Protein AF-A0A963ETX8-F1 (afdb_monomer)

Sequence (467 aa):
MREQLKARELHDSAGLAELNSLREEFDSLQRSDENYREALADAERERQRLREQVEEQRGEAQRLERALNISREELEKVEERRRSQVEQRQQLEAQVEALQNQLTGLHDNQDTFATDLRGSAMDPGVRGAARRNSLLAAVIAAVGTFLAAEAISLMRGNGELITGMAGERWVDSEAVFAPVAERQVVRRQLDLGAATVSPTATEHLAALDPMKQPALPVSSGPVSGTTLRDPLRNGASGPVMVKILGGKFNMGQNRNQLVTDERPQHRVEIAGFALGKFEVTFDEYLLFARATGREMPSDQGWGRGQRPVVDVSWKDATAYTLWLSAQTGRSYRLPTEAEWEYAAGGGEASFFWWGYALGENRASCFDCGSRWDGVSTAPVGSFPANPHALHDTAGNVLEWVADCYHENYQGAPLDGSAWQERDCTQRVARGGAYNKPGDSLHTTRRFHFQPNSRLPILGFRVARDLE

Nearest PDB structures (foldseek):
  5hha-assembly1_A  TM=8.800E-01  e=2.507E-23  Pseudomonas aeruginosa PAO1
  6muj-assembly4_D  TM=8.407E-01  e=1.042E-18  Streptomyces coelicolor A3(2)
  1y4j-assembly1_A  TM=7.896E-01  e=3.146E-17  Homo sapiens
  1y4j-assembly1_B  TM=7.960E-01  e=1.289E-16  Homo sapiens
  2y3c-assembly1_A  TM=7.871E-01  e=7.081E-16  Treponema denticola

Foldseek 3Di:
DVVVLVVQPPDDPVSVVVSVVVVVVVVVVVVVVVVVVVVVVVVVVVVVVVVVVVVVVVVVVVVVVVVVVVVVVVVVVVVVVVVVVVVVVVVVVVVLVVVVVVLVVVVVVVVVVVVVVVVDDDDPVVVVVNVVVVVVNVVVVVVSVVVSVVVVVCVVDDDDDDDDDDDDDDDDDPDDDDDDDDDPPPPPPDPDDDDDDDDDDDDDDDDDDDDDDDDDDDPPDDDDFDWDWFAFQVRHIAAIKTKDAWAKDFFFDCDPDPQAQSDDTDIATEHIWIWGLWFQFLVNVVVVCVVPVHDQDDQVPPDGDLAHRAQAFLVRQQSSQVVVCVGRVFRKGFFALLRLLVLQCLPDDAQGVVHPDLAAPQAQEQPRPDPLALPAADRIPSHDAHNSSHTQLAARAWAWGPEARDSHCPVPDRHRDHHDDPPRQKTKTGHHYNYHDSSCRGSSHIDIDGRNGTDSRYTHIMMTGDD

Secondary structure (DSSP, 8-state):
-HHHHHHSTTS-HHHHHHHHHHHHHHHHHHHHHHHHHHHHHHHHHHHHHHHHHHHHHHHHHHHHHHHHHHHHHHHHHHHHHHHHHHHHHHHHHHHHHHHHHHHHHHHHHHHHHHHHHHHS---TTHHHHHHHHHHHHHHHHHHHHHHHHHHHHHHHS------------------------S-SSSSSS--S----------------PPP---------------EE-PBPTTS-B---EEEEPPEEEEES---SSS--TT-S-EEEEEPPEEEESSPPBHHHHHHHHHHHTPPPPP-TTS--SSSBP-S--HHHHHHHHHHHHHHHTS-EEPPPHHHHHHHHHTTS-SSBTTBSS--SSSS-SSSSS-TTTTT----TT-SPPPTTS---SSSSSEEEEEEEP-SS-TT--SSS-----TT---EEEES--TTS-GGGG-TT-EEEE-TT---TTEE---EEE--

pLDDT: mean 76.97, std 25.48, range [22.97, 98.94]

Structure (mmCIF, N/CA/C/O backbone):
data_AF-A0A963ETX8-F1
#
_entry.id   AF-A0A963ETX8-F1
#
loop_
_atom_site.group_PDB
_atom_site.id
_atom_site.type_symbol
_atom_site.label_atom_id
_atom_site.label_alt_id
_atom_site.label_comp_id
_atom_site.label_asym_id
_atom_site.label_entity_id
_atom_site.label_seq_id
_atom_site.pdbx_PDB_ins_code
_atom_site.Cartn_x
_atom_site.Cartn_y
_atom_site.Cartn_z
_atom_site.occupancy
_atom_site.B_iso_or_equiv
_atom_site.auth_seq_id
_atom_site.auth_comp_id
_atom_site.auth_asym_id
_atom_site.auth_atom_id
_atom_site.pdbx_PDB_model_num
ATOM 1 N N . MET A 1 1 ? -6.923 47.350 64.699 1.00 55.47 1 MET A N 1
ATOM 2 C CA . MET A 1 1 ? -8.343 46.943 64.641 1.00 55.47 1 MET A CA 1
ATOM 3 C C . MET A 1 1 ? -8.758 46.006 65.775 1.00 55.47 1 MET A C 1
ATOM 5 O O . MET A 1 1 ? -9.569 46.440 66.571 1.00 55.47 1 MET A O 1
ATOM 9 N N . ARG A 1 2 ? -8.174 44.805 65.967 1.00 52.03 2 ARG A N 1
ATOM 10 C CA . ARG A 1 2 ? -8.460 43.952 67.158 1.00 52.03 2 ARG A CA 1
ATOM 11 C C . ARG A 1 2 ? -8.303 44.673 68.509 1.00 52.03 2 ARG A C 1
ATOM 13 O O . ARG A 1 2 ? -9.144 44.518 69.383 1.00 52.03 2 ARG A O 1
ATOM 20 N N . GLU A 1 3 ? -7.280 45.513 68.639 1.00 57.00 3 GLU A N 1
ATOM 21 C CA . GLU A 1 3 ? -7.061 46.369 69.820 1.00 57.00 3 GLU A CA 1
ATOM 22 C C . GLU A 1 3 ? -8.111 47.493 69.961 1.00 57.00 3 GLU A C 1
ATOM 24 O O . GLU A 1 3 ? -8.497 47.847 71.067 1.00 57.00 3 GLU A O 1
ATOM 29 N N . GLN A 1 4 ? -8.640 48.015 68.848 1.00 57.75 4 GLN A N 1
ATOM 30 C CA . GLN A 1 4 ? -9.708 49.030 68.850 1.00 57.75 4 GLN A CA 1
ATOM 31 C C . GLN A 1 4 ? -11.095 48.420 69.117 1.00 57.75 4 GLN A C 1
ATOM 33 O O . GLN A 1 4 ? -11.944 49.077 69.712 1.00 57.75 4 GLN A O 1
ATOM 38 N N . LEU A 1 5 ? -11.309 47.157 68.725 1.00 55.09 5 LEU A N 1
ATOM 39 C CA . LEU A 1 5 ? -12.536 46.391 68.968 1.00 55.09 5 LEU A CA 1
ATOM 40 C C . LEU A 1 5 ? -12.723 46.081 70.465 1.00 55.09 5 LEU A C 1
ATOM 42 O O . LEU A 1 5 ? -13.828 46.227 70.974 1.00 55.09 5 LEU A O 1
ATOM 46 N N . LYS A 1 6 ? -11.642 45.763 71.195 1.00 59.84 6 LYS A N 1
ATOM 47 C CA . LYS A 1 6 ? -11.681 45.534 72.656 1.00 59.84 6 LYS A CA 1
ATOM 48 C C . LYS A 1 6 ? -12.007 46.785 73.480 1.00 59.84 6 LYS A C 1
ATOM 50 O O . LYS A 1 6 ? -12.523 46.669 74.584 1.00 59.84 6 LYS A O 1
ATOM 55 N N . ALA A 1 7 ? -11.698 47.978 72.972 1.00 57.41 7 ALA A N 1
ATOM 56 C CA . ALA A 1 7 ? -11.894 49.228 73.708 1.00 57.41 7 ALA A CA 1
ATOM 57 C C . ALA A 1 7 ? -13.334 49.779 73.629 1.00 57.41 7 ALA A C 1
ATOM 59 O O . ALA A 1 7 ? -13.710 50.607 74.454 1.00 57.41 7 ALA A O 1
ATOM 60 N N . ARG A 1 8 ? -14.146 49.337 72.654 1.00 55.69 8 ARG A N 1
ATOM 61 C CA . ARG A 1 8 ? -15.507 49.856 72.395 1.00 55.69 8 ARG A CA 1
ATOM 62 C C . ARG A 1 8 ? -16.647 49.016 72.995 1.00 55.69 8 ARG A C 1
ATOM 64 O O . ARG A 1 8 ? -17.784 49.466 72.965 1.00 55.69 8 ARG A O 1
ATOM 71 N N . GLU A 1 9 ? -16.371 47.851 73.584 1.00 53.84 9 GLU A N 1
ATOM 72 C CA . GLU A 1 9 ? -17.396 46.954 74.163 1.00 53.84 9 GLU A CA 1
ATOM 73 C C . GLU A 1 9 ? -18.069 47.475 75.455 1.00 53.84 9 GLU A C 1
ATOM 75 O O . GLU A 1 9 ? -19.023 46.863 75.928 1.00 53.84 9 GLU A O 1
ATOM 80 N N . LEU A 1 10 ? -17.614 48.592 76.042 1.00 54.19 10 LEU A N 1
ATOM 81 C CA . LEU A 1 10 ? -18.034 49.014 77.389 1.00 54.19 10 LEU A CA 1
ATOM 82 C C . LEU A 1 10 ? -19.088 50.135 77.474 1.00 54.19 10 LEU A C 1
ATOM 84 O O . LEU A 1 10 ? -19.586 50.363 78.573 1.00 54.19 10 LEU A O 1
ATOM 88 N N . HIS A 1 11 ? -19.492 50.807 76.387 1.00 55.16 11 HIS A N 1
ATOM 89 C CA . HIS A 1 11 ? -20.521 51.858 76.476 1.00 55.16 11 HIS A CA 1
ATOM 90 C C . HIS A 1 11 ? -21.397 51.999 75.213 1.00 55.16 11 HIS A C 1
ATOM 92 O O . HIS A 1 11 ? -20.908 52.311 74.134 1.00 55.16 11 HIS A O 1
ATOM 98 N N . ASP A 1 12 ? -22.712 51.882 75.436 1.00 58.50 12 ASP A N 1
ATOM 99 C CA . ASP A 1 12 ? -23.843 52.319 74.599 1.00 58.50 12 ASP A CA 1
ATOM 100 C C . ASP A 1 12 ? -24.269 51.452 73.387 1.00 58.50 12 ASP A C 1
ATOM 102 O O . ASP A 1 12 ? -23.472 50.917 72.619 1.00 58.50 12 ASP A O 1
ATOM 106 N N . SER A 1 13 ? -25.591 51.334 73.210 1.00 57.72 13 SER A N 1
ATOM 107 C CA . SER A 1 13 ? -26.284 50.499 72.210 1.00 57.72 13 SER A CA 1
ATOM 108 C C . SER A 1 13 ? -25.986 50.889 70.755 1.00 57.72 13 SER A C 1
ATOM 110 O O . SER A 1 13 ? -26.026 50.036 69.868 1.00 57.72 13 SER A O 1
ATOM 112 N N . ALA A 1 14 ? -25.608 52.148 70.516 1.00 58.03 14 ALA A N 1
ATOM 113 C CA . ALA A 1 14 ? -25.127 52.628 69.222 1.00 58.03 14 ALA A CA 1
ATOM 114 C C . ALA A 1 14 ? -23.741 52.055 68.855 1.00 58.03 14 ALA A C 1
ATOM 116 O O . ALA A 1 14 ? -23.474 51.796 67.682 1.00 58.03 14 ALA A O 1
ATOM 117 N N . GLY A 1 15 ? -22.884 51.774 69.846 1.00 60.25 15 GLY A N 1
ATOM 118 C CA . GLY A 1 15 ? -21.549 51.209 69.630 1.00 60.25 15 GLY A CA 1
ATOM 119 C C . GLY A 1 15 ? -21.568 49.748 69.167 1.00 60.25 15 GLY A C 1
ATOM 120 O O . GLY A 1 15 ? -20.688 49.331 68.418 1.00 60.25 15 GLY A O 1
ATOM 121 N N . LEU A 1 16 ? -22.599 48.981 69.543 1.00 64.12 16 LEU A N 1
ATOM 122 C CA . LEU A 1 16 ? -22.769 47.578 69.136 1.00 64.12 16 LEU A CA 1
ATOM 123 C C . LEU A 1 16 ? -23.096 47.421 67.643 1.00 64.12 16 LEU A C 1
ATOM 125 O O . LEU A 1 16 ? -22.611 46.486 67.008 1.00 64.12 16 LEU A O 1
ATOM 129 N N . ALA A 1 17 ? -23.881 48.335 67.064 1.00 69.06 17 ALA A N 1
ATOM 130 C CA . ALA A 1 17 ? -24.187 48.316 65.631 1.00 69.06 17 ALA A CA 1
ATOM 131 C C . ALA A 1 17 ? -22.945 48.644 64.783 1.00 69.06 17 ALA A C 1
ATOM 133 O O . ALA A 1 17 ? -22.664 47.963 63.798 1.00 69.06 17 ALA A O 1
ATOM 134 N N . GLU A 1 18 ? -22.158 49.635 65.211 1.00 73.25 18 GLU A N 1
ATOM 135 C CA . GLU A 1 18 ? -20.899 50.011 64.557 1.00 73.25 18 GLU A CA 1
ATOM 136 C C . GLU A 1 18 ? -19.836 48.900 64.691 1.00 73.25 18 GLU A C 1
ATOM 138 O O . GLU A 1 18 ? -19.109 48.612 63.742 1.00 73.25 18 GLU A O 1
ATOM 143 N N . LEU A 1 19 ? -19.790 48.208 65.839 1.00 71.50 19 LEU A N 1
ATOM 144 C CA . LEU A 1 19 ? -18.933 47.035 66.060 1.00 71.50 19 LEU A CA 1
ATOM 145 C C . LEU A 1 19 ? -19.299 45.851 65.156 1.00 71.50 19 LEU A C 1
ATOM 147 O O . LEU A 1 19 ? -18.401 45.206 64.614 1.00 71.50 19 LEU A O 1
ATOM 151 N N . ASN A 1 20 ? -20.592 45.573 64.973 1.00 77.81 20 ASN A N 1
ATOM 152 C CA . ASN A 1 20 ? -21.042 44.513 64.070 1.00 77.81 20 ASN A CA 1
ATOM 153 C C . ASN A 1 20 ? -20.711 44.845 62.608 1.00 77.81 20 ASN A C 1
ATOM 155 O O . ASN A 1 20 ? -20.180 43.985 61.910 1.00 77.81 20 ASN A O 1
ATOM 159 N N . SER A 1 21 ? -20.907 46.097 62.180 1.00 80.69 21 SER A N 1
ATOM 160 C CA . SER A 1 21 ? -20.525 46.557 60.834 1.00 80.69 21 SER A CA 1
ATOM 161 C C . SER A 1 21 ? -19.021 46.399 60.576 1.00 80.69 21 SER A C 1
ATOM 163 O O . SER A 1 21 ? -18.617 45.868 59.546 1.00 80.69 21 SER A O 1
ATOM 165 N N . LEU A 1 22 ? -18.174 46.796 61.532 1.00 82.31 22 LEU A N 1
ATOM 166 C CA . LEU A 1 22 ? -16.717 46.645 61.414 1.00 82.31 22 LEU A CA 1
ATOM 167 C C . LEU A 1 22 ? -16.271 45.178 61.411 1.00 82.31 22 LEU A C 1
ATOM 169 O O . LEU A 1 22 ? -15.264 44.833 60.792 1.00 82.31 22 LEU A O 1
ATOM 173 N N . ARG A 1 23 ? -17.000 44.302 62.110 1.00 81.69 23 ARG A N 1
ATOM 174 C CA . ARG A 1 23 ? -16.738 42.862 62.098 1.00 81.69 23 ARG A CA 1
ATOM 175 C C . ARG A 1 23 ? -17.084 42.245 60.746 1.00 81.69 23 ARG A C 1
ATOM 177 O O . ARG A 1 23 ? -16.280 41.486 60.221 1.00 81.69 23 ARG A O 1
ATOM 184 N N . GLU A 1 24 ? -18.217 42.621 60.160 1.00 85.62 24 GLU A N 1
ATOM 185 C CA . GLU A 1 24 ? -18.604 42.183 58.815 1.00 85.62 24 GLU A CA 1
ATOM 186 C C . GLU A 1 24 ? -17.618 42.672 57.744 1.00 85.62 24 GLU A C 1
ATOM 188 O O . GLU A 1 24 ? -17.230 41.898 56.866 1.00 85.62 24 GLU A O 1
ATOM 193 N N . GLU A 1 25 ? -17.145 43.920 57.843 1.00 87.38 25 GLU A N 1
ATOM 194 C CA . GLU A 1 25 ? -16.091 44.449 56.968 1.00 87.38 25 GLU A CA 1
ATOM 195 C C . GLU A 1 25 ? -14.771 43.688 57.132 1.00 87.38 25 GLU A C 1
ATOM 197 O O . GLU A 1 25 ? -14.128 43.347 56.137 1.00 87.38 25 GLU A O 1
ATOM 202 N N . PHE A 1 26 ? -14.372 43.365 58.366 1.00 86.81 26 PHE A N 1
ATOM 203 C CA . PHE A 1 26 ? -13.171 42.569 58.612 1.00 86.81 26 PHE A CA 1
ATOM 204 C C . PHE A 1 26 ? -13.296 41.153 58.044 1.00 86.81 26 PHE A C 1
ATOM 206 O O . PHE A 1 26 ? -12.392 40.705 57.343 1.00 86.81 26 PHE A O 1
ATOM 213 N N . ASP A 1 27 ? -14.423 40.478 58.267 1.00 86.62 27 ASP A N 1
ATOM 214 C CA . ASP A 1 27 ? -14.677 39.132 57.745 1.00 86.62 27 ASP A CA 1
ATOM 215 C C . ASP A 1 27 ? -14.776 39.133 56.203 1.00 86.62 27 ASP A C 1
ATOM 217 O O . ASP A 1 27 ? -14.432 38.150 55.541 1.00 86.62 27 ASP A O 1
ATOM 221 N N . SER A 1 28 ? -15.234 40.234 55.597 1.00 88.06 28 SER A N 1
ATOM 222 C CA . SER A 1 28 ? -15.208 40.451 54.142 1.00 88.06 28 SER A CA 1
ATOM 223 C C . SER A 1 28 ? -13.778 40.628 53.618 1.00 88.06 28 SER A C 1
ATOM 225 O O . SER A 1 28 ? -13.380 39.971 52.653 1.00 88.06 28 SER A O 1
ATOM 227 N N . LEU A 1 29 ? -12.966 41.446 54.294 1.00 88.88 29 LEU A N 1
ATOM 228 C CA . LEU A 1 29 ? -11.558 41.653 53.951 1.00 88.88 29 LEU A CA 1
ATOM 229 C C . LEU A 1 29 ? -10.737 40.368 54.092 1.00 88.88 29 LEU A C 1
ATOM 231 O O . LEU A 1 29 ? -9.910 40.090 53.227 1.00 88.88 29 LEU A O 1
ATOM 235 N N . GLN A 1 30 ? -10.985 39.560 55.126 1.00 88.75 30 GLN A N 1
ATOM 236 C CA . GLN A 1 30 ? -10.314 38.268 55.293 1.00 88.75 30 GLN A CA 1
ATOM 237 C C . GLN A 1 30 ? -10.645 37.300 54.152 1.00 88.75 30 GLN A C 1
ATOM 239 O O . GLN A 1 30 ? -9.735 36.688 53.599 1.00 88.75 30 GLN A O 1
ATOM 244 N N . ARG A 1 31 ? -11.918 37.218 53.740 1.00 90.75 31 ARG A N 1
ATOM 245 C CA . ARG A 1 31 ? -12.325 36.411 52.577 1.00 90.75 31 ARG A CA 1
ATOM 246 C C . ARG A 1 31 ? -11.693 36.910 51.278 1.00 90.75 31 ARG A C 1
ATOM 248 O O . ARG A 1 31 ? -11.260 36.110 50.457 1.00 90.75 31 ARG A O 1
ATOM 255 N N . SER A 1 32 ? -11.607 38.227 51.092 1.00 90.50 32 SER A N 1
ATOM 256 C CA . SER A 1 32 ? -10.947 38.796 49.915 1.00 90.50 32 SER A CA 1
ATOM 257 C C . SER A 1 32 ? -9.447 38.487 49.889 1.00 90.50 32 SER A C 1
ATOM 259 O O . SER A 1 32 ? -8.925 38.170 48.826 1.00 90.50 32 SER A O 1
ATOM 261 N N . ASP A 1 33 ? -8.758 38.574 51.028 1.00 92.00 33 ASP A N 1
ATOM 262 C CA . ASP A 1 33 ? -7.332 38.246 51.165 1.00 92.00 33 ASP A CA 1
ATOM 263 C C . ASP A 1 33 ? -7.061 36.761 50.868 1.00 92.00 33 ASP A C 1
ATOM 265 O O . ASP A 1 33 ? -6.096 36.430 50.181 1.00 92.00 33 ASP A O 1
ATOM 269 N N . GLU A 1 34 ? -7.949 35.864 51.303 1.00 92.62 34 GLU A N 1
ATOM 270 C CA . GLU A 1 34 ? -7.873 34.432 50.991 1.00 92.62 34 GLU A CA 1
ATOM 271 C C . GLU A 1 34 ? -8.060 34.157 49.489 1.00 92.62 34 GLU A C 1
ATOM 273 O O . GLU A 1 34 ? -7.217 33.493 48.883 1.00 92.62 34 GLU A O 1
ATOM 278 N N . ASN A 1 35 ? -9.057 34.787 48.854 1.00 92.56 35 ASN A N 1
ATOM 279 C CA . ASN A 1 35 ? -9.261 34.702 47.403 1.00 92.56 35 ASN A CA 1
ATOM 280 C C . ASN A 1 35 ? -8.050 35.226 46.609 1.00 92.56 35 ASN A C 1
ATOM 282 O O . ASN A 1 35 ? -7.664 34.639 45.598 1.00 92.56 35 ASN A O 1
ATOM 286 N N . TYR A 1 36 ? -7.423 36.323 47.054 1.00 91.12 36 TYR A N 1
ATOM 287 C CA . TYR A 1 36 ? -6.223 36.852 46.398 1.00 91.12 36 TYR A CA 1
ATOM 288 C C . TYR A 1 36 ? -5.021 35.916 46.543 1.00 91.12 36 TYR A C 1
ATOM 290 O O . TYR A 1 36 ? -4.248 35.778 45.593 1.00 91.12 36 TYR A O 1
ATOM 298 N N . ARG A 1 37 ? -4.856 35.253 47.695 1.00 93.62 37 ARG A N 1
ATOM 299 C CA . ARG A 1 37 ? -3.794 34.251 47.879 1.00 93.62 37 ARG A CA 1
ATOM 300 C C . ARG A 1 37 ? -3.989 33.040 46.977 1.00 93.62 37 ARG A C 1
ATOM 302 O O . ARG A 1 37 ? -3.012 32.559 46.408 1.00 93.62 37 ARG A O 1
ATOM 309 N N . GLU A 1 38 ? -5.223 32.571 46.825 1.00 93.94 38 GLU A N 1
ATOM 310 C CA . GLU A 1 38 ? -5.536 31.452 45.935 1.00 93.94 38 GLU A CA 1
ATOM 311 C C . GLU A 1 38 ? -5.276 31.817 44.466 1.00 93.94 38 GLU A C 1
ATOM 313 O O . GLU A 1 38 ? -4.539 31.107 43.781 1.00 93.94 38 GLU A O 1
ATOM 318 N N . ALA A 1 39 ? -5.750 32.986 44.023 1.00 91.38 39 ALA A N 1
ATOM 319 C CA . ALA A 1 39 ? -5.500 33.488 42.672 1.00 91.38 39 ALA A CA 1
ATOM 320 C C . ALA A 1 39 ? -4.001 33.681 42.377 1.00 91.38 39 ALA A C 1
ATOM 322 O O . ALA A 1 39 ? -3.541 33.397 41.269 1.00 91.38 39 ALA A O 1
ATOM 323 N N . LEU A 1 40 ? -3.219 34.135 43.363 1.00 95.56 40 LEU A N 1
ATOM 324 C CA . LEU A 1 40 ? -1.767 34.251 43.228 1.00 95.56 40 LEU A CA 1
ATOM 325 C C . LEU A 1 40 ? -1.107 32.872 43.085 1.00 95.56 40 LEU A C 1
ATOM 327 O O . LEU A 1 40 ? -0.242 32.700 42.227 1.00 95.56 40 LEU A O 1
ATOM 331 N N . ALA A 1 41 ? -1.539 31.883 43.870 1.00 93.88 41 ALA A N 1
ATOM 332 C CA . ALA A 1 41 ? -1.027 30.519 43.776 1.00 93.88 41 ALA A CA 1
ATOM 333 C C . ALA A 1 41 ? -1.364 29.863 42.423 1.00 93.88 41 ALA A C 1
ATOM 335 O O . ALA A 1 41 ? -0.531 29.151 41.861 1.00 93.88 41 ALA A O 1
ATOM 336 N N . ASP A 1 42 ? -2.552 30.123 41.870 1.00 94.12 42 ASP A N 1
ATOM 337 C CA . ASP A 1 42 ? -2.920 29.695 40.515 1.00 94.12 42 ASP A CA 1
ATOM 338 C C . ASP A 1 42 ? -2.062 30.365 39.441 1.00 94.12 42 ASP A C 1
ATOM 340 O O . ASP A 1 42 ? -1.542 29.688 38.551 1.00 94.12 42 ASP A O 1
ATOM 344 N N . ALA A 1 43 ? -1.844 31.677 39.550 1.00 92.56 43 ALA A N 1
ATOM 345 C CA . ALA A 1 43 ? -0.988 32.408 38.622 1.00 92.56 43 ALA A CA 1
ATOM 346 C C . ALA A 1 43 ? 0.467 31.906 38.660 1.00 92.56 43 ALA A C 1
ATOM 348 O O . ALA A 1 43 ? 1.130 31.828 37.623 1.00 92.56 43 ALA A O 1
ATOM 349 N N . GLU A 1 44 ? 0.977 31.526 39.834 1.00 96.06 44 GLU A N 1
ATOM 350 C CA . GLU A 1 44 ? 2.309 30.934 39.972 1.00 96.06 44 GLU A CA 1
ATOM 351 C C . GLU A 1 44 ? 2.401 29.538 39.347 1.00 96.06 44 GLU A C 1
ATOM 353 O O . GLU A 1 44 ? 3.384 29.264 38.649 1.00 96.06 44 GLU A O 1
ATOM 358 N N . ARG A 1 45 ? 1.374 28.693 39.526 1.00 96.31 45 ARG A N 1
ATOM 359 C CA . ARG A 1 45 ? 1.275 27.381 38.861 1.00 96.31 45 ARG A CA 1
ATOM 360 C C . ARG A 1 45 ? 1.269 27.524 37.344 1.00 96.31 45 ARG A C 1
ATOM 362 O O . ARG A 1 45 ? 2.008 26.819 36.659 1.00 96.31 45 ARG A O 1
ATOM 369 N N . GLU A 1 46 ? 0.482 28.458 36.823 1.00 92.69 46 GLU A N 1
ATOM 370 C CA . GLU A 1 46 ? 0.393 28.688 35.382 1.00 92.69 46 GLU A CA 1
ATOM 371 C C . GLU A 1 46 ? 1.704 29.242 34.817 1.00 92.69 46 GLU A C 1
ATOM 373 O O . GLU A 1 46 ? 2.205 28.768 33.798 1.00 92.69 46 GLU A O 1
ATOM 378 N N . ARG A 1 47 ? 2.350 30.170 35.533 1.00 95.00 47 ARG A N 1
ATOM 379 C CA . ARG A 1 47 ? 3.680 30.667 35.159 1.00 95.00 47 ARG A CA 1
ATOM 380 C C . ARG A 1 47 ? 4.721 29.547 35.121 1.00 95.00 47 ARG A C 1
ATOM 382 O O . ARG A 1 47 ? 5.616 29.590 34.279 1.00 95.00 47 ARG A O 1
ATOM 389 N N . GLN A 1 48 ? 4.647 28.576 36.031 1.00 95.19 48 GLN A N 1
ATOM 390 C CA . GLN A 1 48 ? 5.558 27.434 36.027 1.00 95.19 48 GLN A CA 1
ATOM 391 C C . GLN A 1 48 ? 5.313 26.519 34.820 1.00 95.19 48 GLN A C 1
ATOM 393 O O . GLN A 1 48 ? 6.271 26.201 34.119 1.00 95.19 48 GLN A O 1
ATOM 398 N N . ARG A 1 49 ? 4.052 26.194 34.511 1.00 94.88 49 ARG A N 1
ATOM 399 C CA . ARG A 1 49 ? 3.696 25.417 33.309 1.00 94.88 49 ARG A CA 1
ATOM 400 C C . ARG A 1 49 ? 4.183 26.078 32.024 1.00 94.88 49 ARG A C 1
ATOM 402 O O . ARG A 1 49 ? 4.794 25.422 31.188 1.00 94.88 49 ARG A O 1
ATOM 409 N N . LEU A 1 50 ? 3.974 27.388 31.887 1.00 90.88 50 LEU A N 1
ATOM 410 C CA . LEU A 1 50 ? 4.440 28.139 30.718 1.00 90.88 50 LEU A CA 1
ATOM 411 C C . LEU A 1 50 ? 5.970 28.132 30.602 1.00 90.88 50 LEU A C 1
ATOM 413 O O . LEU A 1 50 ? 6.502 28.056 29.499 1.00 90.88 50 LEU A O 1
ATOM 417 N N . ARG A 1 51 ? 6.699 28.183 31.725 1.00 94.88 51 ARG A N 1
ATOM 418 C CA . ARG A 1 51 ? 8.167 28.062 31.711 1.00 94.88 51 ARG A CA 1
ATOM 419 C C . ARG A 1 51 ? 8.626 26.689 31.232 1.00 94.88 51 ARG A C 1
ATOM 421 O O . ARG A 1 51 ? 9.570 26.625 30.453 1.00 94.88 51 ARG A O 1
ATOM 428 N N . GLU A 1 52 ? 7.965 25.624 31.674 1.00 93.38 52 GLU A N 1
ATOM 429 C CA . GLU A 1 52 ? 8.261 24.258 31.229 1.00 93.38 52 GLU A CA 1
ATOM 430 C C . GLU A 1 52 ? 8.005 24.102 29.721 1.00 93.38 52 GLU A C 1
ATOM 432 O O . GLU A 1 52 ? 8.882 23.617 29.009 1.00 93.38 52 GLU A O 1
ATOM 437 N N . GLN A 1 53 ? 6.887 24.632 29.209 1.00 89.38 53 GLN A N 1
ATOM 438 C CA . GLN A 1 53 ? 6.588 24.644 27.769 1.00 89.38 53 GLN A CA 1
ATOM 439 C C . GLN A 1 53 ? 7.621 25.428 26.946 1.00 89.38 53 GLN A C 1
ATOM 441 O O . GLN A 1 53 ? 8.009 24.998 25.861 1.00 89.38 53 GLN A O 1
ATOM 446 N N . VAL A 1 54 ? 8.089 26.578 27.444 1.00 93.25 54 VAL A N 1
ATOM 447 C CA . VAL A 1 54 ? 9.117 27.375 26.754 1.00 93.25 54 VAL A CA 1
ATOM 448 C C . VAL A 1 54 ? 10.452 26.631 26.694 1.00 93.25 54 VAL A C 1
ATOM 450 O O . VAL A 1 54 ? 11.115 26.666 25.658 1.00 93.25 54 VAL A O 1
ATOM 453 N N . GLU A 1 55 ? 10.857 25.951 27.767 1.00 93.00 55 GLU A N 1
ATOM 454 C CA . GLU A 1 55 ? 12.087 25.148 27.764 1.00 93.00 55 GLU A CA 1
ATOM 455 C C . GLU A 1 55 ? 11.973 23.921 26.845 1.00 93.00 55 GLU A C 1
ATOM 457 O O . GLU A 1 55 ? 12.925 23.605 26.129 1.00 93.00 55 GLU A O 1
ATOM 462 N N . GLU A 1 56 ? 10.803 23.280 26.778 1.00 88.94 56 GLU A N 1
ATOM 463 C CA . GLU A 1 56 ? 10.530 22.194 25.829 1.00 88.94 56 GLU A CA 1
ATOM 464 C C . GLU A 1 56 ? 10.649 22.673 24.374 1.00 88.94 56 GLU A C 1
ATOM 466 O O . GLU A 1 56 ? 11.447 22.128 23.606 1.00 88.94 56 GLU A O 1
ATOM 471 N N . GLN A 1 57 ? 9.960 23.765 24.024 1.00 86.06 57 GLN A N 1
ATOM 472 C CA . GLN A 1 57 ? 10.032 24.386 22.695 1.00 86.06 57 GLN A CA 1
ATOM 473 C C . GLN A 1 57 ? 11.459 24.813 22.333 1.00 86.06 57 GLN A C 1
ATOM 475 O O . GLN A 1 57 ? 11.906 24.657 21.196 1.00 86.06 57 GLN A O 1
ATOM 480 N N . ARG A 1 58 ? 12.218 25.331 23.305 1.00 92.38 58 ARG A N 1
ATOM 481 C CA . ARG A 1 58 ? 13.626 25.693 23.107 1.00 92.38 58 ARG A CA 1
ATOM 482 C C . ARG A 1 58 ? 14.490 24.461 22.838 1.00 92.38 58 ARG A C 1
ATOM 484 O O . ARG A 1 58 ? 15.384 24.517 21.991 1.00 92.38 58 ARG A O 1
ATOM 491 N N . GLY A 1 59 ? 14.219 23.353 23.525 1.00 85.44 59 GLY A N 1
ATOM 492 C CA . GLY A 1 59 ? 14.860 22.065 23.280 1.00 85.44 59 GLY A CA 1
ATOM 493 C C . GLY A 1 59 ? 14.579 21.527 21.874 1.00 85.44 59 GLY A C 1
ATOM 494 O O . GLY A 1 59 ? 15.501 21.053 21.205 1.00 85.44 59 GLY A O 1
ATOM 495 N N . GLU A 1 60 ? 13.339 21.646 21.399 1.00 85.00 60 GLU A N 1
ATOM 496 C CA . GLU A 1 60 ? 12.951 21.284 20.031 1.00 85.00 60 GLU A CA 1
ATOM 497 C C . GLU A 1 60 ? 13.625 22.170 18.982 1.00 85.00 60 GLU A C 1
ATOM 499 O O . GLU A 1 60 ? 14.235 21.648 18.048 1.00 85.00 60 GLU A O 1
ATOM 504 N N . ALA A 1 61 ? 13.620 23.492 19.173 1.00 84.00 61 ALA A N 1
ATOM 505 C CA . ALA A 1 61 ? 14.282 24.430 18.269 1.00 84.00 61 ALA A CA 1
ATOM 506 C C . ALA A 1 61 ? 15.780 24.115 18.114 1.00 84.00 61 ALA A C 1
ATOM 508 O O . ALA A 1 61 ? 16.294 24.060 16.998 1.00 84.00 61 ALA A O 1
ATOM 509 N N . GLN A 1 62 ? 16.471 23.800 19.215 1.00 88.62 62 GLN A N 1
ATOM 510 C CA . GLN A 1 62 ? 17.875 23.382 19.167 1.00 88.62 62 GLN A CA 1
ATOM 511 C C . GLN A 1 62 ? 18.082 22.032 18.463 1.00 88.62 62 GLN A C 1
ATOM 513 O O . GLN A 1 62 ? 19.132 21.805 17.860 1.00 88.62 62 GLN A O 1
ATOM 518 N N . ARG A 1 63 ? 17.127 21.096 18.556 1.00 84.69 63 ARG A N 1
ATOM 519 C CA . ARG A 1 63 ? 17.192 19.826 17.811 1.00 84.69 63 ARG A CA 1
ATOM 520 C C . ARG A 1 63 ? 17.033 20.064 16.311 1.00 84.69 63 ARG A C 1
ATOM 522 O O . ARG A 1 63 ? 17.808 19.495 15.546 1.00 84.69 63 ARG A O 1
ATOM 529 N N . LEU A 1 64 ? 16.091 20.919 15.915 1.00 80.62 64 LEU A N 1
ATOM 530 C CA . LEU A 1 64 ? 15.871 21.300 14.519 1.00 80.62 64 LEU A CA 1
ATOM 531 C C . LEU A 1 64 ? 17.085 22.024 13.932 1.00 80.62 64 LEU A C 1
ATOM 533 O O . LEU A 1 64 ? 17.525 21.685 12.839 1.00 80.62 64 LEU A O 1
ATOM 537 N N . GLU A 1 65 ? 17.672 22.963 14.675 1.00 88.44 65 GLU A N 1
ATOM 538 C CA . GLU A 1 65 ? 18.870 23.688 14.240 1.00 88.44 65 GLU A CA 1
ATOM 539 C C . GLU A 1 65 ? 20.057 22.740 14.010 1.00 88.44 65 GLU A C 1
ATOM 541 O O . GLU A 1 65 ? 20.739 22.830 12.989 1.00 88.44 65 GLU A O 1
ATOM 546 N N . ARG A 1 66 ? 20.265 21.763 14.906 1.00 87.19 66 ARG A N 1
ATOM 547 C CA . ARG A 1 66 ? 21.283 20.719 14.704 1.00 87.19 66 ARG A CA 1
ATOM 548 C C . ARG A 1 66 ? 21.015 19.895 13.444 1.00 87.19 66 ARG A C 1
ATOM 550 O O . ARG A 1 66 ? 21.937 19.696 12.660 1.00 87.19 66 ARG A O 1
ATOM 557 N N . ALA A 1 67 ? 19.774 19.459 13.228 1.00 72.94 67 ALA A N 1
ATOM 558 C CA . ALA A 1 67 ? 19.403 18.677 12.048 1.00 72.94 67 ALA A CA 1
ATOM 559 C C . ALA A 1 67 ? 19.597 19.463 10.736 1.00 72.94 67 ALA A C 1
ATOM 561 O O . ALA A 1 67 ? 20.065 18.909 9.739 1.00 72.94 67 ALA A O 1
ATOM 562 N N . LEU A 1 68 ? 19.295 20.765 10.744 1.00 85.62 68 LEU A N 1
ATOM 563 C CA . LEU A 1 68 ? 19.493 21.645 9.594 1.00 85.62 68 LEU A CA 1
ATOM 564 C C . LEU A 1 68 ? 20.981 21.818 9.259 1.00 85.62 68 LEU A C 1
ATOM 566 O O . LEU A 1 68 ? 21.351 21.770 8.087 1.00 85.62 68 LEU A O 1
ATOM 570 N N . ASN A 1 69 ? 21.836 21.966 10.273 1.00 87.75 69 ASN A N 1
ATOM 571 C CA . ASN A 1 69 ? 23.283 22.060 10.071 1.00 87.75 69 ASN A CA 1
ATOM 572 C C . ASN A 1 69 ? 23.860 20.765 9.484 1.00 87.75 69 ASN A C 1
ATOM 574 O O . ASN A 1 69 ? 24.587 20.830 8.497 1.00 87.75 69 ASN A O 1
ATOM 578 N N . ILE A 1 70 ? 23.459 19.599 10.004 1.00 82.44 70 ILE A N 1
ATOM 579 C CA . ILE A 1 70 ? 23.857 18.291 9.452 1.00 82.44 70 ILE A CA 1
ATOM 580 C C . ILE A 1 70 ? 23.421 18.166 7.985 1.00 82.44 70 ILE A C 1
ATOM 582 O O . ILE A 1 70 ? 24.210 17.793 7.120 1.00 82.44 70 ILE A O 1
ATOM 586 N N . SER A 1 71 ? 22.177 18.544 7.682 1.00 66.38 71 SER A N 1
ATOM 587 C CA . SER A 1 71 ? 21.643 18.494 6.315 1.00 66.38 71 SER A CA 1
ATOM 588 C C . SER A 1 71 ? 22.414 19.402 5.353 1.00 66.38 71 SER A C 1
ATOM 590 O O . SER A 1 71 ? 22.627 19.044 4.195 1.00 66.38 71 SER A O 1
ATOM 592 N N . ARG A 1 72 ? 22.852 20.576 5.825 1.00 84.44 72 ARG A N 1
ATOM 593 C CA . ARG A 1 72 ? 23.656 21.517 5.038 1.00 84.44 72 ARG A CA 1
ATOM 594 C C . ARG A 1 72 ? 25.055 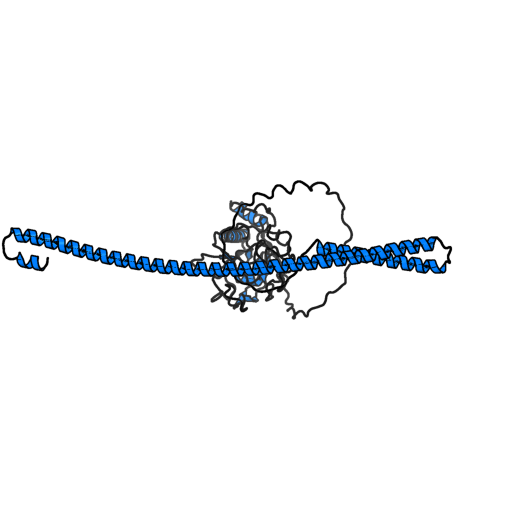20.972 4.753 1.00 84.44 72 ARG A C 1
ATOM 596 O O . ARG A 1 72 ? 25.502 21.060 3.613 1.00 84.44 72 ARG A O 1
ATOM 603 N N . GLU A 1 73 ? 25.708 20.375 5.747 1.00 85.69 73 GLU A N 1
ATOM 604 C CA . GLU A 1 73 ? 27.014 19.727 5.566 1.00 85.69 73 GLU A CA 1
ATOM 605 C C . GLU A 1 73 ? 26.936 18.556 4.572 1.00 85.69 73 GLU A C 1
ATOM 607 O O . GLU A 1 73 ? 27.808 18.400 3.717 1.00 85.69 73 GLU A O 1
ATOM 612 N N . GLU A 1 74 ? 25.877 17.745 4.628 1.00 78.44 74 GLU A N 1
ATOM 613 C CA . GLU A 1 74 ? 25.676 16.660 3.661 1.00 78.44 74 GLU A CA 1
ATOM 614 C C . GLU A 1 74 ? 25.420 17.179 2.241 1.00 78.44 74 GLU A C 1
ATOM 616 O O . GLU A 1 74 ? 25.934 16.608 1.274 1.00 78.44 74 GLU A O 1
ATOM 621 N N . LEU A 1 75 ? 24.685 18.287 2.098 1.00 80.94 75 LEU A N 1
ATOM 622 C CA . LEU A 1 75 ? 24.474 18.921 0.798 1.00 80.94 75 LEU A CA 1
ATOM 623 C C . LEU A 1 75 ? 25.798 19.403 0.189 1.00 80.94 75 LEU A C 1
ATOM 625 O O . LEU A 1 75 ? 26.052 19.144 -0.987 1.00 80.94 75 LEU A O 1
ATOM 629 N N . GLU A 1 76 ? 26.669 20.024 0.988 1.00 88.81 76 GLU A N 1
ATOM 630 C CA . GLU A 1 76 ? 28.001 20.451 0.543 1.00 88.81 76 GLU A CA 1
ATOM 631 C C . GLU A 1 76 ? 28.838 19.255 0.052 1.00 88.81 76 GLU A C 1
ATOM 633 O O . GLU A 1 76 ? 29.398 19.303 -1.046 1.00 88.81 76 GLU A O 1
ATOM 638 N N . LYS A 1 77 ? 28.823 18.122 0.770 1.00 83.00 77 LYS A N 1
ATOM 639 C CA . LYS A 1 77 ? 29.505 16.886 0.332 1.00 83.00 77 LYS A CA 1
ATOM 640 C C . LYS A 1 77 ? 28.932 16.318 -0.969 1.00 83.00 77 LYS A C 1
ATOM 642 O O . LYS A 1 77 ? 29.669 15.782 -1.801 1.00 83.00 77 LYS A O 1
ATOM 647 N N . VAL A 1 78 ? 27.611 16.375 -1.160 1.00 78.69 78 VAL A N 1
ATOM 648 C CA . VAL A 1 78 ? 26.967 15.947 -2.415 1.00 78.69 78 VAL A CA 1
ATOM 649 C C . VAL A 1 78 ? 27.386 16.854 -3.572 1.00 78.69 78 VAL A C 1
ATOM 651 O O . VAL A 1 78 ? 27.718 16.351 -4.648 1.00 78.69 78 VAL A O 1
ATOM 654 N N . GLU A 1 79 ? 27.431 18.168 -3.361 1.00 85.06 79 GLU A N 1
ATOM 655 C CA . GLU A 1 79 ? 27.879 19.115 -4.381 1.00 85.06 79 GLU A CA 1
ATOM 656 C C . GLU A 1 79 ? 29.351 18.919 -4.760 1.00 85.06 79 GLU A C 1
ATOM 658 O O . GLU A 1 79 ? 29.679 18.969 -5.949 1.00 85.06 79 GLU A O 1
ATOM 663 N N . GLU A 1 80 ? 30.229 18.647 -3.793 1.00 87.44 80 GLU A N 1
ATOM 664 C CA . GLU A 1 80 ? 31.636 18.321 -4.049 1.00 87.44 80 GLU A CA 1
ATOM 665 C C . GLU A 1 80 ? 31.788 17.038 -4.873 1.00 87.44 80 GLU A C 1
ATOM 667 O O . GLU A 1 80 ? 32.493 17.038 -5.888 1.00 87.44 80 GLU A O 1
ATOM 672 N N . ARG A 1 81 ? 31.065 15.965 -4.517 1.00 83.12 81 ARG A N 1
ATOM 673 C CA . ARG A 1 81 ? 31.041 14.721 -5.310 1.00 83.12 81 ARG A CA 1
ATOM 674 C C . ARG A 1 81 ? 30.570 14.974 -6.740 1.00 83.12 81 ARG A C 1
ATOM 676 O O . ARG A 1 81 ? 31.189 14.484 -7.683 1.00 83.12 81 ARG A O 1
ATOM 683 N N . ARG A 1 82 ? 29.532 15.799 -6.918 1.00 77.19 82 ARG A N 1
ATOM 684 C CA . ARG A 1 82 ? 29.032 16.187 -8.244 1.00 77.19 82 ARG A CA 1
ATOM 685 C C . ARG A 1 82 ? 30.090 16.944 -9.049 1.00 77.19 82 ARG A C 1
ATOM 687 O O . ARG A 1 82 ? 30.242 16.680 -10.239 1.00 77.19 82 ARG A O 1
ATOM 694 N N . ARG A 1 83 ? 30.826 17.877 -8.430 1.00 87.31 83 ARG A N 1
ATOM 695 C CA . ARG A 1 83 ? 31.924 18.601 -9.100 1.00 87.31 83 ARG A CA 1
ATOM 696 C C . ARG A 1 83 ? 33.026 17.641 -9.542 1.00 87.31 83 ARG A C 1
ATOM 698 O O . ARG A 1 83 ? 33.416 17.684 -10.704 1.00 87.31 83 ARG A O 1
ATOM 705 N N . SER A 1 84 ? 33.438 16.723 -8.669 1.00 84.25 84 SER A N 1
ATOM 706 C CA . SER A 1 84 ? 34.451 15.714 -8.997 1.00 84.25 84 SER A CA 1
ATOM 707 C C . SER A 1 84 ? 34.017 14.795 -10.149 1.00 84.25 84 SER A C 1
ATOM 709 O O . SER A 1 84 ? 34.797 14.549 -11.066 1.00 84.25 84 SER A O 1
ATOM 711 N N . GLN A 1 85 ? 32.755 14.351 -10.170 1.00 75.00 85 GLN A N 1
ATOM 712 C CA . GLN A 1 85 ? 32.211 13.554 -11.278 1.00 75.00 85 GLN A CA 1
ATOM 713 C C . GLN A 1 85 ? 32.188 14.329 -12.603 1.00 75.00 85 GLN A C 1
ATOM 715 O O . GLN A 1 85 ? 32.500 13.768 -13.653 1.00 75.00 85 GLN A O 1
ATOM 720 N N . VAL A 1 86 ? 31.849 15.624 -12.573 1.00 85.62 86 VAL A N 1
ATOM 721 C CA . VAL A 1 86 ? 31.888 16.480 -13.770 1.00 85.62 86 VAL A CA 1
ATOM 722 C C . VAL A 1 86 ? 33.320 16.630 -14.291 1.00 85.62 86 VAL A C 1
ATOM 724 O O . VAL A 1 86 ? 33.529 16.527 -15.498 1.00 85.62 86 VAL A O 1
ATOM 727 N N . GLU A 1 87 ? 34.306 16.818 -13.413 1.00 87.81 87 GLU A N 1
ATOM 728 C CA . GLU A 1 87 ? 35.722 16.894 -13.801 1.00 87.81 87 GLU A CA 1
ATOM 729 C C . GLU A 1 87 ? 36.228 15.575 -14.403 1.00 87.81 87 GLU A C 1
ATOM 731 O O . GLU A 1 87 ? 36.859 15.582 -15.460 1.00 87.81 87 GLU A O 1
ATOM 736 N N . GLN A 1 88 ? 35.903 14.432 -13.788 1.00 79.50 88 GLN A N 1
ATOM 737 C CA . GLN A 1 88 ? 36.241 13.112 -14.337 1.00 79.50 88 GLN A CA 1
ATOM 738 C C . GLN A 1 88 ? 35.609 12.893 -15.715 1.00 79.50 88 GLN A C 1
ATOM 740 O O . GLN A 1 88 ? 36.270 12.405 -16.633 1.00 79.50 88 GLN A O 1
ATOM 745 N N . ARG A 1 89 ? 34.349 13.306 -15.886 1.00 78.56 89 ARG A N 1
ATOM 746 C CA . ARG A 1 89 ? 33.652 13.239 -17.174 1.00 78.56 89 ARG A CA 1
ATOM 747 C C . ARG A 1 89 ? 34.347 14.087 -18.237 1.00 78.56 89 ARG A C 1
ATOM 749 O O . ARG A 1 89 ? 34.560 13.598 -19.340 1.00 78.56 89 ARG A O 1
ATOM 756 N N . GLN A 1 90 ? 34.756 15.312 -17.905 1.00 85.88 90 GLN A N 1
ATOM 757 C CA . GLN A 1 90 ? 35.498 16.179 -18.829 1.00 85.88 90 GLN A CA 1
ATOM 758 C C . GLN A 1 90 ? 36.857 15.584 -19.223 1.00 85.88 90 GLN A C 1
ATOM 760 O O . GLN A 1 90 ? 37.252 15.663 -20.385 1.00 85.88 90 GLN A O 1
ATOM 765 N N . GLN A 1 91 ? 37.567 14.951 -18.284 1.00 84.75 91 GLN A N 1
ATOM 766 C CA . GLN A 1 91 ? 38.824 14.260 -18.588 1.00 84.75 91 GLN A CA 1
ATOM 767 C C . GLN A 1 91 ? 38.611 13.075 -19.533 1.00 84.75 91 GLN A C 1
ATOM 769 O O . GLN A 1 91 ? 39.399 12.884 -20.459 1.00 84.75 91 GLN A O 1
ATOM 774 N N . LEU A 1 92 ? 37.545 12.298 -19.326 1.00 77.88 92 LEU A N 1
ATOM 775 C CA . LEU A 1 92 ? 37.204 11.180 -20.201 1.00 77.88 92 LEU A CA 1
ATOM 776 C C . LEU A 1 92 ? 36.806 11.668 -21.602 1.00 77.88 92 LEU A C 1
ATOM 778 O O . LEU A 1 92 ? 37.290 11.122 -22.590 1.00 77.88 92 LEU A O 1
ATOM 782 N N . GLU A 1 93 ? 35.995 12.729 -21.694 1.00 81.12 93 GLU A N 1
ATOM 7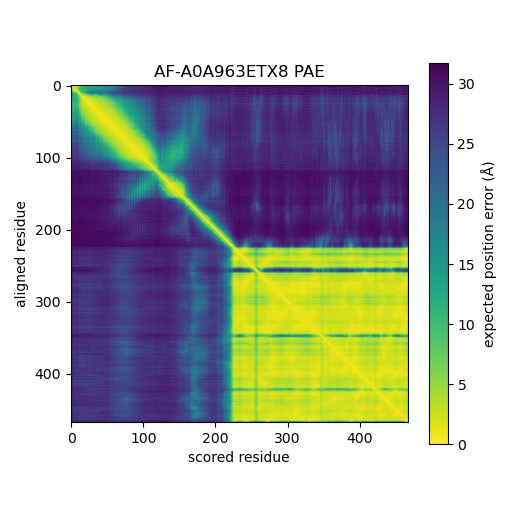83 C CA . GLU A 1 93 ? 35.644 13.382 -22.965 1.00 81.12 93 GLU A CA 1
ATOM 784 C C . GLU A 1 93 ? 36.904 13.814 -23.736 1.00 81.12 93 GLU A C 1
ATOM 786 O O . GLU A 1 93 ? 37.043 13.485 -24.915 1.00 81.12 93 GLU A O 1
ATOM 791 N N . ALA A 1 94 ? 37.874 14.441 -23.062 1.00 84.81 94 ALA A N 1
ATOM 792 C CA . ALA A 1 94 ? 39.138 14.846 -23.679 1.00 84.81 94 ALA A CA 1
ATOM 793 C C . ALA A 1 94 ? 39.991 13.654 -24.158 1.00 84.81 94 ALA A C 1
ATOM 795 O O . ALA A 1 94 ? 40.637 13.729 -25.206 1.00 84.81 94 ALA A O 1
ATOM 796 N N . GLN A 1 95 ? 39.999 12.536 -23.423 1.00 79.88 95 GLN A N 1
ATOM 797 C CA . GLN A 1 95 ? 40.702 11.318 -23.846 1.00 79.88 95 GLN A CA 1
ATOM 798 C C . GLN A 1 95 ? 40.055 10.680 -25.079 1.00 79.88 95 GLN A C 1
ATOM 800 O O . GLN A 1 95 ? 40.764 10.241 -25.986 1.00 79.88 95 GLN A O 1
ATOM 805 N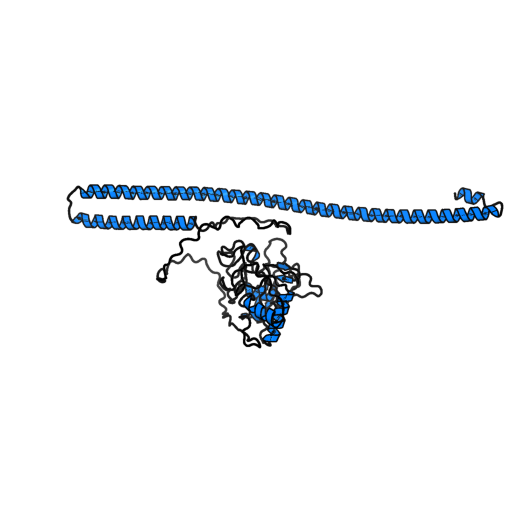 N . VAL A 1 96 ? 38.720 10.650 -25.132 1.00 77.94 96 VAL A N 1
ATOM 806 C CA . VAL A 1 96 ? 37.974 10.150 -26.294 1.00 77.94 96 VAL A CA 1
ATOM 807 C C . VAL A 1 96 ? 38.276 11.003 -27.525 1.00 77.94 96 VAL A C 1
ATOM 809 O O . VAL A 1 96 ? 38.567 10.453 -28.586 1.00 77.94 96 VAL A O 1
ATOM 812 N N . GLU A 1 97 ? 38.283 12.329 -27.388 1.00 81.94 97 GLU A N 1
ATOM 813 C CA . GLU A 1 97 ? 38.627 13.244 -28.482 1.00 81.94 97 GLU A CA 1
ATOM 814 C C . GLU A 1 97 ? 40.080 13.055 -28.957 1.00 81.94 97 GLU A C 1
ATOM 816 O O . GLU A 1 97 ? 40.352 12.995 -30.158 1.00 81.94 97 GLU A O 1
ATOM 821 N N . ALA A 1 98 ? 41.027 12.869 -28.032 1.00 80.75 98 ALA A N 1
ATOM 822 C CA . ALA A 1 98 ? 42.418 12.575 -28.375 1.00 80.75 98 ALA A CA 1
ATOM 823 C C . ALA A 1 98 ? 42.562 11.256 -29.157 1.00 80.75 98 ALA A C 1
ATOM 825 O O . ALA A 1 98 ? 43.291 11.207 -30.151 1.00 80.75 98 ALA A O 1
ATOM 826 N N . LEU A 1 99 ? 41.841 10.206 -28.750 1.00 73.69 99 LEU A N 1
ATOM 827 C CA . LEU A 1 99 ? 41.807 8.924 -29.461 1.00 73.69 99 LEU A CA 1
ATOM 828 C C . LEU A 1 99 ? 41.184 9.062 -30.854 1.00 73.69 99 LEU A C 1
ATOM 830 O O . LEU A 1 99 ? 41.712 8.501 -31.814 1.00 73.69 99 LEU A O 1
ATOM 834 N N . GLN A 1 100 ? 40.102 9.834 -30.987 1.00 73.88 100 GLN A N 1
ATOM 835 C CA . GLN A 1 100 ? 39.488 10.126 -32.284 1.00 73.88 100 GLN A CA 1
ATOM 836 C C . GLN A 1 100 ? 40.474 10.835 -33.219 1.00 73.88 100 GLN A C 1
ATOM 838 O O . GLN A 1 100 ? 40.631 10.418 -34.365 1.00 73.88 100 GLN A O 1
ATOM 843 N N . ASN A 1 101 ? 41.208 11.834 -32.725 1.00 78.50 101 ASN A N 1
ATOM 844 C CA . ASN A 1 101 ? 42.221 12.543 -33.510 1.00 78.50 101 ASN A CA 1
ATOM 845 C C . ASN A 1 101 ? 43.381 11.632 -33.944 1.00 78.50 101 ASN A C 1
ATOM 847 O O . ASN A 1 101 ? 43.843 11.723 -35.083 1.00 78.50 101 ASN A O 1
ATOM 851 N N . GLN A 1 102 ? 43.825 10.713 -33.079 1.00 74.19 102 GLN A N 1
ATOM 852 C CA . GLN A 1 102 ? 44.819 9.700 -33.452 1.00 74.19 102 GLN A CA 1
ATOM 853 C C . GLN A 1 102 ? 44.298 8.758 -34.546 1.00 74.19 102 GLN A C 1
ATOM 855 O O . GLN A 1 102 ? 45.041 8.428 -35.472 1.00 74.19 102 GLN A O 1
ATOM 860 N N . LEU A 1 103 ? 43.027 8.352 -34.470 1.00 68.94 103 LEU A N 1
ATOM 861 C CA . LEU A 1 103 ? 42.402 7.484 -35.470 1.00 68.94 103 LEU A CA 1
ATOM 862 C C . LEU A 1 103 ? 42.295 8.178 -36.837 1.00 68.94 103 LEU A C 1
ATOM 864 O O . LEU A 1 103 ? 42.631 7.576 -37.856 1.00 68.94 103 LEU A O 1
ATOM 868 N N . THR A 1 104 ? 41.888 9.451 -36.858 1.00 71.00 104 THR A N 1
ATOM 869 C CA . THR A 1 104 ? 41.810 10.266 -38.081 1.00 71.00 104 THR A CA 1
ATOM 870 C C . THR A 1 104 ? 43.190 10.445 -38.715 1.00 71.00 104 THR A C 1
ATOM 872 O O . THR A 1 104 ? 43.346 10.235 -39.914 1.00 71.00 104 THR A O 1
ATOM 875 N N . GLY A 1 105 ? 44.230 10.706 -37.915 1.00 69.31 105 GLY A N 1
ATOM 876 C CA . GLY A 1 105 ? 45.605 10.800 -38.419 1.00 69.31 105 GLY A CA 1
ATOM 877 C C . GLY A 1 105 ? 46.149 9.482 -38.993 1.00 69.31 105 GLY A C 1
ATOM 878 O O . GLY A 1 105 ? 46.944 9.491 -39.934 1.00 69.31 105 GLY A O 1
ATOM 879 N N . LEU A 1 106 ? 45.717 8.330 -38.468 1.00 66.75 106 LEU A N 1
ATOM 880 C CA . LEU A 1 106 ? 46.031 7.024 -39.062 1.00 66.75 106 LEU A CA 1
ATOM 881 C C . LEU A 1 106 ? 45.304 6.808 -40.399 1.00 66.75 106 LEU A C 1
ATOM 883 O O . LEU A 1 106 ? 45.878 6.193 -41.298 1.00 66.75 106 LEU A O 1
ATOM 887 N N . HIS A 1 107 ? 44.080 7.325 -40.538 1.00 62.50 107 HIS A N 1
ATOM 888 C CA . HIS A 1 107 ? 43.307 7.276 -41.780 1.00 62.50 107 HIS A CA 1
ATOM 889 C C . HIS A 1 107 ? 43.945 8.137 -42.882 1.00 62.50 107 HIS A C 1
ATOM 891 O O . HIS A 1 107 ? 44.202 7.636 -43.976 1.00 62.50 107 HIS A O 1
ATOM 897 N N . ASP A 1 108 ? 44.326 9.378 -42.567 1.00 61.94 108 ASP A N 1
ATOM 898 C CA . ASP A 1 108 ? 44.974 10.292 -43.520 1.00 61.94 108 ASP A CA 1
ATOM 899 C C . ASP A 1 108 ? 46.338 9.763 -43.997 1.00 61.94 108 ASP A C 1
ATOM 901 O O . ASP A 1 108 ? 46.670 9.813 -45.185 1.00 61.94 108 ASP A O 1
ATOM 905 N N . ASN A 1 109 ? 47.128 9.170 -43.095 1.00 60.00 109 ASN A N 1
ATOM 906 C CA . ASN A 1 109 ? 48.391 8.521 -43.461 1.00 60.00 109 ASN A CA 1
ATOM 907 C C . ASN A 1 109 ? 48.181 7.307 -44.385 1.00 60.00 109 ASN A C 1
ATOM 909 O O . ASN A 1 109 ? 49.007 7.058 -45.267 1.00 60.00 109 ASN A O 1
ATOM 913 N N . GLN A 1 110 ? 47.080 6.562 -44.228 1.00 58.25 110 GLN A N 1
ATOM 914 C CA . GLN A 1 110 ? 46.732 5.471 -45.142 1.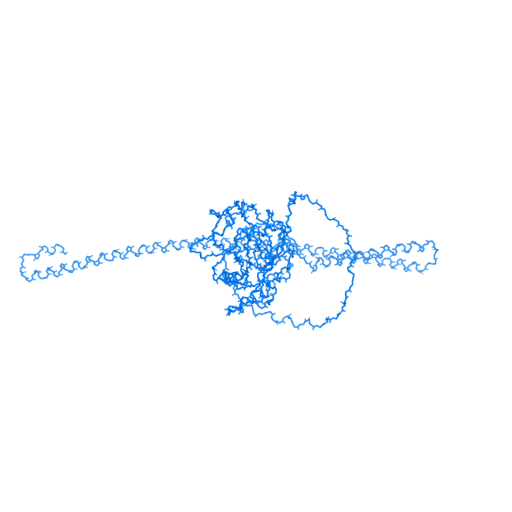00 58.25 110 GLN A CA 1
ATOM 915 C C . GLN A 1 110 ? 46.300 5.974 -46.519 1.00 58.25 110 GLN A C 1
ATOM 917 O O . GLN A 1 110 ? 46.697 5.371 -47.517 1.00 58.25 110 GLN A O 1
ATOM 922 N N . ASP A 1 111 ? 45.543 7.067 -46.596 1.00 55.41 111 ASP A N 1
ATOM 923 C CA . ASP A 1 111 ? 45.139 7.661 -47.872 1.00 55.41 111 ASP A CA 1
ATOM 924 C C . ASP A 1 111 ? 46.332 8.236 -48.637 1.00 55.41 111 ASP A C 1
ATOM 926 O O . ASP A 1 111 ? 46.427 8.052 -49.855 1.00 55.41 111 ASP A O 1
ATOM 930 N N . THR A 1 112 ? 47.294 8.824 -47.920 1.00 56.41 112 THR A N 1
ATOM 931 C CA . THR A 1 112 ? 48.576 9.290 -48.476 1.00 56.41 112 THR A CA 1
ATOM 932 C C . THR A 1 112 ? 49.403 8.112 -49.014 1.00 56.41 112 THR A C 1
ATOM 934 O O . THR A 1 112 ? 49.879 8.133 -50.148 1.00 56.41 112 THR A O 1
ATOM 937 N N . PHE A 1 113 ? 49.476 7.005 -48.265 1.00 50.16 113 PHE A N 1
ATOM 938 C CA . PHE A 1 113 ? 50.123 5.765 -48.715 1.00 50.16 113 PHE A CA 1
ATOM 939 C C . PHE A 1 113 ? 49.402 5.127 -49.920 1.00 50.16 113 PHE A C 1
ATOM 941 O O . PHE A 1 113 ? 50.037 4.611 -50.840 1.00 50.16 113 PHE A O 1
ATOM 948 N N . ALA A 1 114 ? 48.068 5.184 -49.964 1.00 51.66 114 ALA A N 1
ATOM 949 C CA . ALA A 1 114 ? 47.256 4.681 -51.073 1.00 51.66 114 ALA A CA 1
ATOM 950 C C . ALA A 1 114 ? 47.314 5.569 -52.331 1.00 51.66 114 ALA A C 1
ATOM 952 O O . ALA A 1 114 ? 47.047 5.084 -53.438 1.00 51.66 114 ALA A O 1
ATOM 953 N N . THR A 1 115 ? 47.645 6.856 -52.187 1.00 55.31 115 THR A N 1
ATOM 954 C CA . THR A 1 115 ? 47.922 7.758 -53.316 1.00 55.31 115 THR A CA 1
ATOM 955 C C . THR A 1 115 ? 49.337 7.559 -53.855 1.00 55.31 115 THR A C 1
ATOM 957 O O . THR A 1 115 ? 49.483 7.438 -55.072 1.00 55.31 115 THR A O 1
ATOM 960 N N . ASP A 1 116 ? 50.340 7.364 -52.994 1.00 50.62 116 ASP A N 1
ATOM 961 C CA . ASP A 1 116 ? 51.704 6.991 -53.410 1.00 50.62 116 ASP A CA 1
ATOM 962 C C . ASP A 1 116 ? 51.745 5.629 -54.130 1.00 50.62 116 ASP A C 1
ATOM 964 O O . ASP A 1 116 ? 52.413 5.465 -55.155 1.00 50.62 116 ASP A O 1
ATOM 968 N N . LEU A 1 117 ? 50.941 4.659 -53.678 1.00 47.44 117 LEU A N 1
ATOM 969 C CA . LEU A 1 117 ? 50.778 3.360 -54.344 1.00 47.44 117 LEU A CA 1
ATOM 970 C C . LEU A 1 117 ? 50.101 3.446 -55.724 1.00 47.44 117 LEU A C 1
ATOM 972 O O . LEU A 1 117 ? 50.274 2.541 -56.539 1.00 47.44 117 LEU A O 1
ATOM 976 N N . ARG A 1 118 ? 49.340 4.511 -56.016 1.00 51.53 118 ARG A N 1
ATOM 977 C CA . ARG A 1 118 ? 48.711 4.731 -57.334 1.00 51.53 118 ARG A CA 1
ATOM 978 C C . ARG A 1 118 ? 49.669 5.328 -58.371 1.00 51.53 118 ARG A C 1
ATOM 980 O O . ARG A 1 118 ? 49.361 5.267 -59.559 1.00 51.53 118 ARG A O 1
ATOM 987 N N . GLY A 1 119 ? 50.821 5.854 -57.947 1.00 49.75 119 GLY A N 1
ATOM 988 C CA . GLY A 1 119 ? 51.849 6.415 -58.831 1.00 49.75 119 GLY A CA 1
ATOM 989 C C . GLY A 1 119 ? 52.870 5.404 -59.367 1.00 49.75 119 GLY A C 1
ATOM 990 O O . GLY A 1 119 ? 53.540 5.693 -60.356 1.00 49.75 119 GLY A O 1
ATOM 991 N N . SER A 1 120 ? 52.989 4.215 -58.764 1.00 50.81 120 SER A N 1
ATOM 992 C CA . SER A 1 120 ? 53.962 3.191 -59.175 1.00 50.81 120 SER A CA 1
ATOM 993 C C . SER A 1 120 ? 53.284 1.918 -59.676 1.00 50.81 120 SER A C 1
ATOM 995 O O . SER A 1 120 ? 52.563 1.240 -58.947 1.00 50.81 120 SER A O 1
ATOM 997 N N . ALA A 1 121 ? 53.552 1.560 -60.932 1.00 49.75 121 ALA A N 1
ATOM 998 C CA . ALA A 1 121 ? 53.135 0.289 -61.511 1.00 49.75 121 ALA A CA 1
ATOM 999 C C . ALA A 1 121 ? 53.821 -0.875 -60.771 1.00 49.75 121 ALA A C 1
ATOM 1001 O O . ALA A 1 121 ? 55.030 -1.049 -60.904 1.00 49.75 121 ALA A O 1
ATOM 1002 N N . MET A 1 122 ? 53.068 -1.664 -59.992 1.00 48.62 122 MET A N 1
ATOM 1003 C CA . MET A 1 122 ? 53.613 -2.811 -59.250 1.00 48.62 122 MET A CA 1
ATOM 1004 C C . MET A 1 122 ? 52.726 -4.072 -59.242 1.00 48.62 122 MET A C 1
ATOM 1006 O O . MET A 1 122 ? 51.514 -4.057 -59.475 1.00 48.62 122 MET A O 1
ATOM 1010 N N . ASP A 1 123 ? 53.444 -5.167 -58.993 1.00 52.88 123 ASP A N 1
ATOM 1011 C CA . ASP A 1 123 ? 53.232 -6.595 -59.253 1.00 52.88 123 ASP A CA 1
ATOM 1012 C C . ASP A 1 123 ? 51.988 -7.258 -58.589 1.00 52.88 123 ASP A C 1
ATOM 1014 O O . ASP A 1 123 ? 51.540 -6.829 -57.518 1.00 52.88 123 ASP A O 1
ATOM 1018 N N . PRO A 1 124 ? 51.397 -8.332 -59.171 1.00 49.75 124 PRO A N 1
ATOM 1019 C CA . PRO A 1 124 ? 50.162 -8.960 -58.685 1.00 49.75 124 PRO A CA 1
ATOM 1020 C C . PRO A 1 124 ? 50.238 -9.558 -57.272 1.00 49.75 124 PRO A C 1
ATOM 1022 O O . PRO A 1 124 ? 49.191 -9.692 -56.635 1.00 49.75 124 PRO A O 1
ATOM 1025 N N . GLY A 1 125 ? 51.432 -9.871 -56.751 1.00 50.84 125 GLY A N 1
ATOM 1026 C CA . GLY A 1 125 ? 51.613 -10.387 -55.385 1.00 50.84 125 GLY A CA 1
ATOM 1027 C C . GLY A 1 125 ? 51.246 -9.382 -54.283 1.00 50.84 125 GLY A C 1
ATOM 1028 O O . GLY A 1 125 ? 50.776 -9.768 -53.213 1.00 50.84 125 GLY A O 1
ATOM 1029 N N . VAL A 1 126 ? 51.358 -8.079 -54.560 1.00 49.56 126 VAL A N 1
ATOM 1030 C CA . VAL A 1 126 ? 51.112 -7.000 -53.581 1.00 49.56 126 VAL A CA 1
ATOM 1031 C C . VAL A 1 126 ? 49.612 -6.685 -53.429 1.00 49.56 126 VAL A C 1
ATOM 1033 O O . VAL A 1 126 ? 49.167 -6.212 -52.380 1.00 49.56 126 VAL A O 1
ATOM 1036 N N . ARG A 1 127 ? 48.778 -7.047 -54.420 1.00 46.28 127 ARG A N 1
ATOM 1037 C CA . ARG A 1 127 ? 47.313 -6.820 -54.394 1.00 46.28 127 ARG A CA 1
ATOM 1038 C C . ARG A 1 127 ? 46.595 -7.605 -53.291 1.00 46.28 127 ARG A C 1
ATOM 1040 O O . ARG A 1 127 ? 45.561 -7.156 -52.797 1.00 46.28 127 ARG A O 1
ATOM 1047 N N . GLY A 1 128 ? 47.136 -8.759 -52.893 1.00 43.09 128 GLY A N 1
ATOM 1048 C CA . GLY A 1 128 ? 46.592 -9.575 -51.802 1.00 43.09 128 GLY A CA 1
ATOM 1049 C C . GLY A 1 128 ? 46.835 -8.972 -50.413 1.00 43.09 128 GLY A C 1
ATOM 1050 O O . GLY A 1 128 ? 45.962 -9.051 -49.549 1.00 43.09 128 GLY A O 1
ATOM 1051 N N . ALA A 1 129 ? 47.984 -8.317 -50.214 1.00 44.59 129 ALA A N 1
ATOM 1052 C CA . ALA A 1 129 ? 48.335 -7.645 -48.963 1.00 44.59 129 ALA A CA 1
ATOM 1053 C C . ALA A 1 129 ? 47.577 -6.316 -48.793 1.00 44.59 129 ALA A C 1
ATOM 1055 O O . ALA A 1 129 ? 47.053 -6.041 -47.715 1.00 44.59 129 ALA A O 1
ATOM 1056 N N . ALA A 1 130 ? 47.413 -5.547 -49.878 1.00 41.53 130 ALA A N 1
ATOM 1057 C CA . ALA A 1 130 ? 46.643 -4.300 -49.874 1.00 41.53 130 ALA A CA 1
ATOM 1058 C C . ALA A 1 130 ? 45.156 -4.517 -49.519 1.00 41.53 130 ALA A C 1
ATOM 1060 O O . ALA A 1 130 ? 44.597 -3.761 -48.728 1.00 41.53 130 ALA A O 1
ATOM 1061 N N . ARG A 1 131 ? 44.529 -5.596 -50.019 1.00 47.56 131 ARG A N 1
ATOM 1062 C CA . ARG A 1 131 ? 43.140 -5.967 -49.667 1.00 47.56 131 ARG A CA 1
ATOM 1063 C C . ARG A 1 131 ? 42.973 -6.459 -48.227 1.00 47.56 131 ARG A C 1
ATOM 1065 O O . ARG A 1 131 ? 41.911 -6.268 -47.642 1.00 47.56 131 ARG A O 1
ATOM 1072 N N . ARG A 1 132 ? 43.990 -7.108 -47.649 1.00 46.38 132 ARG A N 1
ATOM 1073 C CA . ARG A 1 132 ? 43.961 -7.537 -46.239 1.00 46.38 132 ARG A CA 1
ATOM 1074 C C . ARG A 1 132 ? 44.125 -6.351 -45.286 1.00 46.38 132 ARG A C 1
ATOM 1076 O O . ARG A 1 132 ? 43.407 -6.284 -44.293 1.00 46.38 132 ARG A O 1
ATOM 1083 N N . ASN A 1 133 ? 44.974 -5.385 -45.632 1.00 46.16 133 ASN A N 1
ATOM 1084 C CA . ASN A 1 133 ? 45.156 -4.171 -44.834 1.00 46.16 133 ASN A CA 1
ATOM 1085 C C . ASN A 1 133 ? 43.955 -3.211 -44.922 1.00 46.16 133 ASN A C 1
ATOM 1087 O O . ASN A 1 133 ? 43.619 -2.590 -43.918 1.00 46.16 133 ASN A O 1
ATOM 1091 N N . SER A 1 134 ? 43.243 -3.149 -46.058 1.00 48.06 134 SER A N 1
ATOM 1092 C CA . SER A 1 134 ? 42.009 -2.351 -46.179 1.00 48.06 134 SER A CA 1
ATOM 1093 C C . SER A 1 134 ? 40.836 -2.922 -45.370 1.00 48.06 134 SER A C 1
ATOM 1095 O O . SER A 1 134 ? 40.016 -2.171 -44.853 1.00 48.06 134 SER A O 1
ATOM 1097 N N . LEU A 1 135 ? 40.760 -4.251 -45.230 1.00 45.84 135 LEU A N 1
ATOM 1098 C CA . LEU A 1 135 ? 39.767 -4.924 -44.382 1.00 45.84 135 LEU A CA 1
ATOM 1099 C C . LEU A 1 135 ? 40.052 -4.702 -42.892 1.00 45.84 135 LEU A C 1
ATOM 1101 O O . LEU A 1 135 ? 39.129 -4.439 -42.130 1.00 45.84 135 LEU A O 1
ATOM 1105 N N . LEU A 1 136 ? 41.325 -4.742 -42.487 1.00 41.59 136 LEU A N 1
ATOM 1106 C CA . LEU A 1 136 ? 41.726 -4.460 -41.108 1.00 41.59 136 LEU A CA 1
ATOM 1107 C C . LEU A 1 136 ? 41.452 -2.992 -40.727 1.00 41.59 136 LEU A C 1
ATOM 1109 O O . LEU A 1 136 ? 40.953 -2.727 -39.639 1.00 41.59 136 LEU A O 1
ATOM 1113 N N . ALA A 1 137 ? 41.695 -2.049 -41.644 1.00 44.81 137 ALA A N 1
ATOM 1114 C CA . ALA A 1 137 ? 41.394 -0.628 -41.454 1.00 44.81 137 ALA A CA 1
ATOM 1115 C C . ALA A 1 137 ? 39.885 -0.343 -41.349 1.00 44.81 137 ALA A C 1
ATOM 1117 O O . ALA A 1 137 ? 39.462 0.419 -40.483 1.00 44.81 137 ALA A O 1
ATOM 1118 N N . ALA A 1 138 ? 39.063 -1.003 -42.173 1.00 49.94 138 ALA A N 1
ATOM 1119 C CA . ALA A 1 138 ? 37.606 -0.890 -42.102 1.00 49.94 138 ALA A CA 1
ATOM 1120 C C . ALA A 1 138 ? 37.042 -1.455 -40.786 1.00 49.94 138 ALA A C 1
ATOM 1122 O O . ALA A 1 138 ? 36.118 -0.877 -40.219 1.00 49.94 138 ALA A O 1
ATOM 1123 N N . VAL A 1 139 ? 37.626 -2.540 -40.265 1.00 50.62 139 VAL A N 1
ATOM 1124 C CA . VAL A 1 139 ? 37.254 -3.110 -38.959 1.00 50.62 139 VAL A CA 1
ATOM 1125 C C . VAL A 1 139 ? 37.683 -2.191 -37.812 1.00 50.62 139 VAL A C 1
ATOM 1127 O O . VAL A 1 139 ? 36.896 -1.971 -36.900 1.00 50.62 139 VAL A O 1
ATOM 1130 N N . ILE A 1 140 ? 38.874 -1.587 -37.867 1.00 50.78 140 ILE A N 1
ATOM 1131 C CA . ILE A 1 140 ? 39.341 -0.639 -36.838 1.00 50.78 140 ILE A CA 1
ATOM 1132 C C . ILE A 1 140 ? 38.496 0.645 -36.834 1.00 50.78 140 ILE A C 1
ATOM 1134 O O . ILE A 1 140 ? 38.124 1.121 -35.764 1.00 50.78 140 ILE A O 1
ATOM 1138 N N . ALA A 1 141 ? 38.127 1.177 -38.003 1.00 47.94 141 ALA A N 1
ATOM 1139 C CA . ALA A 1 141 ? 37.252 2.346 -38.107 1.00 47.94 141 ALA A CA 1
ATOM 1140 C C . ALA A 1 141 ? 35.809 2.042 -37.658 1.00 47.94 141 ALA A C 1
ATOM 1142 O O . ALA A 1 141 ? 35.191 2.857 -36.971 1.00 47.94 141 ALA A O 1
ATOM 1143 N N . ALA A 1 142 ? 35.280 0.857 -37.985 1.00 50.16 142 ALA A N 1
ATOM 1144 C CA . ALA A 1 142 ? 33.958 0.417 -37.539 1.00 50.16 142 ALA A CA 1
ATOM 1145 C C . ALA A 1 142 ? 33.914 0.175 -36.021 1.00 50.16 142 ALA A C 1
ATOM 1147 O O . ALA A 1 142 ? 32.978 0.609 -35.363 1.00 50.16 142 ALA A O 1
ATOM 1148 N N . VAL A 1 143 ? 34.949 -0.442 -35.442 1.00 50.09 143 VAL A N 1
ATOM 1149 C CA . VAL A 1 143 ? 35.057 -0.643 -33.988 1.00 50.09 143 VAL A CA 1
ATOM 1150 C C . VAL A 1 143 ? 35.285 0.689 -33.263 1.00 50.09 143 VAL A C 1
ATOM 1152 O O . VAL A 1 143 ? 34.662 0.927 -32.237 1.00 50.09 143 VAL A O 1
ATOM 1155 N N . GLY A 1 144 ? 36.097 1.602 -33.808 1.00 43.81 144 GLY A N 1
ATOM 1156 C CA . GLY A 1 144 ? 36.318 2.930 -33.223 1.00 43.81 144 GLY A CA 1
ATOM 1157 C C . GLY A 1 144 ? 35.070 3.820 -33.232 1.00 43.81 144 GLY A C 1
ATOM 1158 O O . GLY A 1 144 ? 34.804 4.515 -32.255 1.00 43.81 144 GLY A O 1
ATOM 1159 N N . THR A 1 145 ? 34.261 3.764 -34.294 1.00 48.25 145 THR A N 1
ATOM 1160 C CA . THR A 1 145 ? 32.980 4.491 -34.375 1.00 48.25 145 THR A CA 1
ATOM 1161 C C . THR A 1 145 ? 31.886 3.847 -33.530 1.00 48.25 145 THR A C 1
ATOM 1163 O O . THR A 1 145 ? 31.089 4.575 -32.945 1.00 48.25 145 THR A O 1
ATOM 1166 N N . PHE A 1 146 ? 31.879 2.519 -33.387 1.00 45.91 146 PHE A N 1
ATOM 1167 C CA . PHE A 1 146 ? 30.959 1.812 -32.493 1.00 45.91 146 PHE A CA 1
ATOM 1168 C C . PHE A 1 146 ? 31.289 2.075 -31.018 1.00 45.91 146 PHE A C 1
ATOM 1170 O O . PHE A 1 146 ? 30.394 2.414 -30.257 1.00 45.91 146 PHE A O 1
ATOM 1177 N N . LEU A 1 147 ? 32.572 2.055 -30.635 1.00 44.12 147 LEU A N 1
ATOM 1178 C CA . LEU A 1 147 ? 33.020 2.403 -29.282 1.00 44.12 147 LEU A CA 1
ATOM 1179 C C . LEU A 1 147 ? 32.817 3.890 -28.965 1.00 44.12 147 LEU A C 1
ATOM 1181 O O . LEU A 1 147 ? 32.454 4.226 -27.844 1.00 44.12 147 LEU A O 1
ATOM 1185 N N . ALA A 1 148 ? 32.998 4.791 -29.937 1.00 43.62 148 ALA A N 1
ATOM 1186 C CA . ALA A 1 148 ? 32.681 6.207 -29.760 1.00 43.62 148 ALA A CA 1
ATOM 1187 C C . ALA A 1 148 ? 31.166 6.451 -29.669 1.00 43.62 148 ALA A C 1
ATOM 1189 O O . ALA A 1 148 ? 30.739 7.289 -28.883 1.00 43.62 148 ALA A O 1
ATOM 1190 N N . ALA A 1 149 ? 30.345 5.720 -30.427 1.00 39.66 149 ALA A N 1
ATOM 1191 C CA . ALA A 1 149 ? 28.888 5.816 -30.363 1.00 39.66 149 ALA A CA 1
ATOM 1192 C C . ALA A 1 149 ? 28.320 5.191 -29.078 1.00 39.66 149 ALA A C 1
ATOM 1194 O O . ALA A 1 149 ? 27.436 5.792 -28.476 1.00 39.66 149 ALA A O 1
ATOM 1195 N N . GLU A 1 150 ? 28.855 4.060 -28.606 1.00 40.75 150 GLU A N 1
ATOM 1196 C CA . GLU A 1 150 ? 28.526 3.478 -27.298 1.00 40.75 150 GLU A CA 1
ATOM 1197 C C . GLU A 1 150 ? 29.018 4.363 -26.155 1.00 40.75 150 GLU A C 1
ATOM 1199 O O . GLU A 1 150 ? 28.253 4.596 -25.231 1.00 40.75 150 GLU A O 1
ATOM 1204 N N . ALA A 1 151 ? 30.219 4.947 -26.229 1.00 40.94 151 ALA A N 1
ATOM 1205 C CA . ALA A 1 151 ? 30.697 5.908 -25.233 1.00 40.94 151 ALA A CA 1
ATOM 1206 C C . ALA A 1 151 ? 29.859 7.196 -25.225 1.00 40.94 151 ALA A C 1
ATOM 1208 O O . ALA A 1 151 ? 29.525 7.700 -24.160 1.00 40.94 151 ALA A O 1
ATOM 1209 N N . ILE A 1 152 ? 29.448 7.717 -26.386 1.00 41.84 152 ILE A N 1
ATOM 1210 C CA . ILE A 1 152 ? 28.552 8.881 -26.481 1.00 41.84 152 ILE A CA 1
ATOM 1211 C C . ILE A 1 152 ? 27.122 8.514 -26.055 1.00 41.84 152 ILE A C 1
ATOM 1213 O O . ILE A 1 152 ? 26.428 9.375 -25.523 1.00 41.84 152 ILE A O 1
ATOM 1217 N N . SER A 1 153 ? 26.679 7.264 -26.218 1.00 39.00 153 SER A N 1
ATOM 1218 C CA . SER A 1 153 ? 25.363 6.794 -25.762 1.00 39.00 153 SER A CA 1
ATOM 1219 C C . SER A 1 153 ? 25.338 6.483 -24.259 1.00 39.00 153 SER A C 1
ATOM 1221 O O . SER A 1 153 ? 24.352 6.810 -23.608 1.00 39.00 153 SER A O 1
ATOM 1223 N N . LEU A 1 154 ? 26.436 5.964 -23.697 1.00 38.19 154 LEU A N 1
ATOM 1224 C CA . LEU A 1 154 ? 26.700 5.823 -22.256 1.00 38.19 154 LEU A CA 1
ATOM 1225 C C . LEU A 1 154 ? 26.993 7.177 -21.580 1.00 38.19 154 LEU A C 1
ATOM 1227 O O . LEU A 1 154 ? 26.894 7.285 -20.366 1.00 38.19 154 LEU A O 1
ATOM 1231 N N . MET A 1 155 ? 27.361 8.218 -22.343 1.00 42.97 155 MET A N 1
ATOM 1232 C CA . MET A 1 155 ? 27.575 9.581 -21.824 1.00 42.97 155 MET A CA 1
ATOM 1233 C C . MET A 1 155 ? 26.423 10.560 -22.094 1.00 42.97 155 MET A C 1
ATOM 1235 O O . MET A 1 155 ? 26.382 11.618 -21.460 1.00 42.97 155 MET A O 1
ATOM 1239 N N . ARG A 1 156 ? 25.500 10.256 -23.021 1.00 38.28 156 ARG A N 1
ATOM 1240 C CA . ARG A 1 156 ? 24.251 11.016 -23.247 1.00 38.28 156 ARG A CA 1
ATOM 1241 C C . ARG A 1 156 ? 23.031 10.391 -22.576 1.00 38.28 156 ARG A C 1
ATOM 1243 O O . ARG A 1 156 ? 22.029 11.084 -22.424 1.00 38.28 156 ARG A O 1
ATOM 1250 N N . GLY A 1 157 ? 23.118 9.140 -22.143 1.00 39.81 157 GLY A N 1
ATOM 1251 C CA . GLY A 1 157 ? 22.180 8.532 -21.214 1.00 39.81 157 GLY A CA 1
ATOM 1252 C C . GLY A 1 157 ? 22.943 7.992 -20.016 1.00 39.81 157 GLY A C 1
ATOM 1253 O O . GLY A 1 157 ? 23.932 7.298 -20.201 1.00 39.81 157 GLY A O 1
ATOM 1254 N N . ASN A 1 158 ? 22.428 8.278 -18.822 1.00 36.00 158 ASN A N 1
ATOM 1255 C CA . ASN A 1 158 ? 22.697 7.537 -17.587 1.00 36.00 158 ASN A CA 1
ATOM 1256 C C . ASN A 1 158 ? 23.952 7.973 -16.813 1.00 36.00 158 ASN A C 1
ATOM 1258 O O . ASN A 1 158 ? 25.048 7.456 -16.986 1.00 36.00 158 ASN A O 1
ATOM 1262 N N . GLY A 1 159 ? 23.749 8.904 -15.878 1.00 25.28 159 GLY A N 1
ATOM 1263 C CA . GLY A 1 159 ? 24.649 9.125 -14.749 1.00 25.28 159 GLY A CA 1
ATOM 1264 C C . GLY A 1 159 ? 24.129 8.424 -13.492 1.00 25.28 159 GLY A C 1
ATOM 1265 O O . GLY A 1 159 ? 23.586 9.084 -12.614 1.00 25.28 159 GLY A O 1
ATOM 1266 N N . GLU A 1 160 ? 24.307 7.107 -13.402 1.00 27.64 160 GLU A N 1
ATOM 1267 C CA . GLU A 1 160 ? 24.809 6.496 -12.159 1.00 27.64 160 GLU A CA 1
ATOM 1268 C C . GLU A 1 160 ? 26.343 6.770 -12.135 1.00 27.64 160 GLU A C 1
ATOM 1270 O O . GLU A 1 160 ? 26.947 6.943 -13.188 1.00 27.64 160 GLU A O 1
ATOM 1275 N N . LEU A 1 161 ? 27.087 6.909 -11.033 1.00 25.75 161 LEU A N 1
ATOM 1276 C CA . LEU A 1 161 ? 27.178 6.000 -9.898 1.00 25.75 161 LEU A CA 1
ATOM 1277 C C . LEU A 1 161 ? 27.738 6.694 -8.635 1.00 25.75 161 LEU A C 1
ATOM 1279 O O . LEU A 1 161 ? 28.780 7.347 -8.658 1.00 25.75 161 LEU A O 1
ATOM 1283 N N . ILE A 1 162 ? 27.035 6.455 -7.526 1.00 27.36 162 ILE A N 1
ATOM 1284 C CA . ILE A 1 162 ? 27.492 5.780 -6.294 1.00 27.36 162 ILE A CA 1
ATOM 1285 C C . ILE A 1 162 ? 28.890 6.122 -5.744 1.00 27.36 162 ILE A C 1
ATOM 1287 O O . ILE A 1 162 ? 29.915 5.731 -6.293 1.00 27.36 162 ILE A O 1
ATOM 1291 N N . THR A 1 163 ? 28.905 6.698 -4.536 1.00 25.66 163 THR A N 1
ATOM 1292 C CA . THR A 1 163 ? 29.493 6.169 -3.271 1.00 25.66 163 THR A CA 1
ATOM 1293 C C . THR A 1 163 ? 29.657 7.354 -2.303 1.00 25.66 163 THR A C 1
ATOM 1295 O O . THR A 1 163 ? 30.173 8.400 -2.669 1.00 25.66 163 THR A O 1
ATOM 1298 N N . GLY A 1 164 ? 29.245 7.352 -1.042 1.00 24.50 164 GLY A N 1
ATOM 1299 C CA . GLY A 1 164 ? 28.598 6.402 -0.156 1.00 24.50 164 GLY A CA 1
ATOM 1300 C C . GLY A 1 164 ? 28.691 7.010 1.255 1.00 24.50 164 GLY A C 1
ATOM 1301 O O . GLY A 1 164 ? 29.696 7.648 1.554 1.00 24.50 164 GLY A O 1
ATOM 1302 N N . MET A 1 165 ? 27.670 6.767 2.088 1.00 24.56 165 MET A N 1
ATOM 1303 C CA . MET A 1 165 ? 27.668 6.904 3.563 1.00 24.56 165 MET A CA 1
ATOM 1304 C C . MET A 1 165 ? 27.760 8.354 4.104 1.00 24.56 165 MET A C 1
ATOM 1306 O O . MET A 1 165 ? 28.522 9.162 3.600 1.00 24.56 165 MET A O 1
ATOM 1310 N N . ALA A 1 166 ? 27.025 8.793 5.124 1.00 24.69 166 ALA A N 1
ATOM 1311 C CA . ALA A 1 166 ? 26.231 8.130 6.150 1.00 24.69 166 ALA A CA 1
ATOM 1312 C C . ALA A 1 166 ? 25.039 9.035 6.507 1.00 24.69 166 ALA A C 1
ATOM 1314 O O . ALA A 1 166 ? 25.094 10.246 6.326 1.00 24.69 166 ALA A O 1
ATOM 1315 N N . GLY A 1 167 ? 23.950 8.422 6.962 1.00 28.73 167 GLY A N 1
ATOM 1316 C CA . GLY A 1 167 ? 22.697 9.119 7.194 1.00 28.73 167 GLY A CA 1
ATOM 1317 C C . GLY A 1 167 ? 22.697 10.025 8.414 1.00 28.73 167 GLY A C 1
ATOM 1318 O O . GLY A 1 167 ? 23.430 9.786 9.364 1.00 28.73 167 GLY A O 1
ATOM 1319 N N . GLU A 1 168 ? 21.758 10.965 8.408 1.00 25.95 168 GLU A N 1
ATOM 1320 C CA . GLU A 1 168 ? 21.018 11.367 9.597 1.00 25.95 168 GLU A CA 1
ATOM 1321 C C . GLU A 1 168 ? 19.665 11.993 9.200 1.00 25.95 168 GLU A C 1
ATOM 1323 O O . GLU A 1 168 ? 19.587 12.927 8.412 1.00 25.95 168 GLU A O 1
ATOM 1328 N N . ARG A 1 169 ? 18.596 11.361 9.706 1.00 23.94 169 ARG A N 1
ATOM 1329 C CA . ARG A 1 169 ? 17.235 11.850 10.010 1.00 23.94 169 ARG A CA 1
ATOM 1330 C C . ARG A 1 169 ? 16.763 13.168 9.363 1.00 23.94 169 ARG A C 1
ATOM 1332 O O . ARG A 1 169 ? 17.115 14.250 9.822 1.00 23.94 169 ARG A O 1
ATOM 1339 N N . TRP A 1 170 ? 15.785 13.062 8.458 1.00 24.67 170 TRP A N 1
ATOM 1340 C CA . TRP A 1 170 ? 14.882 14.172 8.140 1.00 24.67 170 TRP A CA 1
ATOM 1341 C C . TRP A 1 170 ? 13.658 14.143 9.052 1.00 24.67 170 TRP A C 1
ATOM 1343 O O . TRP A 1 170 ? 13.002 13.114 9.211 1.00 24.67 170 TRP A O 1
ATOM 1353 N N . VAL A 1 171 ? 13.417 15.295 9.669 1.00 22.97 171 VAL A N 1
ATOM 1354 C CA . VAL A 1 171 ? 12.227 15.648 10.439 1.00 22.97 171 VAL A CA 1
ATOM 1355 C C . VAL A 1 171 ? 11.070 15.911 9.472 1.00 22.97 171 VAL A C 1
ATOM 1357 O O . VAL A 1 171 ? 11.281 16.489 8.402 1.00 22.97 171 VAL A O 1
ATOM 1360 N N . ASP A 1 172 ? 9.864 15.489 9.859 1.00 32.81 172 ASP A N 1
ATOM 1361 C CA . ASP A 1 172 ? 8.602 15.818 9.193 1.00 32.81 172 ASP A CA 1
ATOM 1362 C C . ASP A 1 172 ? 8.539 17.314 8.846 1.00 32.81 172 ASP A C 1
ATOM 1364 O O . ASP A 1 172 ? 8.650 18.176 9.717 1.00 32.81 172 ASP A O 1
ATOM 1368 N N . SER A 1 173 ? 8.369 17.641 7.563 1.00 27.39 173 SER A N 1
ATOM 1369 C CA . SER A 1 173 ? 8.129 19.017 7.118 1.00 27.39 173 SER A CA 1
ATOM 1370 C C . SER A 1 173 ? 6.911 19.081 6.204 1.00 27.39 173 SER A C 1
ATOM 1372 O O . SER A 1 173 ? 6.957 18.851 5.000 1.00 27.39 173 SER A O 1
ATOM 1374 N N . GLU A 1 174 ? 5.796 19.453 6.822 1.00 28.97 174 GLU A N 1
ATOM 1375 C CA . GLU A 1 174 ? 4.506 19.786 6.220 1.00 28.97 174 GLU A CA 1
ATOM 1376 C C . GLU A 1 174 ? 4.496 21.152 5.487 1.00 28.97 174 GLU A C 1
ATOM 1378 O O . GLU A 1 174 ? 3.433 21.704 5.219 1.00 28.97 174 GLU A O 1
ATOM 1383 N N . ALA A 1 175 ? 5.645 21.749 5.142 1.00 28.94 175 ALA A N 1
ATOM 1384 C CA . ALA A 1 175 ? 5.679 23.150 4.708 1.00 28.94 175 ALA A CA 1
ATOM 1385 C C . ALA A 1 175 ? 6.727 23.479 3.633 1.00 28.94 175 ALA A C 1
ATOM 1387 O O . ALA A 1 175 ? 7.658 24.221 3.913 1.00 28.94 175 ALA A O 1
ATOM 1388 N N . VAL A 1 176 ? 6.537 23.026 2.385 1.00 25.28 176 VAL A N 1
ATOM 1389 C CA . VAL A 1 176 ? 6.976 23.773 1.182 1.00 25.28 176 VAL A CA 1
ATOM 1390 C C . VAL A 1 176 ? 6.038 23.454 0.007 1.00 25.28 176 VAL A C 1
ATOM 1392 O O . VAL A 1 176 ? 6.328 22.611 -0.835 1.00 25.28 176 VAL A O 1
ATOM 1395 N N . PHE A 1 177 ? 4.903 24.148 -0.080 1.00 27.75 177 PHE A N 1
ATOM 1396 C CA . PHE A 1 177 ? 4.171 24.291 -1.340 1.00 27.75 177 PHE A CA 1
ATOM 1397 C C . PHE A 1 177 ? 4.291 25.742 -1.806 1.00 27.75 177 PHE A C 1
ATOM 1399 O O . PHE A 1 177 ? 3.749 26.651 -1.182 1.00 27.75 177 PHE A O 1
ATOM 1406 N N . ALA A 1 178 ? 4.981 25.947 -2.926 1.00 26.08 178 ALA A N 1
ATOM 1407 C CA . ALA A 1 178 ? 4.798 27.111 -3.786 1.00 26.08 178 ALA A CA 1
ATOM 1408 C C . ALA A 1 178 ? 4.197 26.623 -5.121 1.00 26.08 178 ALA A C 1
ATOM 1410 O O . ALA A 1 178 ? 4.523 25.518 -5.563 1.00 26.08 178 ALA A O 1
ATOM 1411 N N . PRO A 1 179 ? 3.284 27.386 -5.748 1.00 32.47 179 PRO A N 1
ATOM 1412 C CA . PRO A 1 179 ? 2.441 26.881 -6.825 1.00 32.47 179 PRO A CA 1
ATOM 1413 C C . PRO A 1 179 ? 3.215 26.628 -8.124 1.00 32.47 179 PRO A C 1
ATOM 1415 O O . PRO A 1 179 ? 3.983 27.459 -8.607 1.00 32.47 179 PRO A O 1
ATOM 1418 N N . VAL A 1 180 ? 2.933 25.472 -8.727 1.00 32.66 180 VAL A N 1
ATOM 1419 C CA . VAL A 1 180 ? 3.353 25.077 -10.075 1.00 32.66 180 VAL A CA 1
ATOM 1420 C C . VAL A 1 180 ? 2.571 25.909 -11.091 1.00 32.66 180 VAL A C 1
ATOM 1422 O O . VAL A 1 180 ? 1.504 25.514 -11.553 1.00 32.66 180 VAL A O 1
ATOM 1425 N N . ALA A 1 181 ? 3.091 27.081 -11.437 1.00 31.48 181 ALA A N 1
ATOM 1426 C CA . ALA A 1 181 ? 2.524 27.909 -12.494 1.00 31.48 181 ALA A CA 1
ATOM 1427 C C . ALA A 1 181 ? 3.610 28.697 -13.234 1.00 31.48 181 ALA A C 1
ATOM 1429 O O . ALA A 1 181 ? 3.543 29.913 -13.264 1.00 31.48 181 ALA A O 1
ATOM 1430 N N . GLU A 1 182 ? 4.613 28.030 -13.831 1.00 29.73 182 GLU A N 1
ATOM 1431 C CA . GLU A 1 182 ? 5.493 28.699 -14.817 1.00 29.73 182 GLU A CA 1
ATOM 1432 C C . GLU A 1 182 ? 6.343 27.767 -15.716 1.00 29.73 182 GLU A C 1
ATOM 1434 O O . GLU A 1 182 ? 7.470 28.078 -16.087 1.00 29.73 182 GLU A O 1
ATOM 1439 N N . ARG A 1 183 ? 5.817 26.605 -16.139 1.00 31.39 183 ARG A N 1
ATOM 1440 C CA . ARG A 1 183 ? 6.498 25.736 -17.139 1.00 31.39 183 ARG A CA 1
ATOM 1441 C C . ARG A 1 183 ? 5.727 25.497 -18.441 1.00 31.39 183 ARG A C 1
ATOM 1443 O O . ARG A 1 183 ? 6.054 24.586 -19.195 1.00 31.39 183 ARG A O 1
ATOM 1450 N N . GLN A 1 184 ? 4.748 26.343 -18.763 1.00 31.14 184 GLN A N 1
ATOM 1451 C CA . GLN A 1 184 ? 3.966 26.221 -20.005 1.00 31.14 184 GLN A CA 1
ATOM 1452 C C . GLN A 1 184 ? 4.558 26.930 -21.243 1.00 31.14 184 GLN A C 1
ATOM 1454 O O . GLN A 1 184 ? 3.933 26.892 -22.298 1.00 31.14 184 GLN A O 1
ATOM 1459 N N . VAL A 1 185 ? 5.765 27.512 -21.193 1.00 30.94 185 VAL A N 1
ATOM 1460 C CA . VAL A 1 185 ? 6.298 28.294 -22.339 1.00 30.94 185 VAL A CA 1
ATOM 1461 C C . VAL A 1 185 ? 7.401 27.594 -23.156 1.00 30.94 185 VAL A C 1
ATOM 1463 O O . VAL A 1 185 ? 7.677 28.020 -24.270 1.00 30.94 185 VAL A O 1
ATOM 1466 N N . VAL A 1 186 ? 7.963 26.454 -22.732 1.00 30.69 186 VAL A N 1
ATOM 1467 C CA . VAL A 1 186 ? 9.092 25.813 -23.465 1.00 30.69 186 VAL A CA 1
ATOM 1468 C C . VAL A 1 186 ? 8.717 24.481 -24.139 1.00 30.69 186 VAL A C 1
ATOM 1470 O O . VAL A 1 186 ? 9.560 23.625 -24.374 1.00 30.69 186 VAL A O 1
ATOM 1473 N N . ARG A 1 187 ? 7.439 24.268 -24.483 1.00 29.30 187 ARG A N 1
ATOM 1474 C CA . ARG A 1 187 ? 7.006 23.050 -25.208 1.00 29.30 187 ARG A CA 1
ATOM 1475 C C . ARG A 1 187 ? 6.141 23.324 -26.439 1.00 29.30 187 ARG A C 1
ATOM 1477 O O . ARG A 1 187 ? 5.280 22.530 -26.794 1.00 29.30 187 ARG A O 1
ATOM 1484 N N . ARG A 1 188 ? 6.395 24.453 -27.106 1.00 28.81 188 ARG A N 1
ATOM 1485 C CA . ARG A 1 188 ? 5.816 24.814 -28.412 1.00 28.81 188 ARG A CA 1
ATOM 1486 C C . ARG A 1 188 ? 6.900 25.043 -29.466 1.00 28.81 188 ARG A C 1
ATOM 1488 O O . ARG A 1 188 ? 6.894 26.039 -30.171 1.00 28.81 188 ARG A O 1
ATOM 1495 N N . GLN A 1 189 ? 7.852 24.125 -29.562 1.00 30.89 189 GLN A N 1
ATOM 1496 C CA . GLN A 1 189 ? 8.749 24.021 -30.714 1.00 30.89 189 GLN A CA 1
ATOM 1497 C C . GLN A 1 189 ? 9.486 22.694 -30.610 1.00 30.89 189 GLN A C 1
ATOM 1499 O O . GLN A 1 189 ? 10.558 22.636 -30.029 1.00 30.89 189 GLN A O 1
ATOM 1504 N N . LEU A 1 190 ? 8.825 21.624 -31.054 1.00 30.50 190 LEU A N 1
ATOM 1505 C CA . LEU A 1 190 ? 9.388 20.366 -31.575 1.00 30.50 190 LEU A CA 1
ATOM 1506 C C . LEU A 1 190 ? 8.229 19.375 -31.796 1.00 30.50 190 LEU A C 1
ATOM 1508 O O . LEU A 1 190 ? 8.262 18.235 -31.361 1.00 30.50 190 LEU A O 1
ATOM 1512 N N . ASP A 1 191 ? 7.184 19.845 -32.474 1.00 29.03 191 ASP A N 1
ATOM 1513 C CA . ASP A 1 191 ? 6.265 18.988 -33.218 1.00 29.03 191 ASP A CA 1
ATOM 1514 C C . ASP A 1 191 ? 6.420 19.413 -34.669 1.00 29.03 191 ASP A C 1
ATOM 1516 O O . ASP A 1 191 ? 5.842 20.414 -35.074 1.00 29.03 191 ASP A O 1
ATOM 1520 N N . LEU A 1 192 ? 7.296 18.724 -35.400 1.00 27.92 192 LEU A N 1
ATOM 1521 C CA . LEU A 1 192 ? 7.333 18.630 -36.862 1.00 27.92 192 LEU A CA 1
ATOM 1522 C C . LEU A 1 192 ? 8.422 17.605 -37.208 1.00 27.92 192 LEU A C 1
ATOM 1524 O O . LEU A 1 192 ? 9.609 17.914 -37.153 1.00 27.92 192 LEU A O 1
ATOM 1528 N N . GLY A 1 193 ? 8.008 16.378 -37.539 1.00 26.97 193 GLY A N 1
ATOM 1529 C CA . GLY A 1 193 ? 8.911 15.375 -38.113 1.00 26.97 193 GLY A CA 1
ATOM 1530 C C . GLY A 1 193 ? 8.766 13.936 -37.617 1.00 26.97 193 GLY A C 1
ATOM 1531 O O . GLY A 1 193 ? 9.763 13.227 -37.573 1.00 26.97 193 GLY A O 1
ATOM 1532 N N . ALA A 1 194 ? 7.568 13.468 -37.260 1.00 28.06 194 ALA A N 1
ATOM 1533 C CA . ALA A 1 194 ? 7.317 12.029 -37.218 1.00 28.06 194 ALA A CA 1
ATOM 1534 C C . ALA A 1 194 ? 7.040 11.531 -38.646 1.00 28.06 194 ALA A C 1
ATOM 1536 O O . ALA A 1 194 ? 5.994 11.842 -39.215 1.00 28.06 194 ALA A O 1
ATOM 1537 N N . ALA A 1 195 ? 7.960 10.753 -39.218 1.00 27.72 195 ALA A N 1
ATOM 1538 C CA . ALA A 1 195 ? 7.687 9.928 -40.390 1.00 27.72 195 ALA A CA 1
ATOM 1539 C C . ALA A 1 195 ? 8.449 8.593 -40.307 1.00 27.72 195 ALA A C 1
ATOM 1541 O O . ALA A 1 195 ? 9.643 8.513 -40.568 1.00 27.72 195 ALA A O 1
ATOM 1542 N N . THR A 1 196 ? 7.692 7.560 -39.921 1.00 26.34 196 THR A N 1
ATOM 1543 C CA . THR A 1 196 ? 7.679 6.193 -40.477 1.00 26.34 196 THR A CA 1
ATOM 1544 C C . THR A 1 196 ? 9.002 5.461 -40.729 1.00 26.34 196 THR A C 1
ATOM 1546 O O . THR A 1 196 ? 9.607 5.685 -41.769 1.00 26.34 196 THR A O 1
ATOM 1549 N N . VAL A 1 197 ? 9.294 4.417 -39.936 1.00 26.03 197 VAL A N 1
ATOM 1550 C CA . VAL A 1 197 ? 9.715 3.099 -40.466 1.00 26.03 197 VAL A CA 1
ATOM 1551 C C . VAL A 1 197 ? 9.174 1.982 -39.557 1.00 26.03 197 VAL A C 1
ATOM 1553 O O . VAL A 1 197 ? 9.159 2.102 -38.336 1.00 26.03 197 VAL A O 1
ATOM 1556 N N . SER A 1 198 ? 8.667 0.929 -40.196 1.00 24.53 198 SER A N 1
ATOM 1557 C CA . SER A 1 198 ? 8.062 -0.286 -39.633 1.00 24.53 198 SER A CA 1
ATOM 1558 C C . SER A 1 198 ? 9.106 -1.406 -39.388 1.00 24.53 198 SER A C 1
ATOM 1560 O O . SER A 1 198 ? 10.272 -1.227 -39.733 1.00 24.53 198 SER A O 1
ATOM 1562 N N . PRO A 1 199 ? 8.724 -2.548 -38.779 1.00 37.75 199 PRO A N 1
ATOM 1563 C CA . PRO A 1 199 ? 9.593 -3.413 -37.979 1.00 37.75 199 PRO A CA 1
ATOM 1564 C C . PRO A 1 199 ? 10.254 -4.531 -38.791 1.00 37.75 199 PRO A C 1
ATOM 1566 O O . PRO A 1 199 ? 9.639 -5.073 -39.706 1.00 37.75 199 PRO A O 1
ATOM 1569 N N . THR A 1 200 ? 11.469 -4.948 -38.424 1.00 25.39 200 THR A N 1
ATOM 1570 C CA . THR A 1 200 ? 11.961 -6.327 -38.629 1.00 25.39 200 THR A CA 1
ATOM 1571 C C . THR A 1 200 ? 13.297 -6.557 -37.920 1.00 25.39 200 THR A C 1
ATOM 1573 O O . THR A 1 200 ? 14.091 -5.634 -37.782 1.00 25.39 200 THR A O 1
ATOM 1576 N N . ALA A 1 201 ? 13.528 -7.819 -37.546 1.00 25.33 201 ALA A N 1
ATOM 1577 C CA . ALA A 1 201 ? 14.769 -8.413 -37.039 1.00 25.33 201 ALA A CA 1
ATOM 1578 C C . ALA A 1 201 ? 15.022 -8.333 -35.520 1.00 25.33 201 ALA A C 1
ATOM 1580 O O . ALA A 1 201 ? 16.021 -7.812 -35.033 1.00 25.33 201 ALA A O 1
ATOM 1581 N N . THR A 1 202 ? 14.127 -8.980 -34.774 1.00 30.61 202 THR A N 1
ATOM 1582 C CA . THR A 1 202 ? 14.543 -9.910 -33.712 1.00 30.61 202 THR A CA 1
ATOM 1583 C C . THR A 1 202 ? 15.416 -11.019 -34.324 1.00 30.61 202 THR A C 1
ATOM 1585 O O . THR A 1 202 ? 15.195 -11.379 -35.476 1.00 30.61 202 THR A O 1
ATOM 1588 N N . GLU A 1 203 ? 16.330 -11.575 -33.522 1.00 31.28 203 GLU A N 1
ATOM 1589 C CA . GLU A 1 203 ? 17.220 -12.727 -33.788 1.00 31.28 203 GLU A CA 1
ATOM 1590 C C . GLU A 1 203 ? 18.637 -12.422 -34.298 1.00 31.28 203 GLU A C 1
ATOM 1592 O O . GLU A 1 203 ? 18.958 -12.653 -35.456 1.00 31.28 203 GLU A O 1
ATOM 1597 N N . HIS A 1 204 ? 19.529 -12.031 -33.385 1.00 30.50 204 HIS A N 1
ATOM 1598 C CA . HIS A 1 204 ? 20.775 -12.759 -33.075 1.00 30.50 204 HIS A CA 1
ATOM 1599 C C . HIS A 1 204 ? 21.653 -11.884 -32.177 1.00 30.50 204 HIS A C 1
ATOM 1601 O O . HIS A 1 204 ? 22.190 -10.892 -32.648 1.00 30.50 204 HIS A O 1
ATOM 1607 N N . LEU A 1 205 ? 21.787 -12.265 -30.904 1.00 26.62 205 LEU A N 1
ATOM 1608 C CA . LEU A 1 205 ? 22.985 -12.111 -30.058 1.00 26.62 205 LEU A CA 1
ATOM 1609 C C . LEU A 1 205 ? 22.649 -12.685 -28.675 1.00 26.62 205 LEU A C 1
ATOM 1611 O O . LEU A 1 205 ? 22.545 -12.000 -27.663 1.00 26.62 205 LEU A O 1
ATOM 1615 N N . ALA A 1 206 ? 22.408 -13.996 -28.676 1.00 28.58 206 ALA A N 1
ATOM 1616 C CA . ALA A 1 206 ? 22.667 -14.812 -27.507 1.00 28.58 206 ALA A CA 1
ATOM 1617 C C . ALA A 1 206 ? 24.187 -14.993 -27.372 1.00 28.58 206 ALA A C 1
ATOM 1619 O O . ALA A 1 206 ? 24.889 -15.068 -28.380 1.00 28.58 206 ALA A O 1
ATOM 1620 N N . ALA A 1 207 ? 24.617 -15.157 -26.122 1.00 34.09 207 ALA A N 1
ATOM 1621 C CA . ALA A 1 207 ? 25.967 -15.451 -25.647 1.00 34.09 207 ALA A CA 1
ATOM 1622 C C . ALA A 1 207 ? 26.883 -14.234 -25.473 1.00 34.09 207 ALA A C 1
ATOM 1624 O O . ALA A 1 207 ? 27.554 -13.829 -26.410 1.00 34.09 207 ALA A O 1
ATOM 1625 N N . LEU A 1 208 ? 26.948 -13.732 -24.233 1.00 29.02 208 LEU A N 1
ATOM 1626 C CA . LEU A 1 208 ? 28.175 -13.631 -23.428 1.00 29.02 208 LEU A CA 1
ATOM 1627 C C . LEU A 1 208 ? 27.766 -13.529 -21.937 1.00 29.02 208 LEU A C 1
ATOM 1629 O O . LEU A 1 208 ? 27.126 -12.567 -21.523 1.00 29.02 208 LEU A O 1
ATOM 1633 N N . ASP A 1 209 ? 28.093 -14.566 -21.161 1.00 29.81 209 ASP A N 1
ATOM 1634 C CA . ASP A 1 209 ? 27.883 -14.685 -19.706 1.00 29.81 209 ASP A CA 1
ATOM 1635 C C . ASP A 1 209 ? 28.725 -13.655 -18.918 1.00 29.81 209 ASP A C 1
ATOM 1637 O O . ASP A 1 209 ? 29.951 -13.643 -19.078 1.00 29.81 209 ASP A O 1
ATOM 1641 N N . PRO A 1 210 ? 28.144 -12.868 -17.990 1.00 31.47 210 PRO A N 1
ATOM 1642 C CA . PRO A 1 210 ? 28.894 -12.186 -16.946 1.00 31.47 210 PRO A CA 1
ATOM 1643 C C . PRO A 1 210 ? 28.997 -13.041 -15.671 1.00 31.47 210 PRO A C 1
ATOM 1645 O O . PRO A 1 210 ? 28.101 -13.790 -15.287 1.00 31.47 210 PRO A O 1
ATOM 1648 N N . MET A 1 211 ? 30.150 -12.913 -15.021 1.00 28.70 211 MET A N 1
ATOM 1649 C CA . MET A 1 211 ? 30.648 -13.733 -13.921 1.00 28.70 211 MET A CA 1
ATOM 1650 C C . MET A 1 211 ? 29.647 -14.018 -12.788 1.00 28.70 211 MET A C 1
ATOM 1652 O O . MET A 1 211 ? 29.119 -13.132 -12.121 1.00 28.70 211 MET A O 1
ATOM 1656 N N . LYS A 1 212 ? 29.501 -15.316 -12.520 1.00 30.52 212 LYS A N 1
ATOM 1657 C CA . LYS A 1 212 ? 28.728 -15.942 -11.448 1.00 30.52 212 LYS A CA 1
ATOM 1658 C C . LYS A 1 212 ? 29.326 -15.618 -10.072 1.00 30.52 212 LYS A C 1
ATOM 1660 O O . LYS A 1 212 ? 30.293 -16.248 -9.648 1.00 30.52 212 LYS A O 1
ATOM 1665 N N . GLN A 1 213 ? 28.729 -14.670 -9.350 1.00 29.27 213 GLN A N 1
ATOM 1666 C CA . GLN A 1 213 ? 28.855 -14.622 -7.890 1.00 29.27 213 GLN A CA 1
ATOM 1667 C C . GLN A 1 213 ? 28.121 -15.840 -7.294 1.00 29.27 213 GLN A C 1
ATOM 1669 O O . GLN A 1 213 ? 27.090 -16.248 -7.837 1.00 29.27 213 GLN A O 1
ATOM 1674 N N . PRO A 1 214 ? 28.639 -16.480 -6.229 1.00 28.38 214 PRO A N 1
ATOM 1675 C CA . PRO A 1 214 ? 28.029 -17.682 -5.681 1.00 28.38 214 PRO A CA 1
ATOM 1676 C C . PRO A 1 214 ? 26.678 -17.335 -5.049 1.00 28.38 214 PRO A C 1
ATOM 1678 O O . PRO A 1 214 ? 26.610 -16.787 -3.951 1.00 28.38 214 PRO A O 1
ATOM 1681 N N . ALA A 1 215 ? 25.602 -17.674 -5.758 1.00 29.45 215 ALA A N 1
ATOM 1682 C CA . ALA A 1 215 ? 24.266 -17.730 -5.197 1.00 29.45 215 ALA A CA 1
ATOM 1683 C C . ALA A 1 215 ? 24.289 -18.683 -3.994 1.00 29.45 215 ALA A C 1
ATOM 1685 O O . ALA A 1 215 ? 24.619 -19.865 -4.130 1.00 29.45 215 ALA A O 1
ATOM 1686 N N . LEU A 1 216 ? 23.949 -18.160 -2.815 1.00 28.22 216 LEU A N 1
ATOM 1687 C CA . LEU A 1 216 ? 23.511 -18.991 -1.699 1.00 28.22 216 LEU A CA 1
ATOM 1688 C C . LEU A 1 216 ? 22.364 -19.884 -2.204 1.00 28.22 216 LEU A C 1
ATOM 1690 O O . LEU A 1 216 ? 21.597 -19.443 -3.063 1.00 28.22 216 LEU A O 1
ATOM 1694 N N . PRO A 1 217 ? 22.269 -21.145 -1.753 1.00 26.80 217 PRO A N 1
ATOM 1695 C CA . PRO A 1 217 ? 21.345 -22.107 -2.331 1.00 26.80 217 PRO A CA 1
ATOM 1696 C C . PRO A 1 217 ? 19.913 -21.581 -2.230 1.00 26.80 217 PRO A C 1
ATOM 1698 O O . PRO A 1 217 ? 19.337 -21.508 -1.146 1.00 26.80 217 PRO A O 1
ATOM 1701 N N . VAL A 1 218 ? 19.356 -21.230 -3.390 1.00 34.31 218 VAL A N 1
ATOM 1702 C CA . VAL A 1 218 ? 17.933 -20.981 -3.585 1.00 34.31 218 VAL A CA 1
ATOM 1703 C C . VAL A 1 218 ? 17.225 -22.260 -3.160 1.00 34.31 218 VAL A C 1
ATOM 1705 O O . VAL A 1 218 ? 17.338 -23.298 -3.820 1.00 34.31 218 VAL A O 1
ATOM 1708 N N . SER A 1 219 ? 16.539 -22.203 -2.020 1.00 30.95 219 SER A N 1
ATOM 1709 C CA . SER A 1 219 ? 15.598 -23.240 -1.620 1.00 30.95 219 SER A CA 1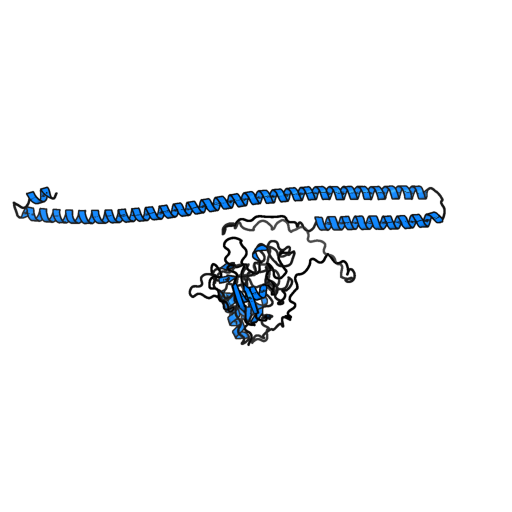
ATOM 1710 C C . SER A 1 219 ? 14.469 -23.238 -2.645 1.00 30.95 219 SER A C 1
ATOM 1712 O O . SER A 1 219 ? 13.504 -22.489 -2.539 1.00 30.95 219 SER A O 1
ATOM 1714 N N . SER A 1 220 ? 14.628 -24.069 -3.668 1.00 39.00 220 SER A N 1
ATOM 1715 C CA . SER A 1 220 ? 13.655 -24.348 -4.716 1.00 39.00 220 SER A CA 1
ATOM 1716 C C . SER A 1 220 ? 12.493 -25.158 -4.134 1.00 39.00 220 SER A C 1
ATOM 1718 O O . SER A 1 220 ? 12.372 -26.363 -4.333 1.00 39.00 220 SER A O 1
ATOM 1720 N N . GLY A 1 221 ? 11.632 -24.478 -3.377 1.00 34.12 221 GLY A N 1
ATOM 1721 C CA . GLY A 1 221 ? 10.253 -24.902 -3.155 1.00 34.12 221 GLY A CA 1
ATOM 1722 C C . GLY A 1 221 ? 9.373 -24.385 -4.302 1.00 34.12 221 GLY A C 1
ATOM 1723 O O . GLY A 1 221 ? 9.604 -23.275 -4.781 1.00 34.12 221 GLY A O 1
ATOM 1724 N N . PRO A 1 222 ? 8.387 -25.154 -4.793 1.00 48.00 222 PRO A N 1
ATOM 1725 C CA . PRO A 1 222 ? 7.602 -24.759 -5.952 1.00 48.00 222 PRO A CA 1
ATOM 1726 C C . PRO A 1 222 ? 6.509 -23.796 -5.506 1.00 48.00 222 PRO A C 1
ATOM 1728 O O . PRO A 1 222 ? 5.746 -24.154 -4.615 1.00 48.00 222 PRO A O 1
ATOM 1731 N N . VAL A 1 223 ? 6.320 -22.644 -6.152 1.00 45.91 223 VAL A N 1
ATOM 1732 C CA . VAL A 1 223 ? 5.007 -21.987 -6.059 1.00 45.91 223 VAL A CA 1
ATOM 1733 C C . VAL A 1 223 ? 4.602 -21.375 -7.394 1.00 45.91 223 VAL A C 1
ATOM 1735 O O . VAL A 1 223 ? 4.786 -20.196 -7.668 1.00 45.91 223 VAL A O 1
ATOM 1738 N N . SER A 1 224 ? 3.992 -22.216 -8.233 1.00 42.06 224 SER A N 1
ATOM 1739 C CA . SER A 1 224 ? 3.050 -21.757 -9.253 1.00 42.06 224 SER A CA 1
ATOM 1740 C C . SER A 1 224 ? 1.927 -20.983 -8.564 1.00 42.06 224 SER A C 1
ATOM 1742 O O . SER A 1 224 ? 1.045 -21.585 -7.949 1.00 42.06 224 SER A O 1
ATOM 1744 N N . GLY A 1 225 ? 1.948 -19.655 -8.671 1.00 57.59 225 GLY A N 1
ATOM 1745 C CA . GLY A 1 225 ? 0.822 -18.809 -8.295 1.00 57.59 225 GLY A CA 1
ATOM 1746 C C . GLY A 1 225 ? -0.349 -19.083 -9.231 1.00 57.59 225 GLY A C 1
ATOM 1747 O O . GLY A 1 225 ? -0.500 -18.431 -10.261 1.00 57.59 225 GLY A O 1
ATOM 1748 N N . THR A 1 226 ? -1.164 -20.088 -8.912 1.00 83.38 226 THR A N 1
ATOM 1749 C CA . THR A 1 226 ? -2.405 -20.334 -9.652 1.00 83.38 226 THR A CA 1
ATOM 1750 C C . THR A 1 226 ? -3.272 -19.095 -9.492 1.00 83.38 226 THR A C 1
ATOM 1752 O O . THR A 1 226 ? -3.627 -18.725 -8.369 1.00 83.38 226 THR A O 1
ATOM 1755 N N . THR A 1 227 ? -3.585 -18.436 -10.603 1.00 92.75 227 THR A N 1
ATOM 1756 C CA . THR A 1 227 ? -4.450 -17.264 -10.583 1.00 92.75 227 THR A CA 1
ATOM 1757 C C . THR A 1 227 ? -5.908 -17.686 -10.455 1.00 92.75 227 THR A C 1
ATOM 1759 O O . THR A 1 227 ? -6.314 -18.758 -10.909 1.00 92.75 227 THR A O 1
ATOM 1762 N N . LEU A 1 228 ? -6.713 -16.844 -9.817 1.00 94.12 228 LEU A N 1
ATOM 1763 C CA . LEU A 1 228 ? -8.162 -16.995 -9.761 1.00 94.12 228 LEU A CA 1
ATOM 1764 C C . LEU A 1 228 ? -8.835 -15.653 -10.025 1.00 94.12 228 LEU A C 1
ATOM 1766 O O . LEU A 1 228 ? -8.252 -14.591 -9.799 1.00 94.12 228 LEU A O 1
ATOM 1770 N N . ARG A 1 229 ? -10.064 -15.709 -10.533 1.00 94.88 229 ARG A N 1
ATOM 1771 C CA . ARG A 1 229 ? -10.873 -14.529 -10.825 1.00 94.88 229 ARG A CA 1
ATOM 1772 C C . ARG A 1 229 ? -12.337 -14.880 -10.616 1.00 94.88 229 ARG A C 1
ATOM 1774 O O . ARG A 1 229 ? -12.868 -15.723 -11.336 1.00 94.88 229 ARG A O 1
ATOM 1781 N N . ASP A 1 230 ? -12.968 -14.266 -9.624 1.00 96.44 230 ASP A N 1
ATOM 1782 C CA . ASP A 1 230 ? -14.379 -14.510 -9.333 1.00 96.44 230 ASP A CA 1
ATOM 1783 C C . ASP A 1 230 ? -15.272 -13.610 -10.210 1.00 96.44 230 ASP A C 1
ATOM 1785 O O . ASP A 1 230 ? -14.958 -12.429 -10.405 1.00 96.44 230 ASP A O 1
ATOM 1789 N N . PRO A 1 231 ? -16.379 -14.133 -10.764 1.00 97.06 231 PRO A N 1
ATOM 1790 C CA . PRO A 1 231 ? -17.343 -13.317 -11.488 1.00 97.06 231 PRO A CA 1
ATOM 1791 C C . PRO A 1 231 ? -18.145 -12.437 -10.520 1.00 97.06 231 PRO A C 1
ATOM 1793 O O . PRO A 1 231 ? -18.489 -12.844 -9.411 1.00 97.06 231 PRO A O 1
ATOM 1796 N N . LEU A 1 232 ? -18.481 -11.231 -10.965 1.00 96.75 232 LEU A N 1
ATOM 1797 C CA . LEU A 1 232 ? -19.443 -10.348 -10.311 1.00 96.75 232 LEU A CA 1
ATOM 1798 C C . LEU A 1 232 ? -20.870 -10.725 -10.745 1.00 96.75 232 LEU A C 1
ATOM 1800 O O . LEU A 1 232 ? -21.074 -11.329 -11.801 1.00 96.75 232 LEU A O 1
ATOM 1804 N N . ARG A 1 233 ? -21.892 -10.305 -9.986 1.00 95.06 233 ARG A N 1
ATOM 1805 C CA . ARG A 1 233 ? -23.307 -10.638 -10.279 1.00 95.06 233 ARG A CA 1
ATOM 1806 C C . ARG A 1 233 ? -23.793 -10.162 -11.648 1.00 95.06 233 ARG A C 1
ATOM 1808 O O . ARG A 1 233 ? -24.728 -10.730 -12.197 1.00 95.06 233 ARG A O 1
ATOM 1815 N N . ASN A 1 234 ? -23.183 -9.109 -12.183 1.00 90.69 234 ASN A N 1
ATOM 1816 C CA . ASN A 1 234 ? -23.512 -8.545 -13.492 1.00 90.69 234 ASN A CA 1
ATOM 1817 C C . ASN A 1 234 ? -22.738 -9.200 -14.655 1.00 90.69 234 ASN A C 1
ATOM 1819 O O . ASN A 1 234 ? -22.806 -8.701 -15.775 1.00 90.69 234 ASN A O 1
ATOM 1823 N N . GLY A 1 235 ? -21.982 -10.273 -14.400 1.00 91.81 235 GLY A N 1
ATOM 1824 C CA . GLY A 1 235 ? -21.196 -10.986 -15.409 1.00 91.81 235 GLY A CA 1
ATOM 1825 C C . GLY A 1 235 ? -19.838 -10.357 -15.733 1.00 91.81 235 GLY A C 1
ATOM 1826 O O . GLY A 1 235 ? -19.072 -10.950 -16.490 1.00 91.81 235 GLY A O 1
ATOM 1827 N N . ALA A 1 236 ? -19.504 -9.193 -15.162 1.00 93.62 236 ALA A N 1
ATOM 1828 C CA . ALA A 1 236 ? -18.139 -8.680 -15.201 1.00 93.62 236 ALA A CA 1
ATOM 1829 C C . ALA A 1 236 ? -17.220 -9.532 -14.311 1.00 93.62 236 ALA A C 1
ATOM 1831 O O . ALA A 1 236 ? -17.680 -10.281 -13.451 1.00 93.62 236 ALA A O 1
ATOM 1832 N N . SER A 1 237 ? -15.912 -9.403 -14.492 1.00 93.88 237 SER A N 1
ATOM 1833 C CA . SER A 1 237 ? -14.932 -10.163 -13.716 1.00 93.88 237 SER A CA 1
ATOM 1834 C C . SER A 1 237 ? -14.331 -9.303 -12.609 1.00 93.88 237 SER A C 1
ATOM 1836 O O . SER A 1 237 ? -13.942 -8.164 -12.868 1.00 93.88 237 SER A O 1
ATOM 1838 N N . GLY A 1 238 ? -14.209 -9.854 -11.399 1.00 95.12 238 GLY A N 1
ATOM 1839 C CA . GLY A 1 238 ? -13.489 -9.216 -10.296 1.00 95.12 238 GLY A CA 1
ATOM 1840 C C . GLY A 1 238 ? -11.977 -9.120 -10.546 1.00 95.12 238 GLY A C 1
ATOM 1841 O O . GLY A 1 238 ? -11.504 -9.491 -11.626 1.00 95.12 238 GLY A O 1
ATOM 1842 N N . PRO A 1 239 ? -11.194 -8.644 -9.569 1.00 97.56 239 PRO A N 1
ATOM 1843 C CA . PRO A 1 239 ? -9.744 -8.550 -9.704 1.00 97.56 239 PRO A CA 1
ATOM 1844 C C . PRO A 1 239 ? -9.074 -9.907 -9.931 1.00 97.56 239 PRO A C 1
ATOM 1846 O O . PRO A 1 239 ? -9.561 -10.944 -9.473 1.00 97.56 239 PRO A O 1
ATOM 1849 N N . VAL A 1 240 ? -7.948 -9.907 -10.650 1.00 98.12 240 VAL A N 1
ATOM 1850 C CA . VAL A 1 240 ? -7.103 -11.104 -10.780 1.00 98.12 240 VAL A CA 1
ATOM 1851 C C . VAL A 1 240 ? -6.370 -11.316 -9.463 1.00 98.12 240 VAL A C 1
ATOM 1853 O O . VAL A 1 240 ? -5.631 -10.446 -9.011 1.00 98.12 240 VAL A O 1
ATOM 1856 N N . MET A 1 241 ? -6.542 -12.489 -8.871 1.00 98.25 241 MET A N 1
ATOM 1857 C CA . MET A 1 241 ? -5.934 -12.853 -7.596 1.00 98.25 241 MET A CA 1
ATOM 1858 C C . MET A 1 241 ? -4.882 -13.937 -7.814 1.00 98.25 241 MET A C 1
ATOM 1860 O O . MET A 1 241 ? -5.034 -14.776 -8.703 1.00 98.25 241 MET A O 1
ATOM 1864 N N . VAL A 1 242 ? -3.851 -13.963 -6.977 1.00 97.62 242 VAL A N 1
ATOM 1865 C CA . VAL A 1 242 ? -2.856 -15.034 -6.920 1.00 97.62 242 VAL A CA 1
ATOM 1866 C C . VAL A 1 242 ? -3.013 -15.791 -5.611 1.00 97.62 242 VAL A C 1
ATOM 1868 O O . VAL A 1 242 ? -3.080 -15.174 -4.550 1.00 97.62 242 VAL A O 1
ATOM 1871 N N . LYS A 1 243 ? -3.079 -17.126 -5.672 1.00 97.12 243 LYS A N 1
ATOM 1872 C CA . LYS A 1 243 ? -3.048 -17.962 -4.466 1.00 97.12 243 LYS A CA 1
ATOM 1873 C C . LYS A 1 243 ? -1.656 -17.919 -3.842 1.00 97.12 243 LYS A C 1
ATOM 1875 O O . LYS A 1 243 ? -0.684 -18.323 -4.478 1.00 97.12 243 LYS A O 1
ATOM 1880 N N . ILE A 1 244 ? -1.598 -17.479 -2.595 1.00 95.69 244 ILE A N 1
ATOM 1881 C CA . ILE A 1 244 ? -0.405 -17.448 -1.763 1.00 95.69 244 ILE A CA 1
ATOM 1882 C C . ILE A 1 244 ? -0.484 -18.639 -0.813 1.00 95.69 244 ILE A C 1
ATOM 1884 O O . ILE A 1 244 ? -1.432 -18.777 -0.034 1.00 95.69 244 ILE A O 1
ATOM 1888 N N . LEU A 1 245 ? 0.492 -19.541 -0.910 1.00 93.38 245 LEU A N 1
ATOM 1889 C CA . LEU A 1 245 ? 0.612 -20.622 0.061 1.00 93.38 245 LEU A CA 1
ATOM 1890 C C . LEU A 1 245 ? 1.037 -20.019 1.397 1.00 93.38 245 LEU A C 1
ATOM 1892 O O . LEU A 1 245 ? 1.959 -19.215 1.430 1.00 93.38 245 LEU A O 1
ATOM 1896 N N . GLY A 1 246 ? 0.355 -20.402 2.472 1.00 92.38 246 GLY A N 1
ATOM 1897 C CA . GLY A 1 246 ? 0.729 -19.998 3.820 1.00 92.38 246 GLY A CA 1
ATOM 1898 C C . GLY A 1 246 ? 2.081 -20.575 4.245 1.00 92.38 246 GLY A C 1
ATOM 1899 O O . GLY A 1 246 ? 2.610 -21.509 3.635 1.00 92.38 246 GLY A O 1
ATOM 1900 N N . GLY A 1 247 ? 2.635 -20.047 5.328 1.00 94.38 247 GLY A N 1
ATOM 1901 C CA . GLY A 1 247 ? 3.926 -20.470 5.846 1.00 94.38 247 GLY A CA 1
ATOM 1902 C C . GLY A 1 247 ? 4.384 -19.637 7.031 1.00 94.38 247 GLY A C 1
ATOM 1903 O O . GLY A 1 247 ? 3.664 -18.781 7.533 1.00 94.38 247 GLY A O 1
ATOM 1904 N N . LYS A 1 248 ? 5.609 -19.895 7.492 1.00 94.69 248 LYS A N 1
ATOM 1905 C CA . LYS A 1 248 ? 6.234 -19.130 8.577 1.00 94.69 248 LYS A CA 1
ATOM 1906 C C . LYS A 1 248 ? 7.290 -18.206 8.005 1.00 94.69 248 LYS A C 1
ATOM 1908 O O . LYS A 1 248 ? 8.130 -18.669 7.235 1.00 94.69 248 LYS A O 1
ATOM 1913 N N . PHE A 1 249 ? 7.303 -16.954 8.439 1.00 94.69 249 PHE A N 1
ATOM 1914 C CA . PHE A 1 249 ? 8.341 -15.995 8.071 1.00 94.69 249 PHE A CA 1
ATOM 1915 C C . PHE A 1 249 ? 8.708 -15.097 9.251 1.00 94.69 249 PHE A C 1
ATOM 1917 O O . PHE A 1 249 ? 8.038 -15.100 10.285 1.00 94.69 249 PHE A O 1
ATOM 1924 N N . ASN A 1 250 ? 9.815 -14.374 9.105 1.00 93.75 250 ASN A N 1
ATOM 1925 C CA . ASN A 1 250 ? 10.255 -13.393 10.084 1.00 93.75 250 ASN A CA 1
ATOM 1926 C C . ASN A 1 250 ? 9.837 -12.004 9.597 1.00 93.75 250 ASN A C 1
ATOM 1928 O O . ASN A 1 250 ? 10.459 -11.481 8.675 1.00 93.75 250 ASN A O 1
ATOM 1932 N N . MET A 1 251 ? 8.802 -11.445 10.215 1.00 94.88 251 MET A N 1
ATOM 1933 C CA . MET A 1 251 ? 8.272 -10.119 9.913 1.00 94.88 251 MET A CA 1
ATOM 1934 C C . MET A 1 251 ? 9.095 -9.042 10.616 1.00 94.88 251 MET A C 1
ATOM 1936 O O . MET A 1 251 ? 9.493 -9.219 11.771 1.00 94.88 251 MET A O 1
ATOM 1940 N N . GLY A 1 252 ? 9.334 -7.926 9.934 1.00 92.44 252 GLY A N 1
ATOM 1941 C CA . GLY A 1 252 ? 10.129 -6.807 10.419 1.00 92.44 252 GLY A CA 1
ATOM 1942 C C . GLY A 1 252 ? 11.639 -7.039 10.346 1.00 92.44 252 GLY A C 1
ATOM 1943 O O . GLY A 1 252 ? 12.143 -8.031 9.809 1.00 92.44 252 GLY A O 1
ATOM 1944 N N . GLN A 1 253 ? 12.392 -6.102 10.919 1.00 85.56 253 GLN A N 1
ATOM 1945 C CA . GLN A 1 253 ? 13.855 -6.103 10.892 1.00 85.56 253 GLN A CA 1
ATOM 1946 C C . GLN A 1 253 ? 14.489 -6.145 12.288 1.00 85.56 253 GLN A C 1
ATOM 1948 O O . GLN A 1 253 ? 13.920 -5.698 13.281 1.00 85.56 253 GLN A O 1
ATOM 1953 N N . ASN A 1 254 ? 15.709 -6.687 12.364 1.00 74.62 254 ASN A N 1
ATOM 1954 C CA . ASN A 1 254 ? 16.502 -6.766 13.600 1.00 74.62 254 ASN A CA 1
ATOM 1955 C C . ASN A 1 254 ? 17.888 -6.103 13.473 1.00 74.62 254 ASN A C 1
ATOM 1957 O O . ASN A 1 254 ? 18.787 -6.360 14.271 1.00 74.62 254 ASN A O 1
ATOM 1961 N N . ARG A 1 255 ? 18.115 -5.294 12.428 1.00 65.56 255 ARG A N 1
ATOM 1962 C CA . ARG A 1 255 ? 19.420 -4.655 12.194 1.00 65.56 255 ARG A CA 1
ATOM 1963 C C . ARG A 1 255 ? 19.589 -3.448 13.107 1.00 65.56 255 ARG A C 1
ATOM 1965 O O . ARG A 1 255 ? 18.642 -2.703 13.293 1.00 65.56 255 ARG A O 1
ATOM 1972 N N . ASN A 1 256 ? 20.800 -3.230 13.627 1.00 49.06 256 ASN A N 1
ATOM 1973 C CA . ASN A 1 256 ? 21.185 -2.151 14.555 1.00 49.06 256 ASN A CA 1
ATOM 1974 C C . ASN A 1 256 ? 21.190 -0.730 13.931 1.00 49.06 256 ASN A C 1
ATOM 1976 O O . ASN A 1 256 ? 22.158 0.009 14.064 1.00 49.06 256 ASN A O 1
ATOM 1980 N N . GLN A 1 257 ? 20.107 -0.312 13.276 1.00 53.19 257 GLN A N 1
ATOM 1981 C CA . GLN A 1 257 ? 19.887 1.074 12.831 1.00 53.19 257 GLN A CA 1
ATOM 1982 C C . GLN A 1 257 ? 18.719 1.707 13.602 1.00 53.19 257 GLN A C 1
ATOM 1984 O O . GLN A 1 257 ? 17.580 1.318 13.385 1.00 53.19 257 GLN A O 1
ATOM 1989 N N . LEU A 1 258 ? 19.039 2.568 14.577 1.00 48.44 258 LEU A N 1
ATOM 1990 C CA . LEU A 1 258 ? 18.172 3.442 15.398 1.00 48.44 258 LEU A CA 1
ATOM 1991 C C . LEU A 1 258 ? 16.639 3.311 15.213 1.00 48.44 258 LEU A C 1
ATOM 1993 O O . LEU A 1 258 ? 16.135 3.608 14.143 1.00 48.44 258 LEU A O 1
ATOM 1997 N N . VAL A 1 259 ? 15.926 2.970 16.300 1.00 57.06 259 VAL A N 1
ATOM 1998 C CA . VAL A 1 259 ? 14.484 3.220 16.569 1.00 57.06 259 VAL A CA 1
ATOM 1999 C C . VAL A 1 259 ? 13.604 3.373 15.314 1.00 57.06 259 VAL A C 1
ATOM 2001 O O . VAL A 1 259 ? 13.182 4.477 14.977 1.00 57.06 259 VAL A O 1
ATOM 2004 N N . THR A 1 260 ? 13.346 2.262 14.623 1.00 77.00 260 THR A N 1
ATOM 2005 C CA . THR A 1 260 ? 12.314 2.170 13.582 1.00 77.00 260 THR A CA 1
ATOM 2006 C C . THR A 1 260 ? 11.116 1.387 14.115 1.00 77.00 260 THR A C 1
ATOM 2008 O O . THR A 1 260 ? 11.273 0.493 14.952 1.00 77.00 260 THR A O 1
ATOM 2011 N N . ASP A 1 261 ? 9.933 1.698 13.598 1.00 91.06 261 ASP A N 1
ATOM 2012 C CA . ASP A 1 261 ? 8.653 1.027 13.873 1.00 91.06 261 ASP A CA 1
ATOM 2013 C C . ASP A 1 261 ? 8.537 -0.376 13.250 1.00 91.06 261 ASP A C 1
ATOM 2015 O O . ASP A 1 261 ? 7.589 -1.116 13.499 1.00 91.06 261 ASP A O 1
ATOM 2019 N N . GLU A 1 262 ? 9.538 -0.766 12.465 1.00 91.75 262 GLU A N 1
ATOM 2020 C CA . GLU A 1 262 ? 9.688 -2.067 11.806 1.00 91.75 262 GLU A CA 1
ATOM 2021 C C . GLU A 1 262 ? 10.251 -3.170 12.730 1.00 91.75 262 GLU A C 1
ATOM 2023 O O . GLU A 1 262 ? 10.637 -4.246 12.265 1.00 91.75 262 GLU A O 1
ATOM 2028 N N . ARG A 1 263 ? 10.390 -2.895 14.031 1.00 90.88 263 ARG A N 1
ATOM 2029 C CA . ARG A 1 263 ? 11.038 -3.766 15.026 1.00 90.88 263 ARG A CA 1
ATOM 2030 C C . ARG A 1 263 ? 10.080 -4.163 16.144 1.00 90.88 263 ARG A C 1
ATOM 2032 O O . ARG A 1 263 ? 9.164 -3.405 16.402 1.00 90.88 263 ARG A O 1
ATOM 2039 N N . PRO A 1 264 ? 10.355 -5.227 16.919 1.00 92.06 264 PRO A N 1
ATOM 2040 C CA . PRO A 1 264 ? 11.382 -6.233 16.671 1.00 92.06 264 PRO A CA 1
ATOM 2041 C C . PRO A 1 264 ? 11.005 -7.143 15.502 1.00 92.06 264 PRO A C 1
ATOM 2043 O O . PRO A 1 264 ? 9.827 -7.333 15.198 1.00 92.06 264 PRO A O 1
ATOM 2046 N N . GLN A 1 265 ? 12.018 -7.759 14.891 1.00 92.69 265 GLN A N 1
ATOM 2047 C CA . GLN A 1 265 ? 11.756 -8.904 14.032 1.00 92.69 265 GLN A CA 1
ATOM 2048 C C . GLN A 1 265 ? 11.126 -10.028 14.859 1.00 92.69 265 GLN A C 1
ATOM 2050 O O . GLN A 1 265 ? 11.638 -10.378 15.925 1.00 92.69 265 GLN A O 1
ATOM 2055 N N . HIS A 1 266 ? 10.039 -10.604 14.364 1.00 94.19 266 HIS A N 1
ATOM 2056 C CA . HIS A 1 266 ? 9.288 -11.644 15.058 1.00 94.19 266 HIS A CA 1
ATOM 2057 C C . HIS A 1 266 ? 8.755 -12.674 14.061 1.00 94.19 266 HIS A C 1
ATOM 2059 O O . HIS A 1 266 ? 8.621 -12.407 12.868 1.00 94.19 266 HIS A O 1
ATOM 2065 N N . ARG A 1 267 ? 8.508 -13.895 14.539 1.00 96.00 267 ARG A N 1
ATOM 2066 C CA . ARG A 1 267 ? 8.079 -15.005 13.686 1.00 96.00 267 ARG A CA 1
ATOM 2067 C C . ARG A 1 267 ? 6.558 -15.038 13.597 1.00 96.00 267 ARG A C 1
ATOM 2069 O O . ARG A 1 267 ? 5.910 -15.198 14.626 1.00 96.00 267 ARG A O 1
ATOM 2076 N N . VAL A 1 268 ? 6.026 -14.972 12.382 1.00 97.12 268 VAL A N 1
ATOM 2077 C CA . VAL A 1 268 ? 4.586 -15.008 12.102 1.00 97.12 268 VAL A CA 1
ATOM 2078 C C . VAL A 1 268 ? 4.256 -16.234 11.253 1.00 97.12 268 VAL A C 1
ATOM 2080 O O . VAL A 1 268 ? 5.036 -16.627 10.380 1.00 97.12 268 VAL A O 1
ATOM 2083 N N . GLU A 1 269 ? 3.119 -16.864 11.530 1.00 97.38 269 GLU A N 1
ATOM 2084 C CA . GLU A 1 269 ? 2.542 -17.962 10.758 1.00 97.38 269 GLU A CA 1
ATOM 2085 C C . GLU A 1 269 ? 1.339 -17.453 9.959 1.00 97.38 269 GLU A C 1
ATOM 2087 O O . GLU A 1 269 ? 0.364 -16.989 10.531 1.00 97.38 269 GLU A O 1
ATOM 2092 N N . ILE A 1 270 ? 1.426 -17.530 8.633 1.00 96.88 270 ILE A N 1
ATOM 2093 C CA . ILE A 1 270 ? 0.410 -17.074 7.685 1.00 96.88 270 ILE A CA 1
ATOM 2094 C C . ILE A 1 270 ? -0.361 -18.285 7.162 1.00 96.88 270 ILE A C 1
ATOM 2096 O O . ILE A 1 270 ? 0.244 -19.251 6.692 1.00 96.88 270 ILE A O 1
ATOM 2100 N N . ALA A 1 271 ? -1.691 -18.238 7.219 1.00 96.19 271 ALA A N 1
ATOM 2101 C CA . ALA A 1 271 ? -2.552 -19.213 6.551 1.00 96.19 271 ALA A CA 1
ATOM 2102 C C . ALA A 1 271 ? -2.567 -18.991 5.027 1.00 96.19 271 ALA A C 1
ATOM 2104 O O . ALA A 1 271 ? -2.192 -17.932 4.539 1.00 96.19 271 ALA A O 1
ATOM 2105 N N . GLY A 1 272 ? -2.999 -19.985 4.246 1.00 96.00 272 GLY A N 1
ATOM 2106 C CA . GLY A 1 272 ? -3.161 -19.804 2.801 1.00 96.00 272 GLY A CA 1
ATOM 2107 C C . GLY A 1 272 ? -4.286 -18.817 2.477 1.00 96.00 272 GLY A C 1
ATOM 2108 O O . GLY A 1 272 ? -5.388 -18.936 3.005 1.00 96.00 272 GLY A O 1
ATOM 2109 N N . PHE A 1 273 ? -4.026 -17.879 1.571 1.00 97.81 273 PHE A N 1
ATOM 2110 C CA . PHE A 1 273 ? -4.987 -16.862 1.136 1.00 97.81 273 PHE A CA 1
ATOM 2111 C C . PHE A 1 273 ? -4.764 -16.532 -0.346 1.00 97.81 273 PHE A C 1
ATOM 2113 O O . PHE A 1 273 ? -3.853 -17.058 -0.987 1.00 97.81 273 PHE A O 1
ATOM 2120 N N . ALA A 1 274 ? -5.602 -15.685 -0.933 1.00 98.38 274 ALA A N 1
ATOM 2121 C CA . ALA A 1 274 ? -5.338 -15.105 -2.243 1.00 98.38 274 ALA A CA 1
ATOM 2122 C C . ALA A 1 274 ? -5.151 -13.592 -2.132 1.00 98.38 274 ALA A C 1
ATOM 2124 O O . ALA A 1 274 ? -5.898 -12.925 -1.422 1.00 98.38 274 ALA A O 1
ATOM 2125 N N . LEU A 1 275 ? -4.190 -13.042 -2.870 1.00 98.62 275 LEU A N 1
ATOM 2126 C CA . LEU A 1 275 ? -3.895 -11.610 -2.891 1.00 98.62 275 LEU A CA 1
ATOM 2127 C C . LEU A 1 275 ? -4.023 -11.066 -4.313 1.00 98.62 275 LEU A C 1
ATOM 2129 O O . LEU A 1 275 ? -3.703 -11.760 -5.279 1.00 98.62 275 LEU A O 1
ATOM 2133 N N . GLY A 1 276 ? -4.518 -9.839 -4.452 1.00 98.62 276 GLY A N 1
ATOM 2134 C CA . GLY A 1 276 ? -4.628 -9.155 -5.733 1.00 98.62 276 GLY A CA 1
ATOM 2135 C C . GLY A 1 276 ? -3.276 -9.133 -6.436 1.00 98.62 276 GLY A C 1
ATOM 2136 O O . GLY A 1 276 ? -2.282 -8.678 -5.864 1.00 98.62 276 GLY A O 1
ATOM 2137 N N . LYS A 1 277 ? -3.246 -9.632 -7.678 1.00 98.62 277 LYS A N 1
ATOM 2138 C CA . LYS A 1 277 ? -2.038 -9.658 -8.515 1.00 98.62 277 LYS A CA 1
ATOM 2139 C C . LYS A 1 277 ? -1.442 -8.257 -8.683 1.00 98.62 277 LYS A C 1
ATOM 2141 O O . LYS A 1 277 ? -0.224 -8.102 -8.752 1.00 98.62 277 LYS A O 1
ATOM 2146 N N . PHE A 1 278 ? -2.330 -7.274 -8.721 1.00 98.81 278 PHE A N 1
ATOM 2147 C CA . PHE A 1 278 ? -2.078 -5.856 -8.890 1.00 98.81 278 PHE A CA 1
ATOM 2148 C C . PHE A 1 278 ? -2.771 -5.074 -7.769 1.00 98.81 278 PHE A C 1
ATOM 2150 O O . PHE A 1 278 ? -3.662 -5.605 -7.092 1.00 98.81 278 PHE A O 1
ATOM 2157 N N . GLU A 1 279 ? -2.408 -3.804 -7.618 1.00 98.88 279 GLU A N 1
ATOM 2158 C CA . GLU A 1 279 ? -3.261 -2.824 -6.942 1.00 98.88 279 GLU A CA 1
ATOM 2159 C C . GLU A 1 279 ? -4.622 -2.732 -7.656 1.00 98.88 279 GLU A C 1
ATOM 2161 O O . GLU A 1 279 ? -4.725 -2.985 -8.861 1.00 98.88 279 GLU A O 1
ATOM 2166 N N . VAL A 1 280 ? -5.683 -2.361 -6.931 1.00 98.88 280 VAL A N 1
ATOM 2167 C CA . VAL A 1 280 ? -7.003 -2.151 -7.543 1.00 98.88 280 VAL A CA 1
ATOM 2168 C C . VAL A 1 280 ? -6.910 -1.004 -8.539 1.00 98.88 280 VAL A C 1
ATOM 2170 O O . VAL A 1 280 ? -6.498 0.104 -8.201 1.00 98.88 280 VAL A O 1
ATOM 2173 N N . THR A 1 281 ? -7.320 -1.260 -9.773 1.00 98.88 281 THR A N 1
ATOM 2174 C CA . THR A 1 281 ? -7.238 -0.276 -10.856 1.00 98.88 281 THR A CA 1
ATOM 2175 C C . THR A 1 281 ? -8.416 0.697 -10.847 1.00 98.88 281 THR A C 1
ATOM 2177 O O . THR A 1 281 ? -9.483 0.422 -10.288 1.00 98.88 281 THR A O 1
ATOM 2180 N N . PHE A 1 282 ? -8.273 1.832 -11.537 1.00 98.75 282 PHE A N 1
ATOM 2181 C CA . PHE A 1 282 ? -9.401 2.737 -11.778 1.00 98.75 282 PHE A CA 1
ATOM 2182 C C . PHE A 1 282 ? -10.561 2.057 -12.525 1.00 98.75 282 PHE A C 1
ATOM 2184 O O . PHE A 1 282 ? -11.716 2.372 -12.235 1.00 98.75 282 PHE A O 1
ATOM 2191 N N . ASP A 1 283 ? -10.288 1.135 -13.456 1.00 98.31 283 ASP A N 1
ATOM 2192 C CA . ASP A 1 283 ? -11.331 0.384 -14.175 1.00 98.31 283 ASP A CA 1
ATOM 2193 C C . ASP A 1 283 ? -12.136 -0.532 -13.242 1.00 98.31 283 ASP A C 1
ATOM 2195 O O . ASP A 1 283 ? -13.364 -0.601 -13.336 1.00 98.31 283 ASP A O 1
ATOM 2199 N N . GLU A 1 284 ? -11.465 -1.206 -12.310 1.00 98.56 284 GLU A N 1
ATOM 2200 C CA . GLU A 1 284 ? -12.116 -2.063 -11.314 1.00 98.56 284 GLU A CA 1
ATOM 2201 C C . GLU A 1 284 ? -12.895 -1.232 -10.288 1.00 98.56 284 GLU A C 1
ATOM 2203 O O . GLU A 1 284 ? -14.059 -1.525 -9.997 1.00 98.56 284 GLU A O 1
ATOM 2208 N N . TYR A 1 285 ? -12.304 -0.138 -9.798 1.00 98.69 285 TYR A N 1
ATOM 2209 C CA . TYR A 1 285 ? -12.966 0.772 -8.863 1.00 98.69 285 TYR A CA 1
ATOM 2210 C C . TYR A 1 285 ? -14.184 1.472 -9.489 1.00 98.69 285 TYR A C 1
ATOM 2212 O O . TYR A 1 285 ? -15.180 1.727 -8.810 1.00 98.69 285 TYR A O 1
ATOM 2220 N N . LEU A 1 286 ? -14.170 1.725 -10.802 1.00 98.12 286 LEU A N 1
ATOM 2221 C CA . LEU A 1 286 ? -15.306 2.300 -11.525 1.00 98.12 286 LEU A CA 1
ATOM 2222 C C . LEU A 1 286 ? -16.563 1.424 -11.450 1.00 98.12 286 LEU A C 1
ATOM 2224 O O . LEU A 1 286 ? -17.676 1.956 -11.403 1.00 98.12 286 LEU A O 1
ATOM 2228 N N . LEU A 1 287 ? -16.411 0.096 -11.409 1.00 97.94 287 LEU A N 1
ATOM 2229 C CA . LEU A 1 287 ? -17.540 -0.822 -11.233 1.00 97.94 287 LEU A CA 1
ATOM 2230 C C . LEU A 1 287 ? -18.206 -0.616 -9.868 1.00 97.94 287 LEU A C 1
ATOM 2232 O O . LEU A 1 287 ? -19.432 -0.521 -9.788 1.00 97.94 287 LEU A O 1
ATOM 2236 N N . PHE A 1 288 ? -17.397 -0.481 -8.816 1.00 98.38 288 PHE A N 1
ATOM 2237 C CA . PHE A 1 288 ? -17.861 -0.176 -7.465 1.00 98.38 288 PHE A CA 1
ATOM 2238 C C . PHE A 1 288 ? -18.534 1.196 -7.385 1.00 98.38 288 PHE A C 1
ATOM 2240 O O . PHE A 1 288 ? -19.651 1.308 -6.873 1.00 98.38 288 PHE A O 1
ATOM 2247 N N . ALA A 1 289 ? -17.890 2.231 -7.927 1.00 98.19 289 ALA A N 1
ATOM 2248 C CA . ALA A 1 289 ? -18.405 3.595 -7.904 1.00 98.19 289 ALA A CA 1
ATOM 2249 C C . ALA A 1 289 ? -19.781 3.687 -8.581 1.00 98.19 289 ALA A C 1
ATOM 2251 O O . ALA A 1 289 ? -20.739 4.183 -7.987 1.00 98.19 289 ALA A O 1
ATOM 2252 N N . ARG A 1 290 ? -19.925 3.098 -9.777 1.00 97.12 290 ARG A N 1
ATOM 2253 C CA . ARG A 1 290 ? -21.206 3.042 -10.501 1.00 97.12 290 ARG A CA 1
ATOM 2254 C C . ARG A 1 290 ? -22.274 2.253 -9.751 1.00 97.12 290 ARG A C 1
ATOM 2256 O O . ARG A 1 290 ? -23.414 2.697 -9.690 1.00 97.12 290 ARG A O 1
ATOM 2263 N N . ALA A 1 291 ? -21.919 1.099 -9.186 1.00 97.25 291 ALA A N 1
ATOM 2264 C CA . ALA A 1 291 ? -22.873 0.245 -8.479 1.00 97.25 291 ALA A CA 1
ATOM 2265 C C . ALA A 1 291 ? -23.384 0.867 -7.169 1.00 97.25 291 ALA A C 1
ATOM 2267 O O . ALA A 1 291 ? -24.474 0.524 -6.719 1.00 97.25 291 ALA A O 1
ATOM 2268 N N . THR A 1 292 ? -22.602 1.756 -6.552 1.00 96.94 292 THR A N 1
ATOM 2269 C CA . THR A 1 292 ? -22.922 2.366 -5.251 1.00 96.94 292 THR A CA 1
ATOM 2270 C C . THR A 1 292 ? -23.310 3.841 -5.333 1.00 96.94 292 THR A C 1
ATOM 2272 O O . THR A 1 292 ? -23.687 4.420 -4.318 1.00 96.94 292 THR A O 1
ATOM 2275 N N . GLY A 1 293 ? -23.225 4.455 -6.516 1.00 97.44 293 GLY A N 1
ATOM 2276 C CA . GLY A 1 293 ? -23.461 5.888 -6.704 1.00 97.44 293 GLY A CA 1
ATOM 2277 C C . GLY A 1 293 ? -22.378 6.782 -6.089 1.00 97.44 293 GLY A C 1
ATOM 2278 O O . GLY A 1 293 ? -22.631 7.959 -5.853 1.00 97.44 293 GLY A O 1
ATOM 2279 N N . ARG A 1 294 ? -21.189 6.238 -5.800 1.00 96.50 294 ARG A N 1
ATOM 2280 C CA . ARG A 1 294 ? -20.050 7.005 -5.278 1.00 96.50 294 ARG A CA 1
ATOM 2281 C C . ARG A 1 294 ? -19.346 7.761 -6.400 1.00 96.50 294 ARG A C 1
ATOM 2283 O O . ARG A 1 294 ? -19.265 7.285 -7.532 1.00 96.50 294 ARG A O 1
ATOM 2290 N N . GLU A 1 295 ? -18.787 8.917 -6.063 1.00 95.56 295 GLU A N 1
ATOM 2291 C CA . GLU A 1 295 ? -17.938 9.666 -6.984 1.00 95.56 295 GLU A CA 1
ATOM 2292 C C . GLU A 1 295 ? -16.617 8.933 -7.236 1.00 95.56 295 GLU A C 1
ATOM 2294 O O . GLU A 1 295 ? -16.075 8.247 -6.363 1.00 95.56 295 GLU A O 1
ATOM 2299 N N . MET A 1 296 ? -16.101 9.078 -8.456 1.00 97.69 296 MET A N 1
ATOM 2300 C CA . MET A 1 296 ? -14.771 8.580 -8.786 1.00 97.69 296 MET A CA 1
ATOM 2301 C C . MET A 1 296 ? -13.714 9.496 -8.166 1.00 97.69 296 MET A C 1
ATOM 2303 O O . MET A 1 296 ? -13.814 10.711 -8.350 1.00 97.69 296 MET A O 1
ATOM 2307 N N . PRO A 1 297 ? -12.679 8.942 -7.513 1.00 96.94 297 PRO A N 1
ATOM 2308 C CA . PRO A 1 297 ? -11.574 9.741 -7.009 1.00 96.94 297 PRO A CA 1
ATOM 2309 C C . PRO A 1 297 ? -10.816 10.444 -8.148 1.00 96.94 297 PRO A C 1
ATOM 2311 O O . PRO A 1 297 ? -10.943 10.100 -9.337 1.00 96.94 297 PRO A O 1
ATOM 2314 N N . SER A 1 298 ? -10.050 11.467 -7.763 1.00 96.81 298 SER A N 1
ATOM 2315 C CA . SER A 1 298 ? -9.148 12.184 -8.662 1.00 96.81 298 SER A CA 1
ATOM 2316 C C . SER A 1 298 ? -8.115 11.218 -9.242 1.00 96.81 298 SER A C 1
ATOM 2318 O O . SER A 1 298 ? -7.629 10.325 -8.558 1.00 96.81 298 SER A O 1
ATOM 2320 N N . ASP A 1 299 ? -7.784 11.395 -10.517 1.00 95.50 299 ASP A N 1
ATOM 2321 C CA . ASP A 1 299 ? -6.682 10.693 -11.180 1.00 95.50 299 ASP A CA 1
ATOM 2322 C C . ASP A 1 299 ? -5.429 11.574 -11.302 1.00 95.50 299 ASP A C 1
ATOM 2324 O O . ASP A 1 299 ? -4.501 11.232 -12.036 1.00 95.50 299 ASP A O 1
ATOM 2328 N N . GLN A 1 300 ? -5.433 12.737 -10.630 1.00 95.75 300 GLN A N 1
ATOM 2329 C CA . GLN A 1 300 ? -4.371 13.749 -10.656 1.00 95.75 300 GLN A CA 1
ATOM 2330 C C . GLN A 1 300 ? -4.020 14.259 -12.067 1.00 95.75 300 GLN A C 1
ATOM 2332 O O . GLN A 1 300 ? -2.965 14.856 -12.281 1.00 95.75 300 GLN A O 1
ATOM 2337 N N . GLY A 1 301 ? -4.890 14.028 -13.057 1.00 96.38 301 GLY A N 1
ATOM 2338 C CA . GLY A 1 301 ? -4.608 14.319 -14.462 1.00 96.38 301 GLY A CA 1
ATOM 2339 C C . GLY A 1 301 ? -3.630 13.343 -15.129 1.00 96.38 301 GLY A C 1
ATOM 2340 O O . GLY A 1 3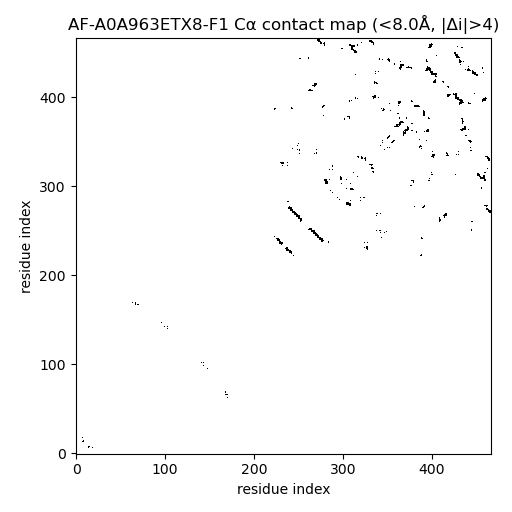01 ? -3.207 13.589 -16.258 1.00 96.38 301 GLY A O 1
ATOM 2341 N N . TRP A 1 302 ? -3.268 12.231 -14.479 1.00 96.69 302 TRP A N 1
ATOM 2342 C CA . TRP A 1 302 ? -2.382 11.194 -15.035 1.00 96.69 302 TRP A CA 1
ATOM 2343 C C . TRP A 1 302 ? -3.115 10.176 -15.915 1.00 96.69 302 TRP A C 1
ATOM 2345 O O . TRP A 1 302 ? -2.484 9.370 -16.612 1.00 96.69 302 TRP A O 1
ATOM 2355 N N . GLY A 1 303 ? -4.446 10.225 -15.884 1.00 95.38 303 GLY A N 1
ATOM 2356 C CA . GLY A 1 303 ? -5.338 9.285 -16.536 1.00 95.38 303 GLY A CA 1
ATOM 2357 C C . GLY A 1 303 ? -5.758 8.132 -15.626 1.00 95.38 303 GLY A C 1
ATOM 2358 O O . GLY A 1 303 ? -5.134 7.829 -14.610 1.00 95.38 303 GLY A O 1
ATOM 2359 N N . ARG A 1 304 ? -6.836 7.466 -16.041 1.00 97.31 304 ARG A N 1
ATOM 2360 C CA . ARG A 1 304 ? -7.446 6.308 -15.371 1.00 97.31 304 ARG A CA 1
ATOM 2361 C C . ARG A 1 304 ? -7.046 5.000 -16.071 1.00 97.31 304 ARG A C 1
ATOM 2363 O O . ARG A 1 304 ? -5.924 4.870 -16.557 1.00 97.31 304 ARG A O 1
ATOM 2370 N N . GLY A 1 305 ? -7.959 4.032 -16.145 1.00 97.88 305 GLY A N 1
ATOM 2371 C CA . GLY A 1 305 ? -7.733 2.752 -16.805 1.00 97.88 305 GLY A CA 1
ATOM 2372 C C . GLY A 1 305 ? -7.046 1.755 -15.878 1.00 97.88 305 GLY A C 1
ATOM 2373 O O . GLY A 1 305 ? -7.433 1.588 -14.722 1.00 97.88 305 GLY A O 1
ATOM 2374 N N . GLN A 1 306 ? -5.967 1.159 -16.382 1.00 98.31 306 GLN A N 1
ATOM 2375 C CA . GLN A 1 306 ? -5.139 0.173 -15.682 1.00 98.31 306 GLN A CA 1
ATOM 2376 C C . GLN A 1 306 ? -4.142 0.789 -14.688 1.00 98.31 306 GLN A C 1
ATOM 2378 O O . GLN A 1 306 ? -3.241 0.110 -14.217 1.00 98.31 306 GLN A O 1
ATOM 2383 N N . ARG A 1 307 ? -4.249 2.081 -14.379 1.00 98.69 307 ARG A N 1
ATOM 2384 C CA . ARG A 1 307 ? -3.490 2.695 -13.281 1.00 98.69 307 ARG A CA 1
ATOM 2385 C C . ARG A 1 307 ? -4.129 2.326 -11.940 1.00 98.69 307 ARG A C 1
ATOM 2387 O O . ARG A 1 307 ? -5.357 2.169 -11.911 1.00 98.69 307 ARG A O 1
ATOM 2394 N N . PRO A 1 308 ? -3.346 2.221 -10.852 1.00 98.88 308 PRO A N 1
ATOM 2395 C CA . PRO A 1 308 ? -3.909 2.012 -9.526 1.00 98.88 308 PRO A CA 1
ATOM 2396 C C . PRO A 1 308 ? -4.845 3.169 -9.181 1.00 98.88 308 PRO A C 1
ATOM 2398 O O . PRO A 1 308 ? -4.558 4.326 -9.500 1.00 98.88 308 PRO A O 1
ATOM 2401 N N . VAL A 1 309 ? -5.971 2.861 -8.543 1.00 98.88 309 VAL A N 1
ATOM 2402 C CA . VAL A 1 309 ? -6.835 3.894 -7.980 1.00 98.88 309 VAL A CA 1
ATOM 2403 C C . VAL A 1 309 ? -6.090 4.590 -6.837 1.00 98.88 309 VAL A C 1
ATOM 2405 O O . VAL A 1 309 ? -5.554 3.932 -5.946 1.00 98.88 309 VAL A O 1
ATOM 2408 N N . VAL A 1 310 ? -6.051 5.921 -6.880 1.00 98.56 310 VAL A N 1
ATOM 2409 C CA . VAL A 1 310 ? -5.426 6.783 -5.862 1.00 98.56 310 VAL A CA 1
ATOM 2410 C C . VAL A 1 310 ? -6.458 7.721 -5.248 1.00 98.56 310 VAL A C 1
ATOM 2412 O O . VAL A 1 310 ? -7.622 7.696 -5.648 1.00 98.56 310 VAL A O 1
ATOM 2415 N N . ASP A 1 311 ? -6.059 8.532 -4.264 1.00 97.88 311 ASP A N 1
ATOM 2416 C CA . ASP A 1 311 ? -6.964 9.425 -3.527 1.00 97.88 311 ASP A CA 1
ATOM 2417 C C . ASP A 1 311 ? -8.146 8.684 -2.883 1.00 97.88 311 ASP A C 1
ATOM 2419 O O . ASP A 1 311 ? -9.249 9.215 -2.730 1.00 97.88 311 ASP A O 1
ATOM 2423 N N . VAL A 1 312 ? -7.910 7.440 -2.469 1.00 98.56 312 VAL A N 1
ATOM 2424 C CA . VAL A 1 312 ? -8.881 6.615 -1.751 1.00 98.56 312 VAL A CA 1
ATOM 2425 C C . VAL A 1 312 ? -8.475 6.482 -0.293 1.00 98.56 312 VAL A C 1
ATOM 2427 O O . VAL A 1 312 ? -7.317 6.234 0.042 1.00 98.56 312 VAL A O 1
ATOM 2430 N N . SER A 1 313 ? -9.448 6.655 0.598 1.00 98.81 313 SER A N 1
ATOM 2431 C CA . SER A 1 313 ? -9.220 6.469 2.028 1.00 98.81 313 SER A CA 1
ATOM 2432 C C . SER A 1 313 ? -9.265 4.993 2.404 1.00 98.81 313 SER A C 1
ATOM 2434 O O . SER A 1 313 ? -9.851 4.178 1.686 1.00 98.81 313 SER A O 1
ATOM 2436 N N . TRP A 1 314 ? -8.738 4.644 3.578 1.00 98.81 314 TRP A N 1
ATOM 2437 C CA . TRP A 1 314 ? -8.864 3.290 4.124 1.00 98.81 314 TRP A CA 1
ATOM 2438 C C . TRP A 1 314 ? -10.333 2.836 4.195 1.00 98.81 314 TRP A C 1
ATOM 2440 O O . TRP A 1 314 ? -10.669 1.680 3.926 1.00 98.81 314 TRP A O 1
ATOM 2450 N N . LYS A 1 315 ? -11.244 3.771 4.503 1.00 98.44 315 LYS A N 1
ATOM 2451 C CA . LYS A 1 315 ? -12.691 3.512 4.521 1.00 98.44 315 LYS A CA 1
ATOM 2452 C C . LYS A 1 315 ? -13.261 3.235 3.132 1.00 98.44 315 LYS A C 1
ATOM 2454 O O . LYS A 1 315 ? -14.156 2.403 3.009 1.00 98.44 315 LYS A O 1
ATOM 2459 N N . ASP A 1 316 ? -12.766 3.915 2.101 1.00 98.81 316 ASP A N 1
ATOM 2460 C CA . ASP A 1 316 ? -13.184 3.674 0.717 1.00 98.81 316 ASP A CA 1
ATOM 2461 C C . ASP A 1 316 ? -12.684 2.310 0.229 1.00 98.81 316 ASP A C 1
ATOM 2463 O O . ASP A 1 316 ? -13.462 1.534 -0.326 1.00 98.81 316 ASP A O 1
ATOM 2467 N N . ALA A 1 317 ? -11.427 1.978 0.536 1.00 98.88 317 ALA A N 1
ATOM 2468 C CA . ALA A 1 317 ? -10.826 0.680 0.245 1.00 98.88 317 ALA A CA 1
ATOM 2469 C C . ALA A 1 317 ? -11.579 -0.473 0.943 1.00 98.88 317 ALA A C 1
ATOM 2471 O O . ALA A 1 317 ? -11.924 -1.477 0.320 1.00 98.88 317 ALA A O 1
ATOM 2472 N N . THR A 1 318 ? -11.940 -0.294 2.217 1.00 98.69 318 THR A N 1
ATOM 2473 C CA . THR A 1 318 ? -12.763 -1.255 2.972 1.00 98.69 318 THR A CA 1
ATOM 2474 C C . THR A 1 318 ? -14.180 -1.370 2.401 1.00 98.69 318 THR A C 1
ATOM 2476 O O . THR A 1 318 ? -14.717 -2.465 2.267 1.00 98.69 318 THR A O 1
ATOM 2479 N N . ALA A 1 319 ? -14.808 -0.258 2.013 1.00 98.81 319 ALA A N 1
ATOM 2480 C CA . ALA A 1 319 ? -16.128 -0.299 1.385 1.00 98.81 319 ALA A CA 1
ATOM 2481 C C . ALA A 1 319 ? -16.102 -1.045 0.038 1.00 98.81 319 ALA A C 1
ATOM 2483 O O . ALA A 1 319 ? -17.038 -1.790 -0.265 1.00 98.81 319 ALA A O 1
ATOM 2484 N N . TYR A 1 320 ? -15.026 -0.890 -0.739 1.00 98.88 320 TYR A N 1
ATOM 2485 C CA . TYR A 1 320 ? -14.812 -1.640 -1.974 1.00 98.88 320 TYR A CA 1
ATOM 2486 C C . TYR A 1 320 ? -14.721 -3.149 -1.711 1.00 98.88 320 TYR A C 1
ATOM 2488 O O . TYR A 1 320 ? -15.378 -3.925 -2.404 1.00 98.88 320 TYR A O 1
ATOM 2496 N N . THR A 1 321 ? -13.964 -3.588 -0.699 1.00 98.88 321 THR A N 1
ATOM 2497 C CA . THR A 1 321 ? -13.807 -5.026 -0.404 1.00 98.88 321 THR A CA 1
ATOM 2498 C C . THR A 1 321 ? -15.105 -5.666 0.095 1.00 98.88 321 THR A C 1
ATOM 2500 O O . THR A 1 321 ? -15.449 -6.776 -0.320 1.00 98.88 321 THR A O 1
ATOM 2503 N N . LEU A 1 322 ? -15.896 -4.937 0.890 1.00 98.81 322 LEU A N 1
ATOM 2504 C CA . LEU A 1 322 ? -17.234 -5.363 1.314 1.00 98.81 322 LEU A CA 1
ATOM 2505 C C . LEU A 1 322 ? -18.199 -5.484 0.129 1.00 98.81 322 LEU A C 1
ATOM 2507 O O . LEU A 1 322 ? -18.936 -6.467 0.015 1.00 98.81 322 LEU A O 1
ATOM 2511 N N . TRP A 1 323 ? -18.182 -4.512 -0.786 1.00 98.75 323 TRP A N 1
ATOM 2512 C CA . TRP A 1 323 ? -18.963 -4.592 -2.020 1.00 98.75 323 TRP A CA 1
ATOM 2513 C C . TRP A 1 323 ? -18.531 -5.782 -2.881 1.00 98.75 323 TRP A C 1
ATOM 2515 O O . TRP A 1 323 ? -19.385 -6.541 -3.340 1.00 98.75 323 TRP A O 1
ATOM 2525 N N . LEU A 1 324 ? -17.225 -5.987 -3.061 1.00 98.69 324 LEU A N 1
ATOM 2526 C CA . LEU A 1 324 ? -16.682 -7.084 -3.859 1.00 98.69 324 LEU A CA 1
ATOM 2527 C C . LEU A 1 324 ? -17.065 -8.448 -3.267 1.00 98.69 324 LEU A C 1
ATOM 2529 O O . LEU A 1 324 ? -17.453 -9.355 -4.007 1.00 98.69 324 LEU A O 1
ATOM 2533 N N . SER A 1 325 ? -17.061 -8.565 -1.937 1.00 98.62 325 SER A N 1
ATOM 2534 C CA . SER A 1 325 ? -17.559 -9.748 -1.229 1.00 98.62 325 SER A CA 1
ATOM 2535 C C . SER A 1 325 ? -19.028 -10.014 -1.541 1.00 98.62 325 SER A C 1
ATOM 2537 O O . SER A 1 325 ? -19.407 -11.117 -1.935 1.00 98.62 325 SER A O 1
ATOM 2539 N N . ALA A 1 326 ? -19.871 -8.981 -1.455 1.00 98.38 326 ALA A N 1
ATOM 2540 C CA . ALA A 1 326 ? -21.287 -9.103 -1.779 1.00 98.38 326 ALA A CA 1
ATOM 2541 C C . ALA A 1 326 ? -21.518 -9.487 -3.252 1.00 98.38 326 ALA A C 1
ATOM 2543 O O . ALA A 1 326 ? -22.434 -10.258 -3.551 1.00 98.38 326 ALA A O 1
ATOM 2544 N N . GLN A 1 327 ? -20.699 -8.979 -4.178 1.00 98.19 327 GLN A N 1
ATOM 2545 C CA . GLN A 1 327 ? -20.817 -9.289 -5.605 1.00 98.19 327 GLN A CA 1
ATOM 2546 C C . GLN A 1 327 ? -20.406 -10.722 -5.951 1.00 98.19 327 GLN A C 1
ATOM 2548 O O . GLN A 1 327 ? -21.022 -11.331 -6.820 1.00 98.19 327 GLN A O 1
ATOM 2553 N N . THR A 1 328 ? -19.387 -11.254 -5.287 1.00 97.69 328 THR A N 1
ATOM 2554 C CA . THR A 1 328 ? -18.786 -12.552 -5.635 1.00 97.69 328 THR A CA 1
ATOM 2555 C C . THR A 1 328 ? -19.291 -13.700 -4.764 1.00 97.69 328 THR A C 1
ATOM 2557 O O . THR A 1 328 ? -19.149 -14.863 -5.134 1.00 97.69 328 THR A O 1
ATOM 2560 N N . GLY A 1 329 ? -19.867 -13.392 -3.596 1.00 97.06 329 GLY A N 1
ATOM 2561 C CA . GLY A 1 329 ? -20.191 -14.385 -2.571 1.00 97.06 329 GLY A CA 1
ATOM 2562 C C . GLY A 1 329 ? -18.956 -14.959 -1.870 1.00 97.06 329 GLY A C 1
ATOM 2563 O O . GLY A 1 329 ? -19.071 -15.980 -1.200 1.00 97.06 329 GLY A O 1
ATOM 2564 N N . ARG A 1 330 ? -17.781 -14.340 -2.038 1.00 97.75 330 ARG A N 1
ATOM 2565 C CA . ARG A 1 330 ? -16.513 -14.746 -1.413 1.00 97.75 330 ARG A CA 1
ATOM 2566 C C . ARG A 1 330 ? -16.091 -13.738 -0.348 1.00 97.75 330 ARG A C 1
ATOM 2568 O O . ARG A 1 330 ? -16.536 -12.596 -0.373 1.00 97.75 330 ARG A O 1
ATOM 2575 N N . SER A 1 331 ? -15.218 -14.150 0.569 1.00 97.75 331 SER A N 1
ATOM 2576 C CA . SER A 1 331 ? -14.683 -13.275 1.621 1.00 97.75 331 SER A CA 1
ATOM 2577 C C . SER A 1 331 ? -13.524 -12.434 1.081 1.00 97.75 331 SER A C 1
ATOM 2579 O O . SER A 1 331 ? -12.391 -12.907 1.042 1.00 97.75 331 SER A O 1
ATOM 2581 N N . TYR A 1 332 ? -13.810 -11.217 0.611 1.00 98.75 332 TYR A N 1
ATOM 2582 C CA . TYR A 1 332 ? -12.809 -10.222 0.216 1.00 98.75 332 TYR A CA 1
ATOM 2583 C C . TYR A 1 332 ? -12.602 -9.178 1.316 1.00 98.75 332 TYR A C 1
ATOM 2585 O O . TYR A 1 332 ? -13.550 -8.685 1.926 1.00 98.75 332 TYR A O 1
ATOM 2593 N N . ARG A 1 333 ? -11.349 -8.777 1.518 1.00 98.81 333 ARG A N 1
ATOM 2594 C CA . ARG A 1 333 ? -10.932 -7.824 2.556 1.00 98.81 333 ARG A CA 1
ATOM 2595 C C . ARG A 1 333 ? -9.649 -7.104 2.151 1.00 98.81 333 ARG A C 1
ATOM 2597 O O . ARG A 1 333 ? -9.067 -7.403 1.111 1.00 98.81 333 ARG A O 1
ATOM 2604 N N . LEU A 1 334 ? -9.211 -6.138 2.952 1.00 98.94 334 LEU A N 1
ATOM 2605 C CA . LEU A 1 334 ? -7.819 -5.688 2.875 1.00 98.94 334 LEU A CA 1
ATOM 2606 C C . LEU A 1 334 ? -6.904 -6.804 3.416 1.00 98.94 334 LEU A C 1
ATOM 2608 O O . LEU A 1 334 ? -7.331 -7.533 4.323 1.00 98.94 334 LEU A O 1
ATOM 2612 N N . PRO A 1 335 ? -5.685 -6.970 2.874 1.00 98.88 335 PRO A N 1
ATOM 2613 C CA . PRO A 1 335 ? -4.698 -7.853 3.487 1.00 98.88 335 PRO A CA 1
ATOM 2614 C C . PRO A 1 335 ? -4.365 -7.367 4.898 1.00 98.88 335 PRO A C 1
ATOM 2616 O O . PRO A 1 335 ? -4.473 -6.171 5.187 1.00 98.88 335 PRO A O 1
ATOM 2619 N N . THR A 1 336 ? -3.954 -8.281 5.769 1.00 98.94 336 THR A N 1
ATOM 2620 C CA . THR A 1 336 ? -3.289 -7.883 7.014 1.00 98.94 336 THR A CA 1
ATOM 2621 C C . THR A 1 336 ? -1.888 -7.361 6.697 1.00 98.94 336 THR A C 1
ATOM 2623 O O . THR A 1 336 ? -1.331 -7.637 5.631 1.00 98.94 336 THR A O 1
ATOM 2626 N N . GLU A 1 337 ? -1.298 -6.590 7.603 1.00 98.81 337 GLU A N 1
ATOM 2627 C CA . GLU A 1 337 ? 0.071 -6.103 7.445 1.00 98.81 337 GLU A CA 1
ATOM 2628 C C . GLU A 1 337 ? 1.053 -7.273 7.290 1.00 98.81 337 GLU A C 1
ATOM 2630 O O . GLU A 1 337 ? 1.939 -7.243 6.433 1.00 98.81 337 GLU A O 1
ATOM 2635 N N . ALA A 1 338 ? 0.845 -8.337 8.070 1.00 98.44 338 ALA A N 1
ATOM 2636 C CA . ALA A 1 338 ? 1.660 -9.542 8.023 1.00 98.44 338 ALA A CA 1
ATOM 2637 C C . ALA A 1 338 ? 1.502 -10.313 6.704 1.00 98.44 338 ALA A C 1
ATOM 2639 O O . ALA A 1 338 ? 2.496 -10.743 6.121 1.00 98.44 338 ALA A O 1
ATOM 2640 N N . GLU A 1 339 ? 0.275 -10.457 6.197 1.00 98.50 339 GLU A N 1
ATOM 2641 C CA . GLU A 1 339 ? 0.020 -11.060 4.884 1.00 98.50 339 GLU A CA 1
ATOM 2642 C C . GLU A 1 339 ? 0.668 -10.266 3.752 1.00 98.50 339 GLU A C 1
ATOM 2644 O O . GLU A 1 339 ? 1.243 -10.858 2.835 1.00 98.50 339 GLU A O 1
ATOM 2649 N N . TRP A 1 340 ? 0.583 -8.934 3.815 1.00 98.69 340 TRP A N 1
ATOM 2650 C CA . TRP A 1 340 ? 1.183 -8.059 2.819 1.00 98.69 340 TRP A CA 1
ATOM 2651 C C . TRP A 1 340 ? 2.703 -8.222 2.799 1.00 98.69 340 TRP A C 1
ATOM 2653 O O . TRP A 1 340 ? 3.268 -8.463 1.736 1.00 98.69 340 TRP A O 1
ATOM 2663 N N . GLU A 1 341 ? 3.367 -8.159 3.960 1.00 98.06 341 GLU A N 1
ATOM 2664 C CA . GLU A 1 341 ? 4.829 -8.278 4.043 1.00 98.06 341 GLU A CA 1
ATOM 2665 C C . GLU A 1 341 ? 5.311 -9.668 3.605 1.00 98.06 341 GLU A C 1
ATOM 2667 O O . GLU A 1 341 ? 6.260 -9.776 2.823 1.00 98.06 341 GLU A O 1
ATOM 2672 N N . TYR A 1 342 ? 4.613 -10.726 4.035 1.00 97.00 342 TYR A N 1
ATOM 2673 C CA . TYR A 1 342 ? 4.889 -12.100 3.618 1.00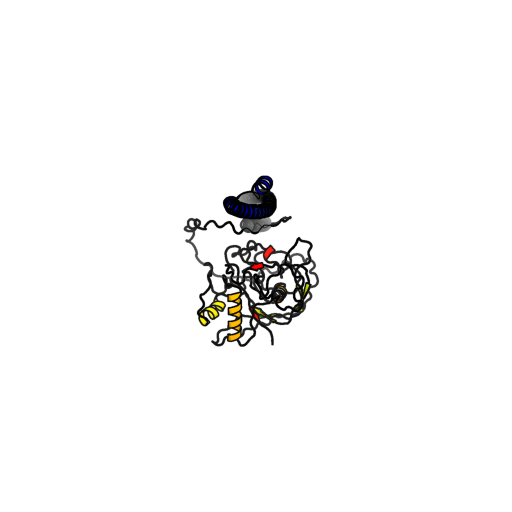 97.00 342 TYR A CA 1
ATOM 2674 C C . TYR A 1 342 ? 4.844 -12.250 2.096 1.00 97.00 342 TYR A C 1
ATOM 2676 O O . TYR A 1 342 ? 5.774 -12.773 1.477 1.00 97.00 342 TYR A O 1
ATOM 2684 N N . ALA A 1 343 ? 3.763 -11.762 1.488 1.00 96.88 343 ALA A N 1
ATOM 2685 C CA . ALA A 1 343 ? 3.538 -11.899 0.062 1.00 96.88 343 ALA A CA 1
ATOM 2686 C C . ALA A 1 343 ? 4.451 -10.978 -0.761 1.00 96.88 343 ALA A C 1
ATOM 2688 O O . ALA A 1 343 ? 4.924 -11.389 -1.820 1.00 96.88 343 ALA A O 1
ATOM 2689 N N . ALA A 1 344 ? 4.735 -9.764 -0.283 1.00 96.06 344 ALA A N 1
ATOM 2690 C CA . ALA A 1 344 ? 5.616 -8.806 -0.944 1.00 96.06 344 ALA A CA 1
ATOM 2691 C C . ALA A 1 344 ? 7.071 -9.289 -0.975 1.00 96.06 344 ALA A C 1
ATOM 2693 O O . ALA A 1 344 ? 7.714 -9.161 -2.017 1.00 96.06 344 ALA A O 1
ATOM 2694 N N . GLY A 1 345 ? 7.562 -9.891 0.116 1.00 91.44 345 GLY A N 1
ATOM 2695 C CA . GLY A 1 345 ? 8.952 -10.341 0.255 1.00 91.44 345 GLY A CA 1
ATOM 2696 C C . GLY A 1 345 ? 9.346 -11.534 -0.616 1.00 91.44 345 GLY A C 1
ATOM 2697 O O . GLY A 1 345 ? 10.532 -11.792 -0.800 1.00 91.44 345 GLY A O 1
ATOM 2698 N N . GLY A 1 346 ? 8.382 -12.270 -1.180 1.00 80.75 346 GLY A N 1
ATOM 2699 C CA . GLY A 1 346 ? 8.681 -13.330 -2.150 1.00 80.75 346 GLY A CA 1
ATOM 2700 C C . GLY A 1 346 ? 9.426 -14.544 -1.580 1.00 80.75 346 GLY A C 1
ATOM 2701 O O . GLY A 1 346 ? 10.004 -15.308 -2.348 1.00 80.75 346 GLY A O 1
ATOM 2702 N N . GLY A 1 347 ? 9.435 -14.716 -0.254 1.00 72.19 347 GLY A N 1
ATOM 2703 C CA . GLY A 1 347 ? 10.117 -15.817 0.434 1.00 72.19 347 GLY A CA 1
ATOM 2704 C C . GLY A 1 347 ? 11.590 -15.571 0.788 1.00 72.19 347 GLY A C 1
ATOM 2705 O O . GLY A 1 347 ? 12.210 -16.457 1.378 1.00 72.19 347 GLY A O 1
ATOM 2706 N N . GLU A 1 348 ? 12.147 -14.393 0.491 1.00 68.31 348 GLU A N 1
ATOM 2707 C CA . GLU A 1 348 ? 13.528 -14.033 0.837 1.00 68.31 348 GLU A CA 1
ATOM 2708 C C . GLU A 1 348 ? 13.599 -12.920 1.892 1.00 68.31 348 GLU A C 1
ATOM 2710 O O . GLU A 1 348 ? 12.776 -12.010 1.942 1.00 68.31 348 GLU A O 1
ATOM 2715 N N . ALA A 1 349 ? 14.617 -12.989 2.755 1.00 72.50 349 ALA A N 1
ATOM 2716 C CA . ALA A 1 349 ? 14.903 -11.952 3.742 1.00 72.50 349 ALA A CA 1
ATOM 2717 C C . ALA A 1 349 ? 15.867 -10.910 3.149 1.00 72.50 349 ALA A C 1
ATOM 2719 O O . ALA A 1 349 ? 17.065 -10.925 3.438 1.00 72.50 349 ALA A O 1
ATOM 2720 N N . SER A 1 350 ? 15.347 -10.021 2.307 1.00 83.38 350 SER A N 1
ATOM 2721 C CA . SER A 1 350 ? 16.086 -8.944 1.631 1.00 83.38 350 SER A CA 1
ATOM 2722 C C . SER A 1 350 ? 15.339 -7.608 1.723 1.00 83.38 350 SER A C 1
ATOM 2724 O O . SER A 1 350 ? 14.236 -7.533 2.260 1.00 83.38 350 SER A O 1
ATOM 2726 N N . PHE A 1 351 ? 15.956 -6.517 1.256 1.00 88.31 351 PHE A N 1
ATOM 2727 C CA . PHE A 1 351 ? 15.290 -5.209 1.233 1.00 88.31 351 PHE A CA 1
ATOM 2728 C C . PHE A 1 351 ? 14.165 -5.184 0.204 1.00 88.31 351 PHE A C 1
ATOM 2730 O O . PHE A 1 351 ? 13.038 -4.829 0.526 1.00 88.31 351 PHE A O 1
ATOM 2737 N N . PHE A 1 352 ? 14.447 -5.658 -1.000 1.00 92.31 352 PHE A N 1
ATOM 2738 C CA . PHE A 1 352 ? 13.482 -5.841 -2.072 1.00 92.31 352 PHE A CA 1
ATOM 2739 C C . PHE A 1 352 ? 13.332 -7.333 -2.344 1.00 92.31 352 PHE A C 1
ATOM 2741 O O . PHE A 1 352 ? 14.276 -8.093 -2.129 1.00 92.31 352 PHE A O 1
ATOM 2748 N N . TRP A 1 353 ? 12.205 -7.773 -2.899 1.00 92.50 353 TRP A N 1
ATOM 2749 C CA . TRP A 1 353 ? 12.037 -9.185 -3.274 1.00 92.50 353 TRP A CA 1
ATOM 2750 C C . TRP A 1 353 ? 13.055 -9.657 -4.326 1.00 92.50 353 TRP A C 1
ATOM 2752 O O . TRP A 1 353 ? 13.256 -10.852 -4.501 1.00 92.50 353 TRP A O 1
ATOM 2762 N N . TRP A 1 354 ? 13.699 -8.722 -5.037 1.00 93.44 354 TRP A N 1
ATOM 2763 C CA . TRP A 1 354 ? 14.755 -8.994 -6.017 1.00 93.44 354 TRP A CA 1
ATOM 2764 C C . TRP A 1 354 ? 16.180 -8.849 -5.464 1.00 93.44 354 TRP A C 1
ATOM 2766 O O . TRP A 1 354 ? 17.140 -8.913 -6.234 1.00 93.44 354 TRP A O 1
ATOM 2776 N N . GLY A 1 355 ? 16.339 -8.614 -4.160 1.00 91.00 355 GLY A N 1
ATOM 2777 C CA . GLY A 1 355 ? 17.637 -8.522 -3.498 1.00 91.00 355 GLY A CA 1
ATOM 2778 C C . GLY A 1 355 ? 17.819 -7.249 -2.672 1.00 91.00 355 GLY A C 1
ATOM 2779 O O . GLY A 1 355 ? 16.875 -6.675 -2.138 1.00 91.00 355 GLY A O 1
ATOM 2780 N N . TYR A 1 356 ? 19.071 -6.825 -2.500 1.00 88.19 356 TYR A N 1
ATOM 2781 C CA . TYR A 1 356 ? 19.432 -5.725 -1.592 1.00 88.19 356 TYR A CA 1
ATOM 2782 C C . TYR A 1 356 ? 19.660 -4.380 -2.281 1.00 88.19 356 TYR A C 1
ATOM 2784 O O . TYR A 1 356 ? 19.654 -3.354 -1.611 1.00 88.19 356 TYR A O 1
ATOM 2792 N N . ALA A 1 357 ? 19.894 -4.381 -3.591 1.00 89.81 357 ALA A N 1
ATOM 2793 C CA . ALA A 1 357 ? 20.088 -3.163 -4.363 1.00 89.81 357 ALA A CA 1
ATOM 2794 C C . ALA A 1 357 ? 18.757 -2.719 -4.975 1.00 89.81 357 ALA A C 1
ATOM 2796 O O . ALA A 1 357 ? 17.994 -3.562 -5.450 1.00 89.81 357 ALA A O 1
ATOM 2797 N N . LEU A 1 358 ? 18.517 -1.405 -5.005 1.00 89.12 358 LEU A N 1
ATOM 2798 C CA . LEU A 1 358 ? 17.334 -0.818 -5.641 1.00 89.12 358 LEU A CA 1
ATOM 2799 C C . LEU A 1 358 ? 17.212 -1.287 -7.099 1.00 89.12 358 LEU A C 1
ATOM 2801 O O . LEU A 1 358 ? 16.171 -1.797 -7.510 1.00 89.12 358 LEU A O 1
ATOM 2805 N N . GLY A 1 359 ? 18.328 -1.232 -7.832 1.00 89.00 359 GLY A N 1
ATOM 2806 C CA . GLY A 1 359 ? 18.373 -1.526 -9.261 1.00 89.00 359 GLY A CA 1
ATOM 2807 C C . GLY A 1 359 ? 17.672 -0.450 -10.092 1.00 89.00 359 GLY A C 1
ATOM 2808 O O . GLY A 1 359 ? 17.040 0.453 -9.555 1.00 89.00 359 GLY A O 1
ATOM 2809 N N . GLU A 1 360 ? 17.778 -0.568 -11.413 1.00 92.38 360 GLU A N 1
ATOM 2810 C CA . GLU A 1 360 ? 17.183 0.381 -12.355 1.00 92.38 360 GLU A CA 1
ATOM 2811 C C . GLU A 1 360 ? 15.892 -0.183 -12.966 1.00 92.38 360 GLU A C 1
ATOM 2813 O O . GLU A 1 360 ? 15.813 -1.359 -13.334 1.00 92.38 360 GLU A O 1
ATOM 2818 N N . ASN A 1 361 ? 14.873 0.667 -13.075 1.00 94.31 361 ASN A N 1
ATOM 2819 C CA . ASN A 1 361 ? 13.583 0.416 -13.710 1.00 94.31 361 ASN A CA 1
ATOM 2820 C C . ASN A 1 361 ? 12.890 -0.875 -13.220 1.00 94.31 361 ASN A C 1
ATOM 2822 O O . ASN A 1 361 ? 12.263 -1.605 -13.992 1.00 94.31 361 ASN A O 1
ATOM 2826 N N . ARG A 1 362 ? 13.014 -1.172 -11.919 1.00 96.06 362 ARG A N 1
ATOM 2827 C CA . ARG A 1 362 ? 12.374 -2.330 -11.257 1.00 96.06 362 ARG A CA 1
ATOM 2828 C C . ARG A 1 362 ? 11.096 -1.987 -10.498 1.00 96.06 362 ARG A C 1
ATOM 2830 O O . ARG A 1 362 ? 10.366 -2.894 -10.113 1.00 96.06 362 ARG A O 1
ATOM 2837 N N . ALA A 1 363 ? 10.852 -0.702 -10.289 1.00 97.56 363 ALA A N 1
ATOM 2838 C CA . ALA A 1 363 ? 9.710 -0.140 -9.591 1.00 97.56 363 ALA A CA 1
ATOM 2839 C C . ALA A 1 363 ? 9.494 1.303 -10.068 1.00 97.56 363 ALA A C 1
ATOM 2841 O O . ALA A 1 363 ? 10.381 1.889 -10.692 1.00 97.56 363 ALA A O 1
ATOM 2842 N N . SER A 1 364 ? 8.338 1.886 -9.747 1.00 97.75 364 SER A N 1
ATOM 2843 C CA . SER A 1 364 ? 8.122 3.331 -9.872 1.00 97.75 364 SER A CA 1
ATOM 2844 C C . SER A 1 364 ? 8.329 3.975 -8.506 1.00 97.75 364 SER A C 1
ATOM 2846 O O . SER A 1 364 ? 7.570 3.700 -7.576 1.00 97.75 364 SER A O 1
ATOM 2848 N N . CYS A 1 365 ? 9.352 4.813 -8.375 1.00 96.00 365 CYS A N 1
ATOM 2849 C CA . CYS A 1 365 ? 9.650 5.563 -7.152 1.00 96.00 365 CYS A CA 1
ATOM 2850 C C . CYS A 1 365 ? 10.308 6.904 -7.496 1.00 96.00 365 CYS A C 1
ATOM 2852 O O . CYS A 1 365 ? 10.248 7.319 -8.638 1.00 96.00 365 CYS A O 1
ATOM 2854 N N . PHE A 1 366 ? 10.895 7.642 -6.559 1.00 94.00 366 PHE A N 1
ATOM 2855 C CA . PHE A 1 366 ? 11.507 8.937 -6.884 1.00 94.00 366 PHE A CA 1
ATOM 2856 C C . PHE A 1 366 ? 12.782 8.811 -7.741 1.00 94.00 366 PHE A C 1
ATOM 2858 O O . PHE A 1 366 ? 13.057 9.678 -8.566 1.00 94.00 366 PHE A O 1
ATOM 2865 N N . ASP A 1 367 ? 13.552 7.745 -7.530 1.00 92.69 367 ASP A N 1
ATOM 2866 C CA . ASP A 1 367 ? 14.914 7.542 -8.033 1.00 92.69 367 ASP A CA 1
ATOM 2867 C C . ASP A 1 367 ? 15.169 6.089 -8.482 1.00 92.69 367 ASP A C 1
ATOM 2869 O O . ASP A 1 367 ? 16.284 5.581 -8.405 1.00 92.69 367 ASP A O 1
ATOM 2873 N N . CYS A 1 368 ? 14.129 5.410 -8.968 1.00 92.12 368 CYS A N 1
ATOM 2874 C CA . CYS A 1 368 ? 14.186 4.021 -9.424 1.00 92.12 368 CYS A CA 1
ATOM 2875 C C . CYS A 1 368 ? 14.680 3.868 -10.872 1.00 92.12 368 CYS A C 1
ATOM 2877 O O . CYS A 1 368 ? 14.841 2.743 -11.337 1.00 92.12 368 CYS A O 1
ATOM 2879 N N . GLY A 1 369 ? 14.874 4.958 -11.617 1.00 93.06 369 GLY A N 1
ATOM 2880 C CA . GLY A 1 369 ? 15.225 4.954 -13.039 1.00 93.06 369 GLY A CA 1
ATOM 2881 C C . GLY A 1 369 ? 14.053 4.662 -13.986 1.00 93.06 369 GLY A C 1
ATOM 2882 O O . GLY A 1 369 ? 14.271 4.357 -15.157 1.00 93.06 369 GLY A O 1
ATOM 2883 N N . SER A 1 370 ? 12.802 4.734 -13.519 1.00 95.62 370 SER A N 1
ATOM 2884 C CA . SER A 1 370 ? 11.629 4.558 -14.382 1.00 95.62 370 SER A CA 1
ATOM 2885 C C . SER A 1 370 ? 11.174 5.879 -15.007 1.00 95.62 370 SER A C 1
ATOM 2887 O O . SER A 1 370 ? 11.321 6.966 -14.452 1.00 95.62 370 SER A O 1
ATOM 2889 N N . ARG A 1 371 ? 10.502 5.801 -16.160 1.00 96.62 371 ARG A N 1
ATOM 2890 C CA . ARG A 1 371 ? 9.913 6.977 -16.832 1.00 96.62 371 ARG A CA 1
ATOM 2891 C C . ARG A 1 371 ? 8.776 7.662 -16.054 1.00 96.62 371 ARG A C 1
ATOM 2893 O O . ARG A 1 371 ? 8.293 8.702 -16.502 1.00 96.62 371 ARG A O 1
ATOM 2900 N N . TRP A 1 372 ? 8.276 7.036 -14.989 1.00 97.69 372 TRP A N 1
ATOM 2901 C CA . TRP A 1 372 ? 7.185 7.551 -14.155 1.00 97.69 372 TRP A CA 1
ATOM 2902 C C . TRP A 1 372 ? 7.684 8.154 -12.842 1.00 97.69 372 TRP A C 1
ATOM 2904 O O . TRP A 1 372 ? 6.895 8.752 -12.109 1.00 97.69 372 TRP A O 1
ATOM 2914 N N . ASP A 1 373 ? 8.980 8.034 -12.567 1.00 96.00 373 ASP A N 1
ATOM 2915 C CA . ASP A 1 373 ? 9.574 8.400 -11.293 1.00 96.00 373 ASP A CA 1
ATOM 2916 C C . ASP A 1 373 ? 9.325 9.855 -10.912 1.00 96.00 373 ASP A C 1
ATOM 2918 O O . ASP A 1 373 ? 9.569 10.772 -11.695 1.00 96.00 373 ASP A O 1
ATOM 2922 N N . GLY A 1 374 ? 8.771 10.071 -9.719 1.00 92.56 374 GLY A N 1
ATOM 2923 C CA . GLY A 1 374 ? 8.390 11.387 -9.203 1.00 92.56 374 GLY A CA 1
ATOM 2924 C C . GLY A 1 374 ? 7.309 12.126 -10.006 1.00 92.56 374 GLY A C 1
ATOM 2925 O O . GLY A 1 374 ? 6.917 13.225 -9.612 1.00 92.56 374 GLY A O 1
ATOM 2926 N N . VAL A 1 375 ? 6.807 11.557 -11.108 1.00 94.25 375 VAL A N 1
ATOM 2927 C CA . VAL A 1 375 ? 5.896 12.228 -12.049 1.00 94.25 375 VAL A CA 1
ATOM 2928 C C . VAL A 1 375 ? 4.457 11.758 -11.872 1.00 94.25 375 VAL A C 1
ATOM 2930 O O . VAL A 1 375 ? 3.552 12.583 -11.750 1.00 94.25 375 VAL A O 1
ATOM 2933 N N . SER A 1 376 ? 4.229 10.447 -11.894 1.00 97.75 376 SER A N 1
ATOM 2934 C CA . SER A 1 376 ? 2.895 9.849 -11.792 1.00 97.75 376 SER A CA 1
ATOM 2935 C C . SER A 1 376 ? 3.001 8.392 -11.366 1.00 97.75 376 SER A C 1
ATOM 2937 O O . SER A 1 376 ? 4.079 7.816 -11.413 1.00 97.75 376 SER A O 1
ATOM 2939 N N . THR A 1 377 ? 1.870 7.738 -11.115 1.00 98.56 377 THR A N 1
ATOM 2940 C CA . THR A 1 377 ? 1.826 6.267 -11.072 1.00 98.56 377 THR A CA 1
ATOM 2941 C C . THR A 1 377 ? 2.283 5.647 -12.403 1.00 98.56 377 THR A C 1
ATOM 2943 O O . THR A 1 377 ? 2.441 6.342 -13.416 1.00 98.56 377 THR A O 1
ATOM 2946 N N . ALA A 1 378 ? 2.459 4.335 -12.448 1.00 98.62 378 ALA A N 1
ATOM 2947 C CA . ALA A 1 378 ? 2.520 3.549 -13.675 1.00 98.62 378 ALA A CA 1
ATOM 2948 C C . ALA A 1 378 ? 1.215 2.740 -13.827 1.00 98.62 378 ALA A C 1
ATOM 2950 O O . ALA A 1 378 ? 0.516 2.504 -12.837 1.00 98.62 378 ALA A O 1
ATOM 2951 N N . PRO A 1 379 ? 0.833 2.307 -15.044 1.00 98.75 379 PRO A N 1
ATOM 2952 C CA . PRO A 1 379 ? -0.132 1.219 -15.183 1.00 98.75 379 PRO A CA 1
ATOM 2953 C C . PRO A 1 379 ? 0.338 -0.005 -14.390 1.00 98.75 379 PRO A C 1
ATOM 2955 O O . PRO A 1 379 ? 1.530 -0.322 -14.412 1.00 98.75 379 PRO A O 1
ATOM 2958 N N . VAL A 1 380 ? -0.574 -0.694 -13.712 1.00 98.75 380 VAL A N 1
ATOM 2959 C CA . VAL A 1 380 ? -0.226 -1.879 -12.923 1.00 98.75 380 VAL A CA 1
ATOM 2960 C C . VAL A 1 380 ? 0.409 -2.954 -13.805 1.00 98.75 380 VAL A C 1
ATOM 2962 O O . VAL A 1 380 ? 0.056 -3.116 -14.977 1.00 98.75 380 VAL A O 1
ATOM 2965 N N . GLY A 1 381 ? 1.374 -3.681 -13.255 1.00 97.88 381 GLY A N 1
ATOM 2966 C CA . GLY A 1 381 ? 2.125 -4.702 -13.974 1.00 97.88 381 GLY A CA 1
ATOM 2967 C C . GLY A 1 381 ? 3.182 -4.166 -14.937 1.00 97.88 381 GLY A C 1
ATOM 2968 O O . GLY A 1 381 ? 3.693 -4.940 -15.746 1.00 97.88 381 GLY A O 1
ATOM 2969 N N . SER A 1 382 ? 3.522 -2.874 -14.864 1.00 98.38 382 SER A N 1
ATOM 2970 C CA . SER A 1 382 ? 4.606 -2.292 -15.672 1.00 98.38 382 SER A CA 1
ATOM 2971 C C . SER A 1 382 ? 5.988 -2.816 -15.273 1.00 98.38 382 SER A C 1
ATOM 2973 O O . SER A 1 382 ? 6.907 -2.796 -16.092 1.00 98.38 382 SER A O 1
ATOM 2975 N N . PHE A 1 383 ? 6.132 -3.298 -14.037 1.00 97.50 383 PHE A N 1
ATOM 2976 C CA . PHE A 1 383 ? 7.383 -3.815 -13.491 1.00 97.50 383 PHE A CA 1
ATOM 2977 C C . PHE A 1 383 ? 7.339 -5.339 -13.300 1.00 97.50 383 PHE A C 1
ATOM 2979 O O . PHE A 1 383 ? 6.251 -5.929 -13.275 1.00 97.50 383 PHE A O 1
ATOM 2986 N N . PRO A 1 384 ? 8.503 -6.012 -13.181 1.00 96.75 384 PRO A N 1
ATOM 2987 C CA . PRO A 1 384 ? 8.562 -7.453 -12.954 1.00 96.75 384 PRO A CA 1
ATOM 2988 C C . PRO A 1 384 ? 7.747 -7.903 -11.735 1.00 96.75 384 PRO A C 1
ATOM 2990 O O . PRO A 1 384 ? 7.675 -7.204 -10.727 1.00 96.75 384 PRO A O 1
ATOM 2993 N N . ALA A 1 385 ? 7.162 -9.098 -11.820 1.00 96.44 385 ALA A N 1
ATOM 2994 C CA . ALA A 1 385 ? 6.481 -9.709 -10.686 1.00 96.44 385 ALA A CA 1
ATOM 2995 C C . ALA A 1 385 ? 7.482 -10.338 -9.710 1.00 96.44 385 ALA A C 1
ATOM 2997 O O . ALA A 1 385 ? 8.511 -10.871 -10.133 1.00 96.44 385 ALA A O 1
ATOM 2998 N N . ASN A 1 386 ? 7.132 -10.356 -8.426 1.00 95.19 386 ASN A N 1
ATOM 2999 C CA . ASN A 1 386 ? 7.870 -11.097 -7.413 1.00 95.19 386 ASN A CA 1
ATOM 3000 C C . ASN A 1 386 ? 7.670 -12.629 -7.559 1.00 95.19 386 ASN A C 1
ATOM 3002 O O . ASN A 1 386 ? 6.850 -13.070 -8.371 1.00 95.19 386 ASN A O 1
ATOM 3006 N N . PRO A 1 387 ? 8.380 -13.476 -6.786 1.00 94.06 387 PRO A N 1
ATOM 3007 C CA . PRO A 1 387 ? 8.240 -14.939 -6.845 1.00 94.06 387 PRO A CA 1
ATOM 3008 C C . PRO A 1 387 ? 6.820 -15.477 -6.603 1.00 94.06 387 PRO A C 1
ATOM 3010 O O . PRO A 1 387 ? 6.496 -16.580 -7.037 1.00 94.06 387 PRO A O 1
ATOM 3013 N N . HIS A 1 388 ? 5.949 -14.692 -5.964 1.00 93.94 388 HIS A N 1
ATOM 3014 C CA . HIS A 1 388 ? 4.528 -14.995 -5.797 1.00 93.94 388 HIS A CA 1
ATOM 3015 C C . HIS A 1 388 ? 3.651 -14.469 -6.943 1.00 93.94 388 HIS A C 1
ATOM 3017 O O . HIS A 1 388 ? 2.431 -14.466 -6.829 1.00 93.94 388 HIS A O 1
ATOM 3023 N N . ALA A 1 389 ? 4.247 -14.043 -8.058 1.00 96.19 389 ALA A N 1
ATOM 3024 C CA . ALA A 1 389 ? 3.579 -13.468 -9.223 1.00 96.19 389 ALA A CA 1
ATOM 3025 C C . ALA A 1 389 ? 2.770 -12.187 -8.935 1.00 96.19 389 ALA A C 1
ATOM 3027 O O . ALA A 1 389 ? 1.857 -11.856 -9.697 1.00 96.19 389 ALA A O 1
ATOM 3028 N N . LEU A 1 390 ? 3.114 -11.460 -7.867 1.00 97.62 390 LEU A N 1
ATOM 3029 C CA . LEU A 1 390 ? 2.543 -10.157 -7.532 1.00 97.62 390 LEU A CA 1
ATOM 3030 C C . LEU A 1 390 ? 3.385 -9.049 -8.155 1.00 97.62 390 LEU A C 1
ATOM 3032 O O . LEU A 1 390 ? 4.612 -9.107 -8.118 1.00 97.62 390 LEU A O 1
ATOM 3036 N N . HIS A 1 391 ? 2.729 -8.037 -8.704 1.00 98.38 391 HIS A N 1
ATOM 3037 C CA . HIS A 1 391 ? 3.396 -6.855 -9.237 1.00 98.38 391 HIS A CA 1
ATOM 3038 C C . HIS A 1 391 ? 3.253 -5.674 -8.283 1.00 98.38 391 HIS A C 1
ATOM 3040 O O . HIS A 1 391 ? 2.330 -5.639 -7.463 1.00 98.38 391 HIS A O 1
ATOM 3046 N N . ASP A 1 392 ? 4.166 -4.716 -8.434 1.00 98.31 392 ASP A N 1
ATOM 3047 C CA . ASP A 1 392 ? 4.086 -3.378 -7.843 1.00 98.31 392 ASP A CA 1
ATOM 3048 C C . ASP A 1 392 ? 4.014 -3.364 -6.305 1.00 98.31 392 ASP A C 1
ATOM 3050 O O . ASP A 1 392 ? 3.653 -2.368 -5.708 1.00 98.31 392 ASP A O 1
ATOM 3054 N N . THR A 1 393 ? 4.421 -4.446 -5.625 1.00 97.69 393 THR A N 1
ATOM 3055 C CA . THR A 1 393 ? 4.526 -4.463 -4.150 1.00 97.69 393 THR A CA 1
ATOM 3056 C C . THR A 1 393 ? 5.676 -3.590 -3.629 1.00 97.69 393 THR A C 1
ATOM 3058 O O . THR A 1 393 ? 5.856 -3.459 -2.424 1.00 97.69 393 THR A O 1
ATOM 3061 N N . ALA A 1 394 ? 6.489 -3.039 -4.530 1.00 97.44 394 ALA A N 1
ATOM 3062 C CA . ALA A 1 394 ? 7.507 -2.042 -4.256 1.00 97.44 394 ALA A CA 1
ATOM 3063 C C . ALA A 1 394 ? 7.313 -0.888 -5.251 1.00 97.44 394 ALA A C 1
ATOM 3065 O O . ALA A 1 394 ? 7.505 -1.068 -6.454 1.00 97.44 394 ALA A O 1
ATOM 3066 N N . GLY A 1 395 ? 6.948 0.288 -4.748 1.00 97.69 395 GLY A N 1
ATOM 3067 C CA . GLY A 1 395 ? 6.722 1.502 -5.525 1.00 97.69 395 GLY A CA 1
ATOM 3068 C C . GLY A 1 395 ? 5.282 1.654 -6.008 1.00 97.69 395 GLY A C 1
ATOM 3069 O O . GLY A 1 395 ? 4.364 1.088 -5.439 1.00 97.69 395 GLY A O 1
ATOM 3070 N N . ASN A 1 396 ? 5.101 2.456 -7.058 1.00 98.62 396 ASN A N 1
ATOM 3071 C CA . ASN A 1 396 ? 3.819 2.837 -7.650 1.00 98.62 396 ASN A CA 1
ATOM 3072 C C . ASN A 1 396 ? 2.905 3.598 -6.673 1.00 98.62 396 ASN A C 1
ATOM 3074 O O . ASN A 1 396 ? 2.927 4.835 -6.682 1.00 98.62 396 ASN A O 1
ATOM 3078 N N . VAL A 1 397 ? 2.163 2.917 -5.798 1.00 98.81 397 VAL A N 1
ATOM 3079 C CA . VAL A 1 397 ? 1.383 3.548 -4.723 1.00 98.81 397 VAL A CA 1
ATOM 3080 C C . VAL A 1 397 ? 1.548 2.813 -3.397 1.00 98.81 397 VAL A C 1
ATOM 3082 O O . VAL A 1 397 ? 1.740 1.606 -3.344 1.00 98.81 397 VAL A O 1
ATOM 3085 N N . LEU A 1 398 ? 1.402 3.558 -2.303 1.00 98.88 398 LEU A N 1
ATOM 3086 C CA . LEU A 1 398 ? 1.254 2.976 -0.981 1.00 98.88 398 LEU A CA 1
ATOM 3087 C C . LEU A 1 398 ? -0.085 2.260 -0.896 1.00 98.88 398 LEU A C 1
ATOM 3089 O O . LEU A 1 398 ? -1.107 2.765 -1.365 1.00 98.88 398 LEU A O 1
ATOM 3093 N N . GLU A 1 399 ? -0.093 1.121 -0.222 1.00 98.94 399 GLU A N 1
ATOM 3094 C CA . GLU A 1 399 ? -1.261 0.259 -0.167 1.00 98.94 399 GLU A CA 1
ATOM 3095 C C . GLU A 1 399 ? -1.812 0.149 1.243 1.00 98.94 399 GLU A C 1
ATOM 3097 O O . GLU A 1 399 ? -1.116 -0.292 2.159 1.00 98.94 399 GLU A O 1
ATOM 3102 N N . TRP A 1 400 ? -3.083 0.510 1.410 1.00 98.94 400 TRP A N 1
ATOM 3103 C CA . TRP A 1 400 ? -3.795 0.297 2.663 1.00 98.94 400 TRP A CA 1
ATOM 3104 C C . TRP A 1 400 ? -3.866 -1.186 3.045 1.00 98.94 400 TRP A C 1
ATOM 3106 O O . TRP A 1 400 ? -4.296 -2.020 2.245 1.00 98.94 400 TRP A O 1
ATOM 3116 N N . VAL A 1 401 ? -3.547 -1.486 4.306 1.00 98.94 401 VAL A N 1
ATOM 3117 C CA . VAL A 1 401 ? -3.767 -2.801 4.932 1.00 98.94 401 VAL A CA 1
ATOM 3118 C C . VAL A 1 401 ? -4.812 -2.697 6.050 1.00 98.94 401 VAL A C 1
ATOM 3120 O O . VAL A 1 401 ? -5.254 -1.606 6.416 1.00 98.94 401 VAL A O 1
ATOM 3123 N N . ALA A 1 402 ? -5.279 -3.830 6.571 1.00 98.75 402 ALA A N 1
ATOM 3124 C CA . ALA A 1 402 ? -6.349 -3.869 7.567 1.00 98.75 402 ALA A CA 1
ATOM 3125 C C . ALA A 1 402 ? -5.942 -3.276 8.931 1.00 98.75 402 ALA A C 1
ATOM 3127 O O . ALA A 1 402 ? -6.804 -2.806 9.676 1.00 98.75 402 ALA A O 1
ATOM 3128 N N . ASP A 1 403 ? -4.659 -3.317 9.265 1.00 98.75 403 ASP A N 1
ATOM 3129 C CA . ASP A 1 403 ? -4.120 -3.123 10.609 1.00 98.75 403 ASP A CA 1
ATOM 3130 C C . ASP A 1 403 ? -4.169 -1.671 11.100 1.00 98.75 403 ASP A C 1
ATOM 3132 O O . ASP A 1 403 ? -4.083 -0.701 10.335 1.00 98.75 403 ASP A O 1
ATOM 3136 N N . CYS A 1 404 ? -4.299 -1.533 12.418 1.00 98.56 404 CYS A N 1
ATOM 3137 C CA . CYS A 1 404 ? -3.998 -0.295 13.118 1.00 98.56 404 CYS A CA 1
ATOM 3138 C C . CYS A 1 404 ? -2.489 -0.119 13.214 1.00 98.56 404 CYS A C 1
ATOM 3140 O O . CYS A 1 404 ? -1.741 -1.078 13.410 1.00 98.56 404 CYS A O 1
ATOM 3142 N N . TYR A 1 405 ? -2.037 1.120 13.066 1.00 98.12 405 TYR A N 1
ATOM 3143 C CA . TYR A 1 405 ? -0.629 1.422 13.248 1.00 98.12 405 TYR A CA 1
ATOM 3144 C C . TYR A 1 405 ? -0.256 1.375 14.732 1.00 98.12 405 TYR A C 1
ATOM 3146 O O . TYR A 1 405 ? -0.959 1.930 15.571 1.00 98.12 405 TYR A O 1
ATOM 3154 N N . HIS A 1 406 ? 0.887 0.755 15.009 1.00 96.12 406 HIS A N 1
ATOM 3155 C CA . HIS A 1 406 ? 1.530 0.711 16.318 1.00 96.12 406 HIS A CA 1
ATOM 3156 C C . HIS A 1 406 ? 2.989 1.122 16.139 1.00 96.12 406 HIS A C 1
ATOM 3158 O O . HIS A 1 406 ? 3.598 0.790 15.121 1.00 96.12 406 HIS A O 1
ATOM 3164 N N . GLU A 1 407 ? 3.571 1.780 17.139 1.00 93.19 407 GLU A N 1
ATOM 3165 C CA . GLU A 1 407 ? 4.935 2.329 17.071 1.00 93.19 407 GLU A CA 1
ATOM 3166 C C . GLU A 1 407 ? 6.035 1.274 16.893 1.00 93.19 407 GLU A C 1
ATOM 3168 O O . GLU A 1 407 ? 7.183 1.623 16.639 1.00 93.19 407 GLU A O 1
ATOM 3173 N N . ASN A 1 408 ? 5.717 -0.004 17.105 1.00 93.38 408 ASN A N 1
ATOM 3174 C CA . ASN A 1 408 ? 6.611 -1.144 16.946 1.00 93.38 408 ASN A CA 1
ATOM 3175 C C . ASN A 1 408 ? 5.795 -2.457 16.949 1.00 93.38 408 ASN A C 1
ATOM 3177 O O . ASN A 1 408 ? 4.583 -2.449 17.142 1.00 93.38 408 ASN A O 1
ATOM 3181 N N . TYR A 1 409 ? 6.471 -3.588 16.762 1.00 95.38 409 TYR A N 1
ATOM 3182 C CA . TYR A 1 409 ? 5.917 -4.943 16.766 1.00 95.38 409 TYR A CA 1
ATOM 3183 C C . TYR A 1 409 ? 5.932 -5.649 18.137 1.00 95.38 409 TYR A C 1
ATOM 3185 O O . TYR A 1 409 ? 5.777 -6.870 18.208 1.00 95.38 409 TYR A O 1
ATOM 3193 N N . GLN A 1 410 ? 6.148 -4.943 19.254 1.00 94.56 410 GLN A N 1
ATOM 3194 C CA . GLN A 1 410 ? 6.050 -5.578 20.574 1.00 94.56 410 GLN A CA 1
ATOM 3195 C C . GLN A 1 410 ? 4.590 -5.934 20.869 1.00 94.56 410 GLN A C 1
ATOM 3197 O O . GLN A 1 410 ? 3.752 -5.057 21.042 1.00 94.56 410 GLN A O 1
ATOM 3202 N N . GLY A 1 411 ? 4.297 -7.234 20.947 1.00 95.12 411 GLY A N 1
ATOM 3203 C CA . GLY A 1 411 ? 2.932 -7.730 21.145 1.00 95.12 411 GLY A CA 1
ATOM 3204 C C . GLY A 1 411 ? 2.130 -7.910 19.854 1.00 95.12 411 GLY A C 1
ATOM 3205 O O . GLY A 1 411 ? 0.933 -8.173 19.942 1.00 95.12 411 GLY A O 1
ATOM 3206 N N . ALA A 1 412 ? 2.774 -7.811 18.684 1.00 97.31 412 ALA A N 1
ATOM 3207 C CA . ALA A 1 412 ? 2.127 -8.073 17.402 1.00 97.31 412 ALA A CA 1
ATOM 3208 C C . ALA A 1 412 ? 1.553 -9.506 17.332 1.00 97.31 412 ALA A C 1
ATOM 3210 O O . ALA A 1 412 ? 2.175 -10.438 17.863 1.00 97.31 412 ALA A O 1
ATOM 3211 N N . PRO A 1 413 ? 0.400 -9.714 16.664 1.00 97.94 413 PRO A N 1
ATOM 3212 C CA . PRO A 1 413 ? -0.142 -11.045 16.414 1.00 97.94 413 PRO A CA 1
ATOM 3213 C C . PRO A 1 413 ? 0.852 -11.947 15.675 1.00 97.94 413 PRO A C 1
ATOM 3215 O O . PRO A 1 413 ? 1.543 -11.525 14.751 1.00 97.94 413 PRO A O 1
ATOM 3218 N N . LEU A 1 414 ? 0.906 -13.220 16.070 1.00 97.94 414 LEU A N 1
ATOM 3219 C CA . LEU A 1 414 ? 1.845 -14.202 15.507 1.00 97.94 414 LEU A CA 1
ATOM 3220 C C . LEU A 1 414 ? 1.185 -15.162 14.506 1.00 97.94 414 LEU A C 1
ATOM 3222 O O . LEU A 1 414 ? 1.858 -16.032 13.958 1.00 97.94 414 LEU A O 1
ATOM 3226 N N . ASP A 1 415 ? -0.118 -15.020 14.280 1.00 97.50 415 ASP A N 1
ATOM 3227 C CA . ASP A 1 415 ? -0.967 -15.909 13.476 1.00 97.50 415 ASP A CA 1
ATOM 3228 C C . ASP A 1 415 ? -1.430 -15.275 12.152 1.00 97.50 415 ASP A C 1
ATOM 3230 O O . ASP A 1 415 ? -2.337 -15.781 11.491 1.00 97.50 415 ASP A O 1
ATOM 3234 N N . GLY A 1 416 ? -0.832 -14.139 11.781 1.00 97.12 416 GLY A N 1
ATOM 3235 C CA . GLY A 1 416 ? -1.162 -13.415 10.558 1.00 97.12 416 GLY A CA 1
ATOM 3236 C C . GLY A 1 416 ? -2.448 -12.596 10.626 1.00 97.12 416 GLY A C 1
ATOM 3237 O O . GLY A 1 416 ? -2.780 -11.939 9.638 1.00 97.12 416 GLY A O 1
ATOM 3238 N N . SER A 1 417 ? -3.165 -12.604 11.754 1.00 98.31 417 SER A N 1
ATOM 3239 C CA . SER A 1 417 ? -4.350 -11.768 11.942 1.00 98.31 417 SER A CA 1
ATOM 3240 C C . SER A 1 417 ? -3.993 -10.278 11.991 1.00 98.31 417 SER A C 1
ATOM 3242 O O . SER A 1 417 ? -2.887 -9.892 12.364 1.00 98.31 417 SER A O 1
ATOM 3244 N N . ALA A 1 418 ? -4.941 -9.428 11.586 1.00 98.25 418 ALA A N 1
ATOM 3245 C CA . ALA A 1 418 ? -4.740 -7.985 11.619 1.00 98.25 418 ALA A CA 1
ATOM 3246 C C . ALA A 1 418 ? -4.650 -7.493 13.067 1.00 98.25 418 ALA A C 1
ATOM 3248 O O . ALA A 1 418 ? -5.522 -7.794 13.887 1.00 98.25 418 ALA A O 1
ATOM 3249 N N . TRP A 1 419 ? -3.662 -6.656 13.359 1.00 98.12 419 TRP A N 1
ATOM 3250 C CA . TRP A 1 419 ? -3.510 -6.011 14.651 1.00 98.12 419 TRP A CA 1
ATOM 3251 C C . TRP A 1 419 ? -4.502 -4.855 14.782 1.00 98.12 419 TRP A C 1
ATOM 3253 O O . TRP A 1 419 ? -4.307 -3.756 14.258 1.00 98.12 419 TRP A O 1
ATOM 3263 N N . GLN A 1 420 ? -5.625 -5.133 15.439 1.00 96.81 420 GLN A N 1
ATOM 3264 C CA . GLN A 1 420 ? -6.706 -4.173 15.645 1.00 96.81 420 GLN A CA 1
ATOM 3265 C C . GLN A 1 420 ? -6.672 -3.593 17.058 1.00 96.81 420 GLN A C 1
ATOM 3267 O O . GLN A 1 420 ? -6.408 -4.299 18.029 1.00 96.81 420 GLN A O 1
ATOM 3272 N N . GLU A 1 421 ? -7.070 -2.330 17.165 1.00 92.88 421 GLU A N 1
ATOM 3273 C CA . GLU A 1 421 ? -7.369 -1.660 18.427 1.00 92.88 421 GLU A CA 1
ATOM 3274 C C . GLU A 1 421 ? -8.750 -1.007 18.363 1.00 92.88 421 GLU A C 1
ATOM 3276 O O . GLU A 1 421 ? -9.290 -0.741 17.284 1.00 92.88 421 GLU A O 1
ATOM 3281 N N . ARG A 1 422 ? -9.334 -0.736 19.534 1.00 86.50 422 ARG A N 1
ATOM 3282 C CA . ARG A 1 422 ? -10.664 -0.120 19.630 1.00 86.50 422 ARG A CA 1
ATOM 3283 C C . ARG A 1 422 ? -10.682 1.297 19.046 1.00 86.50 422 ARG A C 1
ATOM 3285 O O . ARG A 1 422 ? -11.594 1.619 18.289 1.00 86.50 422 ARG A O 1
ATOM 3292 N N . ASP A 1 423 ? -9.664 2.096 19.361 1.00 89.44 423 ASP A N 1
ATOM 3293 C CA . ASP A 1 423 ? -9.571 3.516 19.005 1.00 89.44 423 ASP A CA 1
ATOM 3294 C C . ASP A 1 423 ? -8.462 3.757 17.972 1.00 89.44 423 ASP A C 1
ATOM 3296 O O . ASP A 1 423 ? -7.491 4.479 18.181 1.00 89.44 423 ASP A O 1
ATOM 3300 N N . CYS A 1 424 ? -8.625 3.121 16.815 1.00 93.56 424 CYS A N 1
ATOM 3301 C CA . CYS A 1 424 ? -7.662 3.138 15.722 1.00 93.56 424 CYS A CA 1
ATOM 3302 C C . CYS A 1 424 ? -7.612 4.495 14.995 1.00 93.56 424 CYS A C 1
ATOM 3304 O O . CYS A 1 424 ? -8.386 4.753 14.065 1.00 93.56 424 CYS A O 1
ATOM 3306 N N . THR A 1 425 ? -6.701 5.375 15.414 1.00 95.50 425 THR A N 1
ATOM 3307 C CA . THR A 1 425 ? -6.543 6.723 14.833 1.00 95.50 425 THR A CA 1
ATOM 3308 C C . THR A 1 425 ? -5.664 6.754 13.585 1.00 95.50 425 THR A C 1
ATOM 3310 O O . THR A 1 425 ? -5.785 7.678 12.780 1.00 95.50 425 THR A O 1
ATOM 3313 N N . GLN A 1 426 ? -4.818 5.740 13.401 1.00 97.69 426 GLN A N 1
ATOM 3314 C CA . GLN A 1 426 ? -3.877 5.603 12.293 1.00 97.69 426 GLN A CA 1
ATOM 3315 C C . GLN A 1 426 ? -3.958 4.182 11.724 1.00 97.69 426 GLN A C 1
ATOM 3317 O O . GLN A 1 426 ? -4.025 3.203 12.468 1.00 97.69 426 GLN A O 1
ATOM 3322 N N . ARG A 1 427 ? -3.962 4.068 10.397 1.00 98.44 427 ARG A N 1
ATOM 3323 C CA . ARG A 1 427 ? -3.958 2.801 9.655 1.00 98.44 427 ARG A CA 1
ATOM 3324 C C . ARG A 1 427 ? -2.639 2.648 8.931 1.00 98.44 427 ARG A C 1
ATOM 3326 O O . ARG A 1 427 ? -2.082 3.640 8.464 1.00 98.44 427 ARG A O 1
ATOM 3333 N N . VAL A 1 428 ? -2.174 1.413 8.817 1.00 98.75 428 VAL A N 1
ATOM 3334 C CA . VAL A 1 428 ? -0.925 1.115 8.121 1.00 98.75 428 VAL A CA 1
ATOM 3335 C C . VAL A 1 428 ? -1.121 1.178 6.602 1.00 98.75 428 VAL A C 1
ATOM 3337 O O . VAL A 1 428 ? -2.145 0.740 6.069 1.00 98.75 428 VAL A O 1
ATOM 3340 N N . ALA A 1 429 ? -0.106 1.688 5.907 1.00 98.75 429 ALA A N 1
ATOM 3341 C CA . ALA A 1 429 ? 0.084 1.528 4.473 1.00 98.75 429 ALA A CA 1
ATOM 3342 C C . ALA A 1 429 ? 1.505 1.018 4.164 1.00 98.75 429 ALA A C 1
ATOM 3344 O O . ALA A 1 429 ? 2.445 1.277 4.920 1.00 98.75 429 ALA A O 1
ATOM 3345 N N . ARG A 1 430 ? 1.666 0.274 3.067 1.00 98.62 430 ARG A N 1
ATOM 3346 C CA . ARG A 1 430 ? 2.900 -0.465 2.734 1.00 98.62 430 ARG A CA 1
ATOM 3347 C C . ARG A 1 430 ? 3.351 -0.223 1.288 1.00 98.62 430 ARG A C 1
ATOM 3349 O O . ARG A 1 430 ? 2.540 0.196 0.473 1.00 98.62 430 ARG A O 1
ATOM 3356 N N . GLY A 1 431 ? 4.624 -0.494 0.980 1.00 96.81 431 GLY A N 1
ATOM 3357 C CA . GLY A 1 431 ? 5.132 -0.621 -0.401 1.00 96.81 431 GLY A CA 1
ATOM 3358 C C . GLY A 1 431 ? 5.919 0.556 -0.983 1.00 96.81 431 GLY A C 1
ATOM 3359 O O . GLY A 1 431 ? 6.628 0.374 -1.968 1.00 96.81 431 GLY A O 1
ATOM 3360 N N . GLY A 1 432 ? 5.882 1.741 -0.374 1.00 97.19 432 GLY A N 1
ATOM 3361 C CA . GLY A 1 432 ? 6.421 2.960 -0.994 1.00 97.19 432 GLY A CA 1
ATOM 3362 C C . GLY A 1 432 ? 5.487 3.519 -2.076 1.00 97.19 432 GLY A C 1
ATOM 3363 O O . GLY A 1 432 ? 4.345 3.099 -2.183 1.00 97.19 432 GLY A O 1
ATOM 3364 N N . ALA A 1 433 ? 5.930 4.515 -2.846 1.00 98.12 433 ALA A N 1
ATOM 3365 C CA . ALA A 1 433 ? 5.124 5.115 -3.917 1.00 98.12 433 ALA A CA 1
ATOM 3366 C C . ALA A 1 433 ? 6.007 5.784 -4.977 1.00 98.12 433 ALA A C 1
ATOM 3368 O O . ALA A 1 433 ? 7.189 6.034 -4.734 1.00 98.12 433 ALA A O 1
ATOM 3369 N N . TYR A 1 434 ? 5.404 6.160 -6.109 1.00 98.00 434 TYR A N 1
ATOM 3370 C CA . TYR A 1 434 ? 6.065 6.784 -7.261 1.00 98.00 434 TYR A CA 1
ATOM 3371 C C . TYR A 1 434 ? 6.894 8.038 -6.937 1.00 98.00 434 TYR A C 1
ATOM 3373 O O . TYR A 1 434 ? 7.760 8.407 -7.715 1.00 98.00 434 TYR A O 1
ATOM 3381 N N . ASN A 1 435 ? 6.641 8.727 -5.821 1.00 95.31 435 ASN A N 1
ATOM 3382 C CA . ASN A 1 435 ? 7.363 9.940 -5.418 1.00 95.31 435 ASN A CA 1
ATOM 3383 C C . ASN A 1 435 ? 8.178 9.777 -4.127 1.00 95.31 435 ASN A C 1
ATOM 3385 O O . ASN A 1 435 ? 8.604 10.775 -3.543 1.00 95.31 435 ASN A O 1
ATOM 3389 N N . LYS A 1 436 ? 8.362 8.545 -3.647 1.00 92.56 436 LYS A N 1
ATOM 3390 C CA . LYS A 1 436 ? 9.148 8.251 -2.448 1.00 92.56 436 LYS A CA 1
ATOM 3391 C C . LYS A 1 436 ? 10.526 7.699 -2.832 1.00 92.56 436 LYS A C 1
ATOM 3393 O O . LYS A 1 436 ? 10.621 7.026 -3.852 1.00 92.56 436 LYS A O 1
ATOM 3398 N N . PRO A 1 437 ? 11.586 7.965 -2.051 1.00 93.69 437 PRO A N 1
ATOM 3399 C CA . PRO A 1 437 ? 12.932 7.469 -2.358 1.00 93.69 437 PRO A CA 1
ATOM 3400 C C . PRO A 1 437 ? 12.995 5.938 -2.315 1.00 93.69 437 PRO A C 1
ATOM 3402 O O . PRO A 1 437 ? 12.234 5.318 -1.572 1.00 93.69 437 PRO A O 1
ATOM 3405 N N . GLY A 1 438 ? 13.925 5.321 -3.039 1.00 90.94 438 GLY A N 1
ATOM 3406 C CA . GLY A 1 438 ? 14.073 3.864 -3.127 1.00 90.94 438 GLY A CA 1
ATOM 3407 C C . GLY A 1 438 ? 14.138 3.138 -1.776 1.00 90.94 438 GLY A C 1
ATOM 3408 O O . GLY A 1 438 ? 13.501 2.103 -1.601 1.00 90.94 438 GLY A O 1
ATOM 3409 N N . ASP A 1 439 ? 14.789 3.717 -0.766 1.00 89.44 439 ASP A N 1
ATOM 3410 C CA . ASP A 1 439 ? 14.879 3.146 0.595 1.00 89.44 439 ASP A CA 1
ATOM 3411 C C . ASP A 1 439 ? 13.520 2.990 1.306 1.00 89.44 439 ASP A C 1
ATOM 3413 O O . ASP A 1 439 ? 13.384 2.281 2.310 1.00 89.44 439 ASP A O 1
ATOM 3417 N N . SER A 1 440 ? 12.503 3.699 0.820 1.00 91.69 440 SER A N 1
ATOM 3418 C CA . SER A 1 440 ? 11.133 3.645 1.326 1.0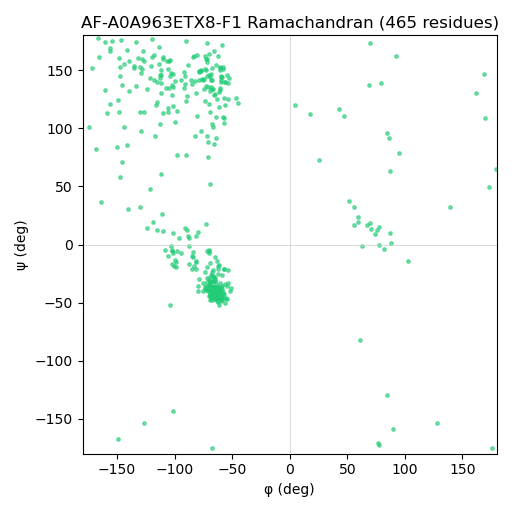0 91.69 440 SER A CA 1
ATOM 3419 C C . SER A 1 440 ? 10.345 2.444 0.785 1.00 91.69 440 SER A C 1
ATOM 3421 O O . SER A 1 440 ? 9.305 2.102 1.342 1.00 91.69 440 SER A O 1
ATOM 3423 N N . LEU A 1 441 ? 10.854 1.795 -0.270 1.00 94.50 441 LEU A N 1
ATOM 3424 C CA . LEU A 1 441 ? 10.256 0.630 -0.929 1.00 94.50 441 LEU A CA 1
ATOM 3425 C C . LEU A 1 441 ? 10.679 -0.692 -0.279 1.00 94.50 441 LEU A C 1
ATOM 3427 O O . LEU A 1 441 ? 10.265 -1.756 -0.742 1.00 94.50 441 LEU A O 1
ATOM 3431 N N . HIS A 1 442 ? 11.528 -0.660 0.756 1.00 93.81 442 HIS A N 1
ATOM 3432 C CA . HIS A 1 442 ? 11.924 -1.894 1.422 1.00 93.81 442 HIS A CA 1
ATOM 3433 C C . HIS A 1 442 ? 10.689 -2.643 1.917 1.00 93.81 442 HIS A C 1
ATOM 3435 O O . HIS A 1 442 ? 9.765 -2.057 2.477 1.00 93.81 442 HIS A O 1
ATOM 3441 N N . THR A 1 443 ? 10.720 -3.961 1.776 1.00 93.62 443 THR A N 1
ATOM 3442 C CA . THR A 1 443 ? 9.611 -4.857 2.104 1.00 93.62 443 THR A CA 1
ATOM 3443 C C . THR A 1 443 ? 9.119 -4.652 3.535 1.00 93.62 443 THR A C 1
ATOM 3445 O O . THR A 1 443 ? 7.920 -4.750 3.759 1.00 93.62 443 THR A O 1
ATOM 3448 N N . THR A 1 444 ? 10.009 -4.309 4.478 1.00 93.81 444 THR A N 1
ATOM 3449 C CA . THR A 1 444 ? 9.702 -4.083 5.904 1.00 93.81 444 THR A CA 1
ATOM 3450 C C . THR A 1 444 ? 9.203 -2.675 6.239 1.00 93.81 444 THR A C 1
ATOM 3452 O O . THR A 1 444 ? 8.771 -2.456 7.368 1.00 93.81 444 THR A O 1
ATOM 3455 N N . ARG A 1 445 ? 9.271 -1.714 5.306 1.00 94.50 445 ARG A N 1
ATOM 3456 C CA . ARG A 1 445 ? 8.937 -0.306 5.564 1.00 94.50 445 ARG A CA 1
ATOM 3457 C C . ARG A 1 445 ? 7.455 -0.117 5.834 1.00 94.50 445 ARG A C 1
ATOM 3459 O O . ARG A 1 445 ? 6.598 -0.619 5.104 1.00 94.50 445 ARG A O 1
ATOM 3466 N N . ARG A 1 446 ? 7.183 0.683 6.861 1.00 96.62 446 ARG A N 1
ATOM 3467 C CA . ARG A 1 446 ? 5.851 1.015 7.354 1.00 96.62 446 ARG A CA 1
ATOM 3468 C C . ARG A 1 446 ? 5.543 2.478 7.091 1.00 96.62 446 ARG A C 1
ATOM 3470 O O . ARG A 1 446 ? 6.388 3.348 7.277 1.00 96.62 446 ARG A O 1
ATOM 3477 N N . PHE A 1 447 ? 4.312 2.736 6.678 1.00 97.62 447 PHE A N 1
ATOM 3478 C CA . PHE A 1 447 ? 3.724 4.067 6.634 1.00 97.62 447 PHE A CA 1
ATOM 3479 C C . PHE A 1 447 ? 2.411 4.028 7.388 1.00 97.62 447 PHE A C 1
ATOM 3481 O O . PHE A 1 447 ? 1.799 2.969 7.539 1.00 97.62 447 PHE A O 1
ATOM 3488 N N . HIS A 1 448 ? 1.955 5.182 7.845 1.00 98.00 448 HIS A N 1
ATOM 3489 C CA . HIS A 1 448 ? 0.681 5.277 8.525 1.00 98.00 448 HIS A CA 1
ATOM 3490 C C . HIS A 1 448 ? 0.023 6.617 8.255 1.00 98.00 448 HIS A C 1
ATOM 3492 O O . HIS A 1 448 ? 0.685 7.640 8.095 1.00 98.00 448 HIS A O 1
ATOM 3498 N N . PHE A 1 449 ? -1.300 6.582 8.167 1.00 98.00 449 PHE A N 1
ATOM 3499 C CA . PHE A 1 449 ? -2.115 7.764 7.935 1.00 98.00 449 PHE A CA 1
ATOM 3500 C C . PHE A 1 449 ? -3.464 7.605 8.628 1.00 98.00 449 PHE A C 1
ATOM 3502 O O . PHE A 1 449 ? -3.921 6.492 8.916 1.00 98.00 449 PHE A O 1
ATOM 3509 N N . GLN A 1 450 ? -4.153 8.723 8.850 1.00 98.06 450 GLN A N 1
ATOM 3510 C CA . GLN A 1 450 ? -5.508 8.684 9.382 1.00 98.06 450 GLN A CA 1
ATOM 3511 C C . GLN A 1 450 ? -6.438 7.900 8.434 1.00 98.06 450 GLN A C 1
ATOM 3513 O O . GLN A 1 450 ? -6.329 8.035 7.214 1.00 98.06 450 GLN A O 1
ATOM 3518 N N . PRO A 1 451 ? -7.430 7.148 8.950 1.00 96.69 451 PRO A N 1
ATOM 3519 C CA . PRO A 1 451 ? -8.321 6.328 8.124 1.00 96.69 451 PRO A CA 1
ATOM 3520 C C . PRO A 1 451 ? -9.101 7.087 7.037 1.00 96.69 451 PRO A C 1
ATOM 3522 O O . PRO A 1 451 ? -9.611 6.466 6.106 1.00 96.69 451 PRO A O 1
ATOM 3525 N N . ASN A 1 452 ? -9.261 8.408 7.186 1.00 96.31 452 ASN A N 1
ATOM 3526 C CA . ASN A 1 452 ? -9.966 9.275 6.238 1.00 96.31 452 ASN A CA 1
ATOM 3527 C C . ASN A 1 452 ? -9.031 9.947 5.216 1.00 96.31 452 ASN A C 1
ATOM 3529 O O . ASN A 1 452 ? -9.535 10.613 4.311 1.00 96.31 452 ASN A O 1
ATOM 3533 N N . SER A 1 453 ? -7.708 9.817 5.367 1.00 96.88 453 SER A N 1
ATOM 3534 C CA . SER A 1 453 ? -6.732 10.452 4.482 1.00 96.88 453 SER A CA 1
ATOM 3535 C C . SER A 1 453 ? -6.906 9.967 3.049 1.00 96.88 453 SER A C 1
ATOM 3537 O O . SER A 1 453 ? -7.051 8.773 2.801 1.00 96.88 453 SER A O 1
ATOM 3539 N N . ARG A 1 454 ? -6.880 10.909 2.107 1.00 97.12 454 ARG A N 1
ATOM 3540 C CA . ARG A 1 454 ? -6.884 10.664 0.663 1.00 97.12 454 ARG A CA 1
ATOM 3541 C C . ARG A 1 454 ? -5.694 11.407 0.096 1.00 97.12 454 ARG A C 1
ATOM 3543 O O . ARG A 1 454 ? -5.633 12.626 0.222 1.00 97.12 454 ARG A O 1
ATOM 3550 N N . LEU A 1 455 ? -4.731 10.659 -0.423 1.00 95.75 455 LEU A N 1
ATOM 3551 C CA . LEU A 1 455 ? -3.515 11.210 -0.999 1.00 95.75 455 LEU A CA 1
ATOM 3552 C C . LEU A 1 455 ? -3.290 10.584 -2.377 1.00 95.75 455 LEU A C 1
ATOM 3554 O O . LEU A 1 455 ? -3.629 9.412 -2.575 1.00 95.75 455 LEU A O 1
ATOM 3558 N N . PRO A 1 456 ? -2.612 11.295 -3.290 1.00 96.00 456 PRO A N 1
ATOM 3559 C CA . PRO A 1 456 ? -2.347 10.806 -4.642 1.00 96.00 456 PRO A CA 1
ATOM 3560 C C . PRO A 1 456 ? -1.335 9.650 -4.681 1.00 96.00 456 PRO A C 1
ATOM 3562 O O . PRO A 1 456 ? -1.064 9.086 -5.735 1.00 96.00 456 PRO A O 1
ATOM 3565 N N . ILE A 1 457 ? -0.770 9.308 -3.522 1.00 97.56 457 ILE A N 1
ATOM 3566 C CA . ILE A 1 457 ? 0.139 8.185 -3.304 1.00 97.56 457 ILE A CA 1
ATOM 3567 C C . ILE A 1 457 ? -0.551 6.994 -2.634 1.00 97.56 457 ILE A C 1
ATOM 3569 O O . ILE A 1 457 ? 0.114 5.992 -2.429 1.00 97.56 457 ILE A O 1
ATOM 3573 N N . LEU A 1 458 ? -1.823 7.107 -2.228 1.00 98.62 458 LEU A N 1
ATOM 3574 C CA . LEU A 1 458 ? -2.539 6.076 -1.471 1.00 98.62 458 LEU A CA 1
ATOM 3575 C C . LEU A 1 458 ? -3.556 5.351 -2.350 1.00 98.62 458 LEU A C 1
ATOM 3577 O O . LEU A 1 458 ? -4.561 5.937 -2.758 1.00 98.62 458 LEU A O 1
ATOM 3581 N N . GLY A 1 459 ? -3.301 4.066 -2.567 1.00 98.81 459 GLY A N 1
ATOM 3582 C CA . GLY A 1 459 ? -4.207 3.089 -3.153 1.00 98.81 459 GLY A CA 1
ATOM 3583 C C . GLY A 1 459 ? -4.352 1.870 -2.243 1.00 98.81 459 GLY A C 1
ATOM 3584 O O . GLY A 1 459 ? -4.223 1.958 -1.020 1.00 98.81 459 GLY A O 1
ATOM 3585 N N . PHE A 1 460 ? -4.677 0.719 -2.825 1.00 98.94 460 PHE A N 1
ATOM 3586 C CA . PHE A 1 460 ? -4.783 -0.546 -2.096 1.00 98.94 460 PHE A CA 1
ATOM 3587 C C . PHE A 1 460 ? -4.830 -1.736 -3.054 1.00 98.94 460 PHE A C 1
ATOM 3589 O O . PHE A 1 460 ? -5.218 -1.604 -4.216 1.00 98.94 460 PHE A O 1
ATOM 3596 N N . ARG A 1 461 ? -4.533 -2.926 -2.529 1.00 98.69 461 ARG A N 1
ATOM 3597 C CA . ARG A 1 461 ? -4.894 -4.208 -3.146 1.00 98.69 461 ARG A CA 1
ATOM 3598 C C . ARG A 1 461 ? -5.831 -4.991 -2.233 1.00 98.69 461 ARG A C 1
ATOM 3600 O O . ARG A 1 461 ? -5.973 -4.686 -1.051 1.00 98.69 461 ARG A O 1
ATOM 3607 N N . VAL A 1 462 ? -6.504 -5.992 -2.789 1.00 98.81 462 VAL A N 1
ATOM 3608 C CA . VAL A 1 462 ? -7.468 -6.817 -2.045 1.00 98.81 462 VAL A CA 1
ATOM 3609 C C . VAL A 1 462 ? -6.891 -8.184 -1.712 1.00 98.81 462 VAL A C 1
ATOM 3611 O O . VAL A 1 462 ? -6.176 -8.764 -2.521 1.00 98.81 462 VAL A O 1
ATOM 3614 N N . ALA A 1 463 ? -7.244 -8.713 -0.549 1.00 98.75 463 ALA A N 1
ATOM 3615 C CA . ALA A 1 463 ? -7.062 -10.106 -0.173 1.00 98.75 463 ALA A CA 1
ATOM 3616 C C . ALA A 1 463 ? -8.405 -10.846 -0.227 1.00 98.75 463 ALA A C 1
ATOM 3618 O O . ALA A 1 463 ? -9.477 -10.237 -0.152 1.00 98.75 463 ALA A O 1
ATOM 3619 N N . ARG A 1 464 ? -8.340 -12.167 -0.360 1.00 98.38 464 ARG A N 1
ATOM 3620 C CA . ARG A 1 464 ? -9.484 -13.070 -0.313 1.00 98.38 464 ARG A CA 1
ATOM 3621 C C . ARG A 1 464 ? -9.114 -14.324 0.473 1.00 98.38 464 ARG A C 1
ATOM 3623 O O . ARG A 1 464 ? -8.096 -14.948 0.176 1.00 98.38 464 ARG A O 1
ATOM 3630 N N . ASP A 1 465 ? -9.964 -14.727 1.408 1.00 97.19 465 ASP A N 1
ATOM 3631 C CA . ASP A 1 465 ? -9.777 -15.986 2.134 1.00 97.19 465 ASP A CA 1
ATOM 3632 C C . ASP A 1 465 ? -10.007 -17.195 1.202 1.00 97.19 465 ASP A C 1
ATOM 3634 O O . ASP A 1 465 ? -10.855 -17.162 0.295 1.00 97.19 465 ASP A O 1
ATOM 3638 N N . LEU A 1 466 ? -9.227 -18.260 1.404 1.00 92.00 466 LEU A N 1
ATOM 3639 C CA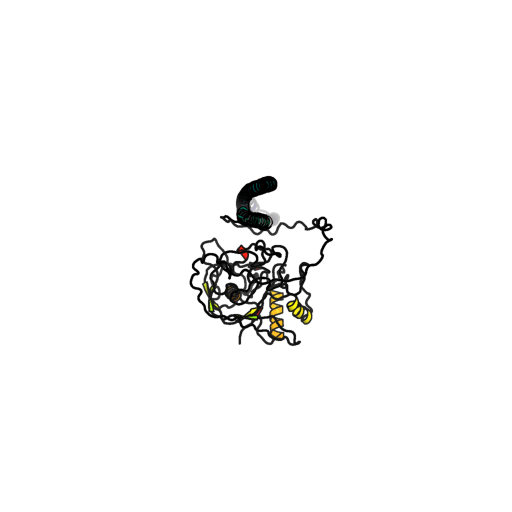 . LEU A 1 466 ? -9.414 -19.544 0.726 1.00 92.00 466 LEU A CA 1
ATOM 3640 C C . LEU A 1 466 ? -10.307 -20.443 1.591 1.00 92.00 466 LEU A C 1
ATOM 3642 O O . LEU A 1 466 ? -10.124 -20.507 2.803 1.00 92.00 466 LEU A O 1
ATOM 3646 N N . GLU A 1 467 ? -11.287 -21.086 0.955 1.00 71.56 467 GLU A N 1
ATOM 3647 C CA . GLU A 1 467 ? -12.216 -22.037 1.592 1.00 71.56 467 GLU A CA 1
ATOM 3648 C C . GLU A 1 467 ? -11.578 -23.402 1.846 1.00 71.56 467 GLU A C 1
ATOM 3650 O O . GLU A 1 467 ? -10.764 -23.838 0.990 1.00 71.56 467 GLU A O 1
#

Solvent-accessible surface area (backbone atoms only — not comparable to full-atom values): 26546 Å² total; per-residue (Å²): 102,78,74,58,56,69,70,49,78,82,62,64,80,71,42,54,56,55,50,51,52,52,46,53,51,48,58,47,50,52,51,51,54,50,52,51,53,51,53,49,53,50,51,51,53,51,53,49,54,52,50,52,53,52,52,49,52,51,52,50,53,54,51,50,52,52,46,51,52,53,52,51,55,52,48,52,54,52,53,50,52,51,51,52,52,51,52,52,49,53,52,51,53,52,52,52,53,52,52,51,53,52,52,50,54,54,50,53,55,48,53,53,51,55,51,57,56,71,74,51,97,76,63,79,80,55,57,62,55,55,56,52,53,52,50,52,50,53,49,52,53,51,50,52,51,47,51,49,49,49,50,50,48,53,69,73,44,75,88,77,81,90,86,78,87,78,88,80,79,84,75,92,75,97,77,86,86,77,86,94,80,86,78,86,80,85,80,85,84,86,88,84,81,93,77,89,86,86,91,86,80,84,90,88,82,80,87,83,89,78,86,84,71,84,74,72,84,77,81,85,70,90,61,84,43,57,68,49,66,51,52,30,80,86,71,48,73,50,71,55,24,20,45,44,81,44,51,76,49,70,46,48,45,79,70,98,65,80,96,56,49,38,22,57,48,43,70,31,36,36,69,54,32,28,36,36,28,37,52,46,21,32,55,62,49,46,55,52,22,67,76,69,74,48,80,78,59,64,52,87,86,74,56,65,47,60,18,55,36,26,38,40,19,53,58,52,54,47,50,48,22,52,49,51,15,70,40,50,77,46,60,37,33,51,29,22,55,55,48,45,38,55,56,44,19,40,86,52,98,49,41,36,58,90,33,78,68,80,61,73,51,53,31,30,12,44,70,19,72,32,99,31,33,57,73,40,64,52,49,60,64,78,33,71,57,37,70,48,58,34,23,55,55,35,9,31,37,20,24,40,32,60,16,39,58,58,81,39,42,81,86,56,63,46,62,34,58,53,48,76,62,94,83,60,65,33,26,29,27,35,18,26,16,9,70,34,54,58,84,45,23,23,47,56,41,78,42,69,43,45,48,77,49,56,40,86,44,25,25,33,39,45,21,32,67,63,134

Mean predicted aligned error: 19.25 Å

Radius of gyration: 37.25 Å; Cα contacts (8 Å, |Δi|>4): 622; chains: 1; bounding box: 80×78×139 Å